Protein AF-0000000080713996 (afdb_homodimer)

Foldseek 3Di:
DWAKEKEEALECPLCVLLQLLCQLLVHDYHYHHDDPVVLVVCQVVAVVSDDTWMDTRPDIDHDSVVSLQVSQVNSVQADPPPVLNVQLVVLQVLVVVLVVLLVVLLQDPDPVVSLVSLQCCLPPVVVVSLVVQLVQLVVCVELENGDPDHHSSLSSLLVVLVVLLPCLRPNHHSCSCVPRVSSVSSNVVQCPPPSNVCCCVPNPVDGPDHNRPPDNPDPPPDDDDPPPPDDPDD/DWAKEKEEALECPLCVLLQLLCQLLVHDYHYHHDDPVVLVVCQVVAVVSDDTWMDTRPDIDHDSVVSLVVSQVNSVQADPPPVLNVQLVVLQVLVVVLVVLLVVLLQDPDPVVSLVSLQCCLPPVVVVSLVVQLVQLVVCVELENGDPDHHSSLSSLLVVLVVQLPCLRPNHHSCSCVPRVSSVSSNVVQCPPPSNVCCCVPNPVDGPDHNRPPDNPDPPPDDPDPPPDDDPDD

Organism: Ectocarpus siliculosus (NCBI:txid2880)

Sequence (468 aa):
MSSITLTYFDIPGPAEAIRLAFYVGGIPFKDRRVSRQEFAKIKRDLPFAQLPILTVDDEVFPQSAAILRYAGKIGGLYPSDPIAAAKVDAVIDCMFDIQAAIRPSIYETNAQRKLSMRKELSEVTLPLWLQYLERWLERAGTTFFVGEEITICDLVIYTRMKWLRRGVLVGIPDTILRNFRRVRAHSEAVASHPKVDDYYKNGPGKVTGDGSPPIPPSPPHSPLTPITLPSNGDMSSITLTYFDIPGPAEAIRLAFYVGGIPFKDRRVSRQEFAKIKRDLPFAQLPILTVDDEVFPQSAAILRYAGKIGGLYPSDPIAAAKVDAVIDCMFDIQAAIRPSIYETNAQRKLSMRKELSEVTLPLWLQYLERWLERAGTTFFVGEEITICDLVIYTRMKWLRRGVLVGIPDTILRNFRRVRAHSEAVASHPKVDDYYKNGPGKVTG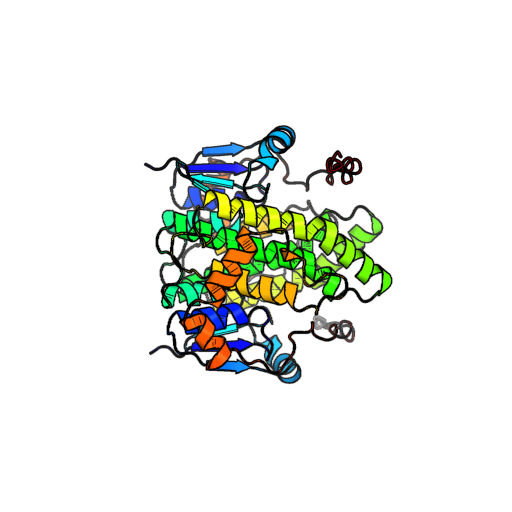DGSPPIPPSPPHSPLTPITLPSNGD

pLDDT: mean 88.32, std 20.29, range [22.58, 98.88]

Solvent-accessible surface area (backbone atoms only — not comparable to full-atom values): 25885 Å² total; per-residue (Å²): 130,82,50,38,35,41,37,36,55,50,32,46,69,75,53,39,36,37,53,48,34,24,56,62,33,67,45,81,66,44,81,45,63,44,53,72,71,57,42,68,72,48,30,86,78,34,68,80,50,52,75,38,35,40,32,48,68,90,44,74,46,30,44,52,68,21,48,32,50,35,32,10,53,80,25,70,25,46,61,84,51,56,68,59,32,25,51,36,37,23,52,42,52,49,52,52,52,53,47,60,70,50,49,62,46,73,69,45,81,50,65,70,60,24,43,52,47,24,41,45,35,52,72,46,54,50,52,51,54,52,48,40,52,36,51,48,28,59,74,54,70,37,76,31,74,58,61,91,50,81,35,49,38,50,41,44,51,36,54,49,54,50,54,55,42,66,49,77,53,73,61,33,58,50,61,73,55,70,89,36,62,61,54,48,50,28,41,51,52,54,53,64,32,67,56,52,41,42,29,59,75,76,42,84,58,70,52,86,41,88,52,65,77,72,78,68,76,70,68,83,75,75,80,74,73,75,78,73,69,78,71,80,72,136,131,84,49,36,36,42,37,36,56,51,31,46,70,76,54,38,37,38,53,49,33,22,57,62,32,67,45,82,64,42,79,45,63,44,53,70,71,57,41,69,72,46,30,87,78,34,68,80,50,53,76,38,34,38,33,50,67,91,44,73,46,32,44,53,67,21,50,32,51,36,33,11,53,79,25,69,25,46,60,83,51,56,66,59,32,23,49,36,38,23,52,42,51,49,51,51,53,53,48,59,69,50,48,61,45,74,68,44,80,50,64,68,59,24,43,53,46,25,41,45,35,53,71,45,52,49,52,52,54,51,47,40,52,36,53,48,28,60,73,54,69,36,74,31,75,56,62,91,51,79,33,50,37,50,43,44,50,37,53,50,53,53,55,57,42,66,49,75,53,73,60,33,56,53,61,74,56,70,89,36,62,62,54,48,51,27,40,52,52,52,53,63,33,67,54,50,40,42,30,58,74,75,42,83,58,69,50,86,41,89,52,64,78,73,78,68,76,71,70,83,74,77,78,76,74,77,78,74,69,78,70,82,73,136

InterPro domains:
  IPR004045 Glutathione S-transferase, N-terminal [PF02798] (5-71)
  IPR004045 Glutathione S-transferase, N-terminal [PS50404] (2-79)
  IPR004046 Glutathione S-transferase, C-terminal [PF14497] (97-202)
  IPR010987 Glutathione S-transferase, C-terminal-like [PS50405] (81-218)
  IPR036249 Thioredoxin-like superfamily [SSF52833] (1-70)
  IPR036282 Glutathione S-transferase, C-terminal domain superfamily [SSF47616] (77-204)
  IPR040079 Glutathione transferase family [SFLDS00019] (1-204)
  IPR050213 Glutathione S-transferase superfamily [PTHR11571] (1-203)

Secondary structure (DSSP, 8-state):
---EEEEEESS-TTHHHHHHHHHHTT---EEEEE-HHHHHHHGGGSGGG-S-EEEETTEEEE-HHHHHHHHHHHHT-S-SSHHHHHHHHHHHHHHHHHHHHHHHHHH---HHHHHHHHHHIIIIIHHHHHHHHHHHHHHHTSSSSSSSS--HHHHHHHHHHHHHTTS-STTS-TTTTTT-HHHHHHHHHHHHSHHHHHHHHHSTT--SS---------S--S------------/---EEEEEESS-TTHHHHHHHHHHTT---EEEEE-HHHHHHHGGGSGGG-S-EEEETTEEEE-HHHHHHHHHHHHT-S-SSHHHHHHHHHHHHHHHHHHHHHHHHHH---HHHHHHHHHHIIIIIHHHHHHHHHHHHHHHTSSSSSSSS--HHHHHHHHHHHHHTTS-STTS-TTTTTT-HHHHHHHHHHHHSHHHHHHHHHSTT--SS---------S--S------------

Radius of gyration: 22.68 Å; Cα contacts (8 Å, |Δi|>4): 648; chains: 2; bounding box: 51×97×51 Å

Nearest PDB structures (foldseek):
  2hnl-assembly1_B  TM=8.922E-01  e=7.133E-13  Onchocerca volvulus
  5h5l-assembly1_B  TM=9.239E-01  e=1.128E-12  Nilaparvata lugens
  1m0u-assembly1_B  TM=9.105E-01  e=9.203E-13  Drosophila melanogaster
  3vpq-assembly1_A  TM=8.780E-01  e=2.188E-12  Bombyx mori
  4q5r-assembly3_F  TM=9.138E-01  e=1.062E-11  Blattella germanica

Structure (mmCIF, N/CA/C/O backbone):
data_AF-0000000080713996-model_v1
#
loop_
_entity.id
_entity.type
_entity.pdbx_description
1 polymer 'Glutathione S-transferase'
#
loop_
_atom_site.group_PDB
_atom_site.id
_atom_site.type_symbol
_atom_site.label_atom_id
_atom_site.label_alt_id
_atom_site.label_comp_id
_atom_site.label_asym_id
_atom_site.label_entity_id
_atom_site.label_seq_id
_atom_site.pdbx_PDB_ins_code
_atom_site.Cartn_x
_atom_site.Cartn_y
_atom_site.Cartn_z
_atom_site.occupancy
_atom_site.B_iso_or_equiv
_atom_site.auth_seq_id
_atom_site.auth_comp_id
_atom_site.auth_asym_id
_atom_site.auth_atom_id
_atom_site.pdbx_PDB_model_num
ATOM 1 N N . MET A 1 1 ? -23.094 -4.973 19.469 1 67.06 1 MET A N 1
ATOM 2 C CA . MET A 1 1 ? -22.156 -4.207 18.656 1 67.06 1 MET A CA 1
ATOM 3 C C . MET A 1 1 ? -20.781 -4.879 18.641 1 67.06 1 MET A C 1
ATOM 5 O O . MET A 1 1 ? -20.406 -5.555 19.594 1 67.06 1 MET A O 1
ATOM 9 N N . SER A 1 2 ? -20.125 -5.066 17.391 1 85.06 2 SER A N 1
ATOM 10 C CA . SER A 1 2 ? -18.859 -5.781 17.297 1 85.06 2 SER A CA 1
ATOM 11 C C . SER A 1 2 ? -17.781 -5.129 18.172 1 85.06 2 SER A C 1
ATOM 13 O O . SER A 1 2 ? -17.797 -3.91 18.359 1 85.06 2 SER A O 1
ATOM 15 N N . SER A 1 3 ? -17.078 -5.906 18.922 1 95.44 3 SER A N 1
ATOM 16 C CA . SER A 1 3 ? -15.938 -5.418 19.688 1 95.44 3 SER A CA 1
ATOM 17 C C . SER A 1 3 ? -14.742 -5.129 18.797 1 95.44 3 SER A C 1
ATOM 19 O O . SER A 1 3 ? -14.289 -6 18.047 1 95.44 3 SER A O 1
ATOM 21 N N . ILE A 1 4 ? -14.289 -3.883 18.844 1 98 4 ILE A N 1
ATOM 22 C CA . ILE A 1 4 ? -13.172 -3.451 18.016 1 98 4 ILE A CA 1
ATOM 23 C C . ILE A 1 4 ? -12 -3.049 18.906 1 98 4 ILE A C 1
ATOM 25 O O . ILE A 1 4 ? -12.148 -2.219 19.797 1 98 4 ILE A O 1
ATOM 29 N N . THR A 1 5 ? -10.797 -3.684 18.672 1 98.31 5 THR A N 1
ATOM 30 C CA . THR A 1 5 ? -9.586 -3.342 19.422 1 98.31 5 THR A CA 1
ATOM 31 C C . THR A 1 5 ? -8.43 -3.061 18.469 1 98.31 5 THR A C 1
ATOM 33 O O . THR A 1 5 ? -8.078 -3.91 17.641 1 98.31 5 THR A O 1
ATOM 36 N N . LEU A 1 6 ? -7.922 -1.873 18.562 1 98.06 6 LEU A N 1
ATOM 37 C CA . LEU A 1 6 ? -6.699 -1.52 17.844 1 98.06 6 LEU A CA 1
ATOM 38 C C . LEU A 1 6 ? -5.48 -1.673 18.75 1 98.06 6 LEU A C 1
ATOM 40 O O . LEU A 1 6 ? -5.43 -1.098 19.828 1 98.06 6 LEU A O 1
ATOM 44 N N . THR A 1 7 ? -4.539 -2.496 18.328 1 98.06 7 THR A N 1
ATOM 45 C CA . THR A 1 7 ? -3.334 -2.725 19.109 1 98.06 7 THR A CA 1
ATOM 46 C C . THR A 1 7 ? -2.111 -2.127 18.422 1 98.06 7 THR A C 1
ATOM 48 O O . THR A 1 7 ? -1.829 -2.447 17.266 1 98.06 7 THR A O 1
ATOM 51 N N . TYR A 1 8 ? -1.444 -1.256 19.109 1 97.25 8 TYR A N 1
ATOM 52 C CA . TYR A 1 8 ? -0.212 -0.641 18.625 1 97.25 8 TYR A CA 1
ATOM 53 C C . TYR A 1 8 ? 0.611 -0.093 19.797 1 97.25 8 TYR A C 1
ATOM 55 O O . TYR A 1 8 ? 0.258 -0.288 20.953 1 97.25 8 TYR A O 1
ATOM 63 N N . PHE A 1 9 ? 1.782 0.487 19.484 1 95.69 9 PHE A N 1
ATOM 64 C CA . PHE A 1 9 ? 2.631 1.109 20.5 1 95.69 9 PHE A CA 1
ATOM 65 C C . PHE A 1 9 ? 2.039 2.436 20.953 1 95.69 9 PHE A C 1
ATOM 67 O O . PHE A 1 9 ? 1.165 2.996 20.297 1 95.69 9 PHE A O 1
ATOM 74 N N . ASP A 1 10 ? 2.572 2.912 22.016 1 93.19 10 ASP A N 1
ATOM 75 C CA . ASP A 1 10 ? 2.127 4.195 22.562 1 93.19 10 ASP A CA 1
ATOM 76 C C . ASP A 1 10 ? 2.842 5.355 21.875 1 93.19 10 ASP A C 1
ATOM 78 O O . ASP A 1 10 ? 3.471 6.184 22.531 1 93.19 10 ASP A O 1
ATOM 82 N N . ILE A 1 11 ? 2.725 5.41 20.594 1 90.81 11 ILE A N 1
ATOM 83 C CA . ILE A 1 11 ? 3.234 6.461 19.719 1 90.81 11 ILE A CA 1
ATOM 84 C C . ILE A 1 11 ? 2.236 6.727 18.594 1 90.81 11 ILE A C 1
ATOM 86 O O . ILE A 1 11 ? 1.372 5.895 18.312 1 90.81 11 ILE A O 1
ATOM 90 N N . PRO A 1 12 ? 2.23 7.875 17.953 1 91.44 12 PRO A N 1
ATOM 91 C CA . PRO A 1 12 ? 1.333 8.094 16.812 1 91.44 12 PRO A CA 1
ATOM 92 C C . PRO A 1 12 ? 1.495 7.039 15.727 1 91.44 12 PRO A C 1
ATOM 94 O O . PRO A 1 12 ? 0.606 6.207 15.523 1 91.44 12 PRO A O 1
ATOM 97 N N . GLY A 1 13 ? 2.717 6.984 15.094 1 91.06 13 GLY A N 1
ATOM 98 C CA . GLY A 1 13 ? 3.025 5.969 14.102 1 91.06 13 GLY A CA 1
ATOM 99 C C . GLY A 1 13 ? 1.898 5.738 13.117 1 91.06 13 GLY A C 1
ATOM 100 O O . GLY A 1 13 ? 1.036 6.598 12.938 1 91.06 13 GLY A O 1
ATOM 101 N N . PRO A 1 14 ? 1.898 4.586 12.547 1 93.94 14 PRO A N 1
ATOM 102 C CA . PRO A 1 14 ? 0.876 4.266 11.547 1 93.94 14 PRO A CA 1
ATOM 103 C C . PRO A 1 14 ? -0.523 4.152 12.148 1 93.94 14 PRO A C 1
ATOM 105 O O . PRO A 1 14 ? -1.519 4.234 11.43 1 93.94 14 PRO A O 1
ATOM 108 N N . ALA A 1 15 ? -0.626 4.043 13.438 1 96.56 15 ALA A N 1
ATOM 109 C CA . ALA A 1 15 ? -1.926 3.859 14.078 1 96.56 15 ALA A CA 1
ATOM 110 C C . ALA A 1 15 ? -2.639 5.195 14.266 1 96.56 15 ALA A C 1
ATOM 112 O O . ALA A 1 15 ? -3.836 5.23 14.555 1 96.56 15 ALA A O 1
ATOM 113 N N . GLU A 1 16 ? -1.912 6.262 14.156 1 96.5 16 GLU A N 1
ATOM 114 C CA . GLU A 1 16 ? -2.506 7.566 14.43 1 96.5 16 GLU A CA 1
ATOM 115 C C . GLU A 1 16 ? -3.674 7.852 13.492 1 96.5 16 GLU A C 1
ATOM 117 O O . GLU A 1 16 ? -4.758 8.242 13.938 1 96.5 16 GLU A O 1
ATOM 122 N N . ALA A 1 17 ? -3.48 7.668 12.219 1 97.88 17 ALA A N 1
ATOM 123 C CA . ALA A 1 17 ? -4.543 7.918 11.25 1 97.88 17 ALA A CA 1
ATOM 124 C C . ALA A 1 17 ? -5.723 6.977 11.469 1 97.88 17 ALA A C 1
ATOM 126 O O . ALA A 1 17 ? -6.875 7.352 11.242 1 97.88 17 ALA A O 1
ATOM 127 N N . ILE A 1 18 ? -5.465 5.746 11.906 1 98.44 18 ILE A N 1
ATOM 128 C CA . ILE A 1 18 ? -6.504 4.762 12.172 1 98.44 18 ILE A CA 1
ATOM 129 C C . ILE A 1 18 ? -7.34 5.207 13.375 1 98.44 18 ILE A C 1
ATOM 131 O O . ILE A 1 18 ? -8.57 5.195 13.32 1 98.44 18 ILE A O 1
ATOM 135 N N . ARG A 1 19 ? -6.664 5.641 14.422 1 97.88 19 ARG A N 1
ATOM 136 C CA . ARG A 1 19 ? -7.344 6.172 15.602 1 97.88 19 ARG A CA 1
ATOM 137 C C . ARG A 1 19 ? -8.234 7.355 15.234 1 97.88 19 ARG A C 1
ATOM 139 O O . ARG A 1 19 ? -9.391 7.422 15.648 1 97.88 19 ARG A O 1
ATOM 146 N N . LEU A 1 20 ? -7.66 8.227 14.469 1 98 20 LEU A N 1
ATOM 147 C CA . LEU A 1 20 ? -8.398 9.406 14.016 1 98 20 LEU A CA 1
ATOM 148 C C . LEU A 1 20 ? -9.633 9 13.219 1 98 20 LEU A C 1
ATOM 150 O O . LEU A 1 20 ? -10.703 9.578 13.383 1 98 20 LEU A O 1
ATOM 154 N N . ALA A 1 21 ? -9.477 8.023 12.328 1 98.56 21 ALA A N 1
ATOM 155 C CA . ALA A 1 21 ? -10.594 7.578 11.492 1 98.56 21 ALA A CA 1
ATOM 156 C C . ALA A 1 21 ? -11.727 7.02 12.336 1 98.56 21 ALA A C 1
ATOM 158 O O . ALA A 1 21 ? -12.898 7.336 12.109 1 98.56 21 ALA A O 1
ATOM 159 N N . PHE A 1 22 ? -11.398 6.184 13.32 1 98.06 22 PHE A N 1
ATOM 160 C CA . PHE A 1 22 ? -12.422 5.652 14.219 1 98.06 22 PHE A CA 1
ATOM 161 C C . PHE A 1 22 ? -13.109 6.777 14.984 1 98.06 22 PHE A C 1
ATOM 163 O O . PHE A 1 22 ? -14.336 6.785 15.109 1 98.06 22 PHE A O 1
ATOM 170 N N . TYR A 1 23 ? -12.352 7.715 15.43 1 97.5 23 TYR A N 1
ATOM 171 C CA . TYR A 1 23 ? -12.875 8.812 16.234 1 97.5 23 TYR A CA 1
ATOM 172 C C . TYR A 1 23 ? -13.773 9.719 15.406 1 97.5 23 TYR A C 1
ATOM 174 O O . TYR A 1 23 ? -14.914 10 15.789 1 97.5 23 TYR A O 1
ATOM 182 N N . VAL A 1 24 ? -13.289 10.164 14.305 1 97.88 24 VAL A N 1
ATOM 183 C CA . VAL A 1 24 ? -14.031 11.062 13.43 1 97.88 24 VAL A CA 1
ATOM 184 C C . VAL A 1 24 ? -15.289 10.367 12.914 1 97.88 24 VAL A C 1
ATOM 186 O O . VAL A 1 24 ? -16.328 11 12.758 1 97.88 24 VAL A O 1
ATOM 189 N N . GLY A 1 25 ? -15.156 9.047 12.625 1 97.62 25 GLY A N 1
ATOM 190 C CA . GLY A 1 25 ? -16.281 8.266 12.141 1 97.62 25 GLY A CA 1
ATOM 191 C C . GLY A 1 25 ? -17.281 7.914 13.227 1 97.62 25 GLY A C 1
ATOM 192 O O . GLY A 1 25 ? -18.344 7.371 12.945 1 97.62 25 GLY A O 1
ATOM 193 N N . GLY A 1 26 ? -16.953 8.18 14.477 1 97.19 26 GLY A N 1
ATOM 194 C CA . GLY A 1 26 ? -17.844 7.891 15.586 1 97.19 26 GLY A CA 1
ATOM 195 C C . GLY A 1 26 ? -17.922 6.41 15.922 1 97.19 26 GLY A C 1
ATOM 196 O O . GLY A 1 26 ? -18.969 5.914 16.328 1 97.19 26 GLY A O 1
ATOM 197 N N . ILE A 1 27 ? -16.891 5.672 15.719 1 97.25 27 ILE A N 1
ATOM 198 C CA . ILE A 1 27 ? -16.844 4.234 15.961 1 97.25 27 ILE A CA 1
ATOM 199 C C . ILE A 1 27 ? -16.141 3.951 17.281 1 97.25 27 ILE A C 1
ATOM 201 O O . ILE A 1 27 ? -14.945 4.199 17.422 1 97.25 27 ILE A O 1
ATOM 205 N N . PRO A 1 28 ? -16.875 3.416 18.234 1 96.62 28 PRO A N 1
ATOM 206 C CA . PRO A 1 28 ? -16.203 3.031 19.484 1 96.62 28 PRO A CA 1
ATOM 207 C C . PRO A 1 28 ? -15.18 1.918 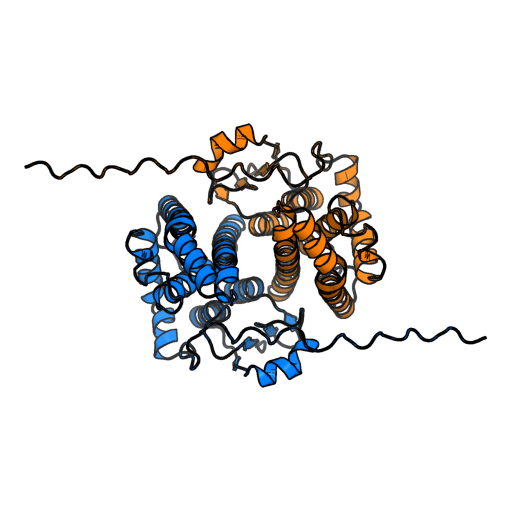19.281 1 96.62 28 PRO A C 1
ATOM 209 O O . PRO A 1 28 ? -15.414 0.993 18.5 1 96.62 28 PRO A O 1
ATOM 212 N N . PHE A 1 29 ? -14.031 2.131 19.938 1 96.81 29 PHE A N 1
ATOM 213 C CA . PHE A 1 29 ? -13 1.103 19.859 1 96.81 29 PHE A CA 1
ATOM 214 C C . PHE A 1 29 ? -12.102 1.148 21.094 1 96.81 29 PHE A C 1
ATOM 216 O O . PHE A 1 29 ? -12.008 2.182 21.766 1 96.81 29 PHE A O 1
ATOM 223 N N . LYS A 1 30 ? -11.484 0.039 21.359 1 96.94 30 LYS A N 1
ATOM 224 C CA . LYS A 1 30 ? -10.461 -0.035 22.406 1 96.94 30 LYS A CA 1
ATOM 225 C C . LYS A 1 30 ? -9.07 0.214 21.828 1 96.94 30 LYS A C 1
ATOM 227 O O . LYS A 1 30 ? -8.664 -0.451 20.875 1 96.94 30 LYS A O 1
ATOM 232 N N . ASP A 1 31 ? -8.367 1.176 22.375 1 96.19 31 ASP A N 1
ATOM 233 C CA . ASP A 1 31 ? -7 1.487 21.984 1 96.19 31 ASP A CA 1
ATOM 234 C C . ASP A 1 31 ? -5.996 0.781 22.891 1 96.19 31 ASP A C 1
ATOM 236 O O . ASP A 1 31 ? -5.598 1.323 23.922 1 96.19 31 ASP A O 1
ATOM 240 N N . ARG A 1 32 ? -5.598 -0.372 22.5 1 96.69 32 ARG A N 1
ATOM 241 C CA . ARG A 1 32 ? -4.641 -1.145 23.281 1 96.69 32 ARG A CA 1
ATOM 242 C C . ARG A 1 32 ? -3.207 -0.772 22.922 1 96.69 32 ARG A C 1
ATOM 244 O O . ARG A 1 32 ? -2.723 -1.126 21.844 1 96.69 32 ARG A O 1
ATOM 251 N N . ARG A 1 33 ? -2.553 -0.11 23.812 1 95.81 33 ARG A N 1
ATOM 252 C CA . ARG A 1 33 ? -1.168 0.307 23.609 1 95.81 33 ARG A CA 1
ATOM 253 C C . ARG A 1 33 ? -0.204 -0.617 24.344 1 95.81 33 ARG A C 1
ATOM 255 O O . ARG A 1 33 ? -0.342 -0.833 25.547 1 95.81 33 ARG A O 1
ATOM 262 N N . VAL A 1 34 ? 0.728 -1.188 23.641 1 96.5 34 VAL A N 1
ATOM 263 C CA . VAL A 1 34 ? 1.615 -2.189 24.219 1 96.5 34 VAL A CA 1
ATOM 264 C C . VAL A 1 34 ? 3.055 -1.677 24.203 1 96.5 34 VAL A C 1
ATOM 266 O O . VAL A 1 34 ? 3.42 -0.86 23.359 1 96.5 34 VAL A O 1
ATOM 269 N N . SER A 1 35 ? 3.84 -2.158 25.125 1 95.25 35 SER A N 1
ATOM 270 C CA . SER A 1 35 ? 5.27 -1.857 25.172 1 95.25 35 SER A CA 1
ATOM 271 C C . SER A 1 35 ? 6.047 -2.752 24.203 1 95.25 35 SER A C 1
ATOM 273 O O . SER A 1 35 ? 5.504 -3.727 23.688 1 95.25 35 SER A O 1
ATOM 275 N N . ARG A 1 36 ? 7.246 -2.434 23.984 1 94.31 36 ARG A N 1
ATOM 276 C CA . ARG A 1 36 ? 8.117 -3.256 23.141 1 94.31 36 ARG A CA 1
ATOM 277 C C . ARG A 1 36 ? 8.297 -4.645 23.75 1 94.31 36 ARG A C 1
ATOM 279 O O . ARG A 1 36 ? 8.391 -5.637 23.016 1 94.31 36 ARG A O 1
ATOM 286 N N . GLN A 1 37 ? 8.383 -4.68 25.047 1 95.38 37 GLN A N 1
ATOM 287 C CA . GLN A 1 37 ? 8.531 -5.945 25.75 1 95.38 37 GLN A CA 1
ATOM 288 C C . GLN A 1 37 ? 7.293 -6.824 25.562 1 95.38 37 GLN A C 1
ATOM 290 O O . GLN A 1 37 ? 7.414 -8.031 25.328 1 95.38 37 GLN A O 1
ATOM 295 N N . GLU A 1 38 ? 6.172 -6.246 25.703 1 96.06 38 GLU A N 1
ATOM 296 C CA . GLU A 1 38 ? 4.93 -6.98 25.469 1 96.06 38 GLU A CA 1
ATOM 297 C C . GLU A 1 38 ? 4.832 -7.473 24.031 1 96.06 38 GLU A C 1
ATOM 299 O O . GLU A 1 38 ? 4.398 -8.602 23.781 1 96.06 38 GLU A O 1
ATOM 304 N N . PHE A 1 39 ? 5.223 -6.602 23.141 1 95.81 39 PHE A N 1
ATOM 305 C CA . PHE A 1 39 ? 5.195 -6.973 21.734 1 95.81 39 PHE A CA 1
ATOM 306 C C . PHE A 1 39 ? 6.09 -8.18 21.469 1 95.81 39 PHE A C 1
ATOM 308 O O . PHE A 1 39 ? 5.711 -9.094 20.734 1 95.81 39 PHE A O 1
ATOM 315 N N . ALA A 1 40 ? 7.258 -8.195 22 1 95.62 40 ALA A N 1
ATOM 316 C CA . ALA A 1 40 ? 8.195 -9.297 21.812 1 95.62 40 ALA A CA 1
ATOM 317 C C . ALA A 1 40 ? 7.566 -10.625 22.234 1 95.62 40 ALA A C 1
ATOM 319 O O . ALA A 1 40 ? 7.855 -11.672 21.641 1 95.62 40 ALA A O 1
ATOM 320 N N . LYS A 1 41 ? 6.629 -10.586 23.156 1 96.12 41 LYS A N 1
ATOM 321 C CA . LYS A 1 41 ? 5.996 -11.789 23.688 1 96.12 41 LYS A CA 1
ATOM 322 C C . LYS A 1 41 ? 4.871 -12.273 22.781 1 96.12 41 LYS A C 1
ATOM 324 O O . LYS A 1 41 ? 4.582 -13.469 22.719 1 96.12 41 LYS A O 1
ATOM 329 N N . ILE A 1 42 ? 4.285 -11.328 22.078 1 95.06 42 ILE A N 1
ATOM 330 C CA . ILE A 1 42 ? 3.072 -11.711 21.359 1 95.06 42 ILE A CA 1
ATOM 331 C C . ILE A 1 42 ? 3.354 -11.742 19.859 1 95.06 42 ILE A C 1
ATOM 333 O O . ILE A 1 42 ? 2.539 -12.25 19.078 1 95.06 42 ILE A O 1
ATOM 337 N N . LYS A 1 43 ? 4.48 -11.297 19.406 1 95 43 LYS A N 1
ATOM 338 C CA . LYS A 1 43 ? 4.812 -11.07 18 1 95 43 LYS A CA 1
ATOM 339 C C . LYS A 1 43 ? 4.637 -12.344 17.188 1 95 43 LYS A C 1
ATOM 341 O O . LYS A 1 43 ? 4.105 -12.305 16.078 1 95 43 LYS A O 1
ATOM 346 N N . ARG A 1 44 ? 5.031 -13.445 17.672 1 91.12 44 ARG A N 1
ATOM 347 C CA . ARG A 1 44 ? 5.047 -14.703 16.953 1 91.12 44 ARG A CA 1
ATOM 348 C C . ARG A 1 44 ? 3.631 -15.164 16.609 1 91.12 44 ARG A C 1
ATOM 350 O O . ARG A 1 44 ? 3.42 -15.883 15.633 1 91.12 44 ARG A O 1
ATOM 357 N N . ASP A 1 45 ? 2.656 -14.664 17.344 1 91.5 45 ASP A N 1
ATOM 358 C CA . ASP A 1 45 ? 1.285 -15.125 17.156 1 91.5 45 ASP A CA 1
ATOM 359 C C . ASP A 1 45 ? 0.489 -14.148 16.297 1 91.5 45 ASP A C 1
ATOM 361 O O . ASP A 1 45 ? -0.653 -14.43 15.922 1 91.5 45 ASP A O 1
ATOM 365 N N . LEU A 1 46 ? 1.113 -13.086 15.992 1 93.69 46 LEU A N 1
ATOM 366 C CA . LEU A 1 46 ? 0.414 -12.07 15.211 1 93.69 46 LEU A CA 1
ATOM 367 C C . LEU A 1 46 ? 0.542 -12.344 13.719 1 93.69 46 LEU A C 1
ATOM 369 O O . LEU A 1 46 ? 1.587 -12.812 13.258 1 93.69 46 LEU A O 1
ATOM 373 N N . PRO A 1 47 ? -0.54 -12.008 13.023 1 94.19 47 PRO A N 1
ATOM 374 C CA . PRO A 1 47 ? -0.384 -12.102 11.57 1 94.19 47 PRO A CA 1
ATOM 375 C C . PRO A 1 47 ? 0.773 -11.258 11.047 1 94.19 47 PRO A C 1
ATOM 377 O O . PRO A 1 47 ? 0.871 -10.07 11.367 1 94.19 47 PRO A O 1
ATOM 380 N N . PHE A 1 48 ? 1.64 -11.867 10.328 1 94.88 48 PHE A N 1
ATOM 381 C CA . PHE A 1 48 ? 2.83 -11.297 9.711 1 94.88 48 PHE A CA 1
ATOM 382 C C . PHE A 1 48 ? 3.77 -10.734 10.773 1 94.88 48 PHE A C 1
ATOM 384 O O . PHE A 1 48 ? 4.664 -9.945 10.461 1 94.88 48 PHE A O 1
ATOM 391 N N . ALA A 1 49 ? 3.492 -10.953 12.086 1 95.31 49 ALA A N 1
ATOM 392 C CA . ALA A 1 49 ? 4.352 -10.602 13.219 1 95.31 49 ALA A CA 1
ATOM 393 C C . ALA A 1 49 ? 4.594 -9.102 13.273 1 95.31 49 ALA A C 1
ATOM 395 O O . ALA A 1 49 ? 5.73 -8.656 13.461 1 95.31 49 ALA A O 1
ATOM 396 N N . GLN A 1 50 ? 3.537 -8.336 13.078 1 95.75 50 GLN A N 1
ATOM 397 C CA . GLN A 1 50 ? 3.703 -6.887 13.031 1 95.75 50 GLN A CA 1
ATOM 398 C C . GLN A 1 50 ? 2.533 -6.18 13.711 1 95.75 50 GLN A C 1
ATOM 400 O O . GLN A 1 50 ? 1.491 -6.789 13.961 1 95.75 50 GLN A O 1
ATOM 405 N N . LEU A 1 51 ? 2.777 -4.973 14.055 1 96.62 51 LEU A N 1
ATOM 406 C CA . LEU A 1 51 ? 1.769 -4.02 14.508 1 96.62 51 LEU A CA 1
ATOM 407 C C . LEU A 1 51 ? 1.666 -2.84 13.547 1 96.62 51 LEU A C 1
ATOM 409 O O . LEU A 1 51 ? 2.635 -2.504 12.867 1 96.62 51 LEU A O 1
ATOM 413 N N . PRO A 1 52 ? 0.493 -2.25 13.438 1 97.81 52 PRO A N 1
ATOM 414 C CA . PRO A 1 52 ? -0.741 -2.441 14.203 1 97.81 52 PRO A CA 1
ATOM 415 C C . PRO A 1 52 ? -1.533 -3.666 13.75 1 97.81 52 PRO A C 1
ATOM 417 O O . PRO A 1 52 ? -1.373 -4.121 12.609 1 97.81 52 PRO A O 1
ATOM 420 N N . ILE A 1 53 ? -2.303 -4.242 14.648 1 98.12 53 ILE A N 1
ATOM 421 C CA . ILE A 1 53 ? -3.33 -5.227 14.32 1 98.12 53 ILE A CA 1
ATOM 422 C C . ILE A 1 53 ? -4.691 -4.723 14.789 1 98.12 53 ILE A C 1
ATOM 424 O O . ILE A 1 53 ? -4.777 -3.938 15.742 1 98.12 53 ILE A O 1
ATOM 428 N N . LEU A 1 54 ? -5.707 -5.098 14.086 1 98.56 54 LEU A N 1
ATOM 429 C CA . LEU A 1 54 ? -7.094 -4.84 14.453 1 98.56 54 LEU A CA 1
ATOM 430 C C . LEU A 1 54 ? -7.824 -6.145 14.766 1 98.56 54 LEU A C 1
ATOM 432 O O . LEU A 1 54 ? -7.746 -7.102 13.992 1 98.56 54 LEU A O 1
ATOM 436 N N . THR A 1 55 ? -8.445 -6.184 15.891 1 97.88 55 THR A N 1
ATOM 437 C CA . THR A 1 55 ? -9.297 -7.301 16.281 1 97.88 55 THR A CA 1
ATOM 438 C C . THR A 1 55 ? -10.766 -6.887 16.266 1 97.88 55 THR A C 1
ATOM 440 O O . THR A 1 55 ? -11.156 -5.938 16.953 1 97.88 55 THR A O 1
ATOM 443 N N . VAL A 1 56 ? -11.523 -7.512 15.453 1 97.69 56 VAL A N 1
ATOM 444 C CA . VAL A 1 56 ? -12.977 -7.332 15.414 1 97.69 56 VAL A CA 1
ATOM 445 C C . VAL A 1 56 ? -13.664 -8.641 15.781 1 97.69 56 VAL A C 1
ATOM 447 O O . VAL A 1 56 ? -13.695 -9.578 14.977 1 97.69 56 VAL A O 1
ATOM 450 N N . ASP A 1 57 ? -14.172 -8.664 16.969 1 95.88 57 ASP A N 1
ATOM 451 C CA . ASP A 1 57 ? -14.695 -9.906 17.531 1 95.88 57 ASP A CA 1
ATOM 452 C C . ASP A 1 57 ? -13.633 -11 17.516 1 95.88 57 ASP A C 1
ATOM 454 O O . ASP A 1 57 ? -12.609 -10.883 18.188 1 95.88 57 ASP A O 1
ATOM 458 N N . ASP A 1 58 ? -13.727 -11.945 16.625 1 91.38 58 ASP A N 1
ATOM 459 C CA . ASP A 1 58 ? -12.773 -13.047 16.625 1 91.38 58 ASP A CA 1
ATOM 460 C C . ASP A 1 58 ? -11.836 -12.969 15.422 1 91.38 58 ASP A C 1
ATOM 462 O O . ASP A 1 58 ? -10.969 -13.828 15.25 1 91.38 58 ASP A O 1
ATOM 466 N N . GLU A 1 59 ? -11.984 -11.883 14.75 1 93.44 59 GLU A N 1
ATOM 467 C CA . GLU A 1 59 ? -11.148 -11.711 13.562 1 93.44 59 GLU A CA 1
ATOM 468 C C . GLU A 1 59 ? -9.984 -10.766 13.844 1 93.44 59 GLU A C 1
ATOM 470 O O . GLU A 1 59 ? -10.164 -9.727 14.484 1 93.44 59 GLU A O 1
ATOM 475 N N . VAL A 1 60 ? -8.734 -11.148 13.422 1 94.81 60 VAL A N 1
ATOM 476 C CA . VAL A 1 60 ? -7.531 -10.328 13.578 1 94.81 60 VAL A CA 1
ATOM 477 C C . VAL A 1 60 ? -6.871 -10.109 12.219 1 94.81 60 VAL A C 1
ATOM 479 O O . VAL A 1 60 ? -6.684 -11.055 11.453 1 94.81 60 VAL A O 1
ATOM 482 N N . PHE A 1 61 ? -6.613 -8.883 11.93 1 93.75 61 PHE A N 1
ATOM 483 C CA . PHE A 1 61 ? -5.887 -8.656 10.688 1 93.75 61 PHE A CA 1
ATOM 484 C C . PHE A 1 61 ? -4.934 -7.477 10.82 1 93.75 61 PHE A C 1
ATOM 486 O O . PHE A 1 61 ? -5.168 -6.57 11.625 1 93.75 61 PHE A O 1
ATOM 493 N N . PRO A 1 62 ? -3.83 -7.523 10.031 1 97.44 62 PRO A N 1
ATOM 494 C CA . PRO A 1 62 ? -2.756 -6.531 10.086 1 97.44 62 PRO A CA 1
ATOM 495 C C . PRO A 1 62 ? -2.828 -5.523 8.938 1 97.44 62 PRO A C 1
ATOM 497 O O . PRO A 1 62 ? -3.861 -5.406 8.273 1 97.44 62 PRO A O 1
ATOM 500 N N . GLN A 1 63 ? -1.758 -4.82 8.82 1 97.5 63 GLN A N 1
ATOM 501 C CA . GLN A 1 63 ? -1.493 -3.867 7.746 1 97.5 63 GLN A CA 1
ATOM 502 C C . GLN A 1 63 ? -2.264 -2.568 7.957 1 97.5 63 GLN A C 1
ATOM 504 O O . GLN A 1 63 ? -3.49 -2.541 7.836 1 97.5 63 GLN A O 1
ATOM 509 N N . SER A 1 64 ? -1.53 -1.53 8.172 1 97.81 64 SER A N 1
ATOM 510 C CA . SER A 1 64 ? -2.078 -0.249 8.609 1 97.81 64 SER A CA 1
ATOM 511 C C . SER A 1 64 ? -3.041 0.319 7.566 1 97.81 64 SER A C 1
ATOM 513 O O . SER A 1 64 ? -4.102 0.839 7.918 1 97.81 64 SER A O 1
ATOM 515 N N . ALA A 1 65 ? -2.717 0.176 6.281 1 98.19 65 ALA A N 1
ATOM 516 C CA . ALA A 1 65 ? -3.594 0.728 5.254 1 98.19 65 ALA A CA 1
ATOM 517 C C . ALA A 1 65 ? -4.898 -0.056 5.168 1 98.19 65 ALA A C 1
ATOM 519 O O . ALA A 1 65 ? -5.965 0.521 4.93 1 98.19 65 ALA A O 1
ATOM 520 N N . ALA A 1 66 ? -4.84 -1.387 5.312 1 98.56 66 ALA A N 1
ATOM 521 C CA . ALA A 1 66 ? -6.035 -2.223 5.328 1 98.56 66 ALA A CA 1
ATOM 522 C C . ALA A 1 66 ? -6.941 -1.861 6.504 1 98.56 66 ALA A C 1
ATOM 524 O O . ALA A 1 66 ? -8.156 -1.726 6.34 1 98.56 66 ALA A O 1
ATOM 525 N N . ILE A 1 67 ? -6.324 -1.67 7.668 1 98.75 67 ILE A N 1
ATOM 526 C CA . ILE A 1 67 ? -7.062 -1.315 8.875 1 98.75 67 ILE A CA 1
ATOM 527 C C . ILE A 1 67 ? -7.699 0.063 8.703 1 98.75 67 ILE A C 1
ATOM 529 O O . ILE A 1 67 ? -8.852 0.271 9.086 1 98.75 67 ILE A O 1
ATOM 533 N N . LEU A 1 68 ? -6.934 0.951 8.109 1 98.81 68 LEU A N 1
ATOM 534 C CA . LEU A 1 68 ? -7.43 2.299 7.863 1 98.81 68 LEU A CA 1
ATOM 535 C C . LEU A 1 68 ? -8.648 2.27 6.941 1 98.81 68 LEU A C 1
ATOM 537 O O . LEU A 1 68 ? -9.633 2.973 7.184 1 98.81 68 LEU A O 1
ATOM 541 N N . ARG A 1 69 ? -8.617 1.463 5.895 1 98.56 69 ARG A N 1
ATOM 542 C CA . ARG A 1 69 ? -9.742 1.338 4.973 1 98.56 69 ARG A CA 1
ATOM 543 C C . ARG A 1 69 ? -10.961 0.748 5.676 1 98.56 69 ARG A C 1
ATOM 545 O O . ARG A 1 69 ? -12.094 1.178 5.438 1 98.56 69 ARG A O 1
ATOM 552 N N . TYR A 1 70 ? -10.742 -0.2 6.57 1 98.69 70 TYR A N 1
ATOM 553 C CA . TYR A 1 70 ? -11.836 -0.746 7.363 1 98.69 70 TYR A CA 1
ATOM 554 C C . TYR A 1 70 ? -12.5 0.342 8.203 1 98.69 70 TYR A C 1
ATOM 556 O O . TYR A 1 70 ? -13.719 0.5 8.172 1 98.69 70 TYR A O 1
ATOM 564 N N . ALA A 1 71 ? -11.711 1.107 8.906 1 98.69 71 ALA A N 1
ATOM 565 C CA . ALA A 1 71 ? -12.211 2.193 9.734 1 98.69 71 ALA A CA 1
ATOM 566 C C . ALA A 1 71 ? -12.992 3.209 8.906 1 98.69 71 ALA A C 1
ATOM 568 O O . ALA A 1 71 ? -14.047 3.688 9.32 1 98.69 71 ALA A O 1
ATOM 569 N N . GLY A 1 72 ? -12.43 3.508 7.762 1 98.56 72 GLY A N 1
ATOM 570 C CA . GLY A 1 72 ? -13.102 4.449 6.879 1 98.56 72 GLY A CA 1
ATOM 571 C C . GLY A 1 72 ? -14.453 3.957 6.398 1 98.56 72 GLY A C 1
ATOM 572 O O . GLY A 1 72 ? -15.414 4.727 6.344 1 98.56 72 GLY A O 1
ATOM 573 N N . LYS A 1 73 ? -14.508 2.672 6.027 1 98 73 LYS A N 1
ATOM 574 C CA . LYS A 1 73 ? -15.742 2.092 5.504 1 98 73 LYS A CA 1
ATOM 575 C C . LYS A 1 73 ? -16.844 2.113 6.555 1 98 73 LYS A C 1
ATOM 577 O O . LYS A 1 73 ? -17.969 2.561 6.277 1 98 73 LYS A O 1
ATOM 582 N N . ILE A 1 74 ? -16.562 1.719 7.77 1 97.62 74 ILE A N 1
ATOM 583 C CA . ILE A 1 74 ? -17.609 1.603 8.773 1 97.62 74 ILE A CA 1
ATOM 584 C C . ILE A 1 74 ? -17.891 2.971 9.383 1 97.62 74 ILE A C 1
ATOM 586 O O . ILE A 1 74 ? -18.969 3.193 9.961 1 97.62 74 ILE A O 1
ATOM 590 N N . GLY A 1 75 ? -16.938 3.898 9.227 1 97.81 75 GLY A N 1
ATOM 591 C CA . GLY A 1 75 ? -17.094 5.223 9.805 1 97.81 75 GLY A CA 1
ATOM 592 C C . GLY A 1 75 ? -17.625 6.25 8.82 1 97.81 75 GLY A C 1
ATOM 593 O O . GLY A 1 75 ? -17.781 7.422 9.164 1 97.81 75 GLY A O 1
ATOM 594 N N . GLY A 1 76 ? -17.781 5.836 7.555 1 97.75 76 GLY A N 1
ATOM 595 C CA . GLY A 1 76 ? -18.312 6.75 6.555 1 97.75 76 GLY A CA 1
ATOM 596 C C . GLY A 1 76 ? -17.266 7.715 6.016 1 97.75 76 GLY A C 1
ATOM 597 O O . GLY A 1 76 ? -17.609 8.82 5.582 1 97.75 76 GLY A O 1
ATOM 598 N N . LEU A 1 77 ? -16.031 7.367 6.043 1 98.62 77 LEU A N 1
ATOM 599 C CA . LEU A 1 77 ? -14.922 8.211 5.605 1 98.62 77 LEU A CA 1
ATOM 600 C C . LEU A 1 77 ? -14.242 7.625 4.367 1 98.62 77 LEU A C 1
ATOM 602 O O . LEU A 1 77 ? -13.109 7.984 4.047 1 98.62 77 LEU A O 1
ATOM 606 N N . TYR A 1 78 ? -14.852 6.656 3.738 1 98.38 78 TYR A N 1
ATOM 607 C CA . TYR A 1 78 ? -14.406 5.984 2.525 1 98.38 78 TYR A CA 1
ATOM 608 C C . TYR A 1 78 ? -15.539 5.883 1.509 1 98.38 78 TYR A C 1
ATOM 610 O O . TYR A 1 78 ? -16.609 5.355 1.813 1 98.38 78 TYR A O 1
ATOM 618 N N . PRO A 1 79 ? -15.32 6.418 0.314 1 97.44 79 PRO A N 1
ATOM 619 C CA . PRO A 1 79 ? -16.422 6.492 -0.648 1 97.44 79 PRO A CA 1
ATOM 620 C C . PRO A 1 79 ? -16.875 5.117 -1.144 1 97.44 79 PRO A C 1
ATOM 622 O O . PRO A 1 79 ? -16.047 4.219 -1.306 1 97.44 79 PRO A O 1
ATOM 625 N N . SER A 1 80 ? -18.125 5.02 -1.475 1 94.69 80 SER A N 1
ATOM 626 C CA . SER A 1 80 ? -18.672 3.799 -2.053 1 94.69 80 SER A CA 1
ATOM 627 C C . SER A 1 80 ? -18.484 3.768 -3.566 1 94.69 80 SER A C 1
ATOM 629 O O . SER A 1 80 ? -18.406 2.693 -4.164 1 94.69 80 SER A O 1
ATOM 631 N N . ASP A 1 81 ? -18.438 4.98 -4.156 1 96.12 81 ASP A N 1
ATOM 632 C CA . ASP A 1 81 ? -18.172 5.055 -5.59 1 96.12 81 ASP A CA 1
ATOM 633 C C . ASP A 1 81 ? -16.797 4.5 -5.926 1 96.12 81 ASP A C 1
ATOM 635 O O . ASP A 1 81 ? -15.789 4.934 -5.363 1 96.12 81 ASP A O 1
ATOM 639 N N . PRO A 1 82 ? -16.719 3.562 -6.859 1 96.31 82 PRO A N 1
ATOM 640 C CA . PRO A 1 82 ? -15.461 2.871 -7.117 1 96.31 82 PRO A CA 1
ATOM 641 C C . PRO A 1 82 ? -14.359 3.816 -7.586 1 96.31 82 PRO A C 1
ATOM 643 O O . PRO A 1 82 ? -13.188 3.641 -7.223 1 96.31 82 PRO A O 1
ATOM 646 N N . ILE A 1 83 ? -14.695 4.812 -8.336 1 96.88 83 ILE A N 1
ATOM 647 C CA . ILE A 1 83 ? -13.695 5.738 -8.836 1 96.88 83 ILE A CA 1
ATOM 648 C C . ILE A 1 83 ? -13.18 6.613 -7.699 1 96.88 83 ILE A C 1
ATOM 650 O O . ILE A 1 83 ? -11.969 6.781 -7.531 1 96.88 83 ILE A O 1
ATOM 654 N N . ALA A 1 84 ? -14.102 7.152 -6.922 1 97.62 84 ALA A N 1
ATOM 655 C CA . ALA A 1 84 ? -13.711 7.969 -5.777 1 97.62 84 ALA A CA 1
ATOM 656 C C . ALA A 1 84 ? -12.883 7.156 -4.785 1 97.62 84 ALA A C 1
ATOM 658 O O . ALA A 1 84 ? -11.891 7.652 -4.242 1 97.62 84 ALA A O 1
ATOM 659 N N . ALA A 1 85 ? -13.273 5.914 -4.609 1 98.12 85 ALA A N 1
ATOM 660 C CA . ALA A 1 85 ? -12.531 5.031 -3.719 1 98.12 85 ALA A CA 1
ATOM 661 C C . ALA A 1 85 ? -11.117 4.789 -4.238 1 98.12 85 ALA A C 1
ATOM 663 O O . ALA A 1 85 ? -10.156 4.805 -3.469 1 98.12 85 ALA A O 1
ATOM 664 N N . ALA A 1 86 ? -11.016 4.613 -5.5 1 98.06 86 ALA A N 1
ATOM 665 C CA . ALA A 1 86 ? -9.703 4.383 -6.105 1 98.06 86 ALA A CA 1
ATOM 666 C C . ALA A 1 86 ? -8.805 5.602 -5.941 1 98.06 86 ALA A C 1
ATOM 668 O O . ALA A 1 86 ? -7.598 5.461 -5.707 1 98.06 86 ALA A O 1
ATOM 669 N N . LYS A 1 87 ? -9.375 6.738 -6.066 1 98.12 87 LYS A N 1
ATOM 670 C CA . LYS A 1 87 ? -8.602 7.965 -5.895 1 98.12 87 LYS A CA 1
ATOM 671 C C . LYS A 1 87 ? -8.133 8.125 -4.449 1 98.12 87 LYS A C 1
ATOM 673 O O . LYS A 1 87 ? -6.992 8.516 -4.199 1 98.12 87 LYS A O 1
ATOM 678 N N . VAL A 1 88 ? -9 7.801 -3.527 1 98.69 88 VAL A N 1
ATOM 679 C CA . VAL A 1 88 ? -8.633 7.816 -2.117 1 98.69 88 VAL A CA 1
ATOM 680 C C . VAL A 1 88 ? -7.461 6.859 -1.881 1 98.69 88 VAL A C 1
ATOM 682 O O . VAL A 1 88 ? -6.465 7.23 -1.254 1 98.69 88 VAL A O 1
ATOM 685 N N . ASP A 1 89 ? -7.562 5.723 -2.451 1 98.56 89 ASP A N 1
ATOM 686 C CA . ASP A 1 89 ? -6.527 4.707 -2.277 1 98.56 89 ASP A CA 1
ATOM 687 C C . ASP A 1 89 ? -5.219 5.137 -2.938 1 98.56 89 ASP A C 1
ATOM 689 O O . ASP A 1 89 ? -4.137 4.852 -2.422 1 98.56 89 ASP A O 1
ATOM 693 N N . ALA A 1 90 ? -5.312 5.762 -4.039 1 98.44 90 ALA A N 1
ATOM 694 C CA . ALA A 1 90 ? -4.113 6.23 -4.73 1 98.44 90 ALA A CA 1
ATOM 695 C C . ALA A 1 90 ? -3.34 7.227 -3.869 1 98.44 90 ALA A C 1
ATOM 697 O O . ALA A 1 90 ? -2.109 7.168 -3.795 1 98.44 90 ALA A O 1
ATOM 698 N N . VAL A 1 91 ? -4.047 8.094 -3.215 1 98.5 91 VAL A N 1
ATOM 699 C CA . VAL A 1 91 ? -3.418 9.086 -2.355 1 98.5 91 VAL A CA 1
ATOM 700 C C . VAL A 1 91 ? -2.795 8.398 -1.141 1 98.5 91 VAL A C 1
ATOM 702 O O . VAL A 1 91 ? -1.673 8.727 -0.744 1 98.5 91 VAL A O 1
ATOM 705 N N . ILE A 1 92 ? -3.5 7.43 -0.585 1 98.38 92 ILE A N 1
ATOM 706 C CA . ILE A 1 92 ? -2.98 6.672 0.548 1 98.38 92 ILE A CA 1
ATOM 707 C C . ILE A 1 92 ? -1.694 5.953 0.144 1 98.38 92 ILE A C 1
ATOM 709 O O . ILE A 1 92 ? -0.692 6.012 0.861 1 98.38 92 ILE A O 1
ATOM 713 N N . ASP A 1 93 ? -1.759 5.32 -0.995 1 97.31 93 ASP A N 1
ATOM 714 C CA . ASP A 1 93 ? -0.6 4.566 -1.461 1 97.31 93 ASP A CA 1
ATOM 715 C C . ASP A 1 93 ? 0.578 5.492 -1.754 1 97.31 93 ASP A C 1
ATOM 717 O O . ASP A 1 93 ? 1.735 5.113 -1.561 1 97.31 93 ASP A O 1
ATOM 721 N N . CYS A 1 94 ? 0.297 6.676 -2.223 1 96.38 94 CYS A N 1
ATOM 722 C CA . CYS A 1 94 ? 1.343 7.676 -2.408 1 96.38 94 CYS A CA 1
ATOM 723 C C . CYS A 1 94 ? 2.029 8 -1.086 1 96.38 94 CYS A C 1
ATOM 725 O O . CYS A 1 94 ? 3.254 8.125 -1.033 1 96.38 94 CYS A O 1
ATOM 727 N N . MET A 1 95 ? 1.252 8.117 -0.102 1 95.62 95 MET A N 1
ATOM 728 C CA . MET A 1 95 ? 1.811 8.375 1.222 1 95.62 95 MET A CA 1
ATOM 729 C C . MET A 1 95 ? 2.762 7.258 1.639 1 95.62 95 MET A C 1
ATOM 731 O O . MET A 1 95 ? 3.814 7.52 2.223 1 95.62 95 MET A O 1
ATOM 735 N N . PHE A 1 96 ? 2.436 6.062 1.331 1 93.75 96 PHE A N 1
ATOM 736 C CA . PHE A 1 96 ? 3.277 4.938 1.718 1 93.75 96 PHE A CA 1
ATOM 737 C C . PHE A 1 96 ? 4.551 4.898 0.88 1 93.75 96 PHE A C 1
ATOM 739 O O . PHE A 1 96 ? 5.605 4.477 1.36 1 93.75 96 PHE A O 1
ATOM 746 N N . ASP A 1 97 ? 4.477 5.418 -0.343 1 94.25 97 ASP A N 1
ATOM 747 C CA . ASP A 1 97 ? 5.688 5.59 -1.139 1 94.25 97 ASP A CA 1
ATOM 748 C C . ASP A 1 97 ? 6.625 6.609 -0.496 1 94.25 97 ASP A C 1
ATOM 750 O O . ASP A 1 97 ? 7.84 6.402 -0.457 1 94.25 97 ASP A O 1
ATOM 754 N N . ILE A 1 98 ? 6.051 7.688 0.024 1 95.06 98 ILE A N 1
ATOM 755 C CA . ILE A 1 98 ? 6.828 8.711 0.715 1 95.06 98 ILE A CA 1
ATOM 756 C C . ILE A 1 98 ? 7.492 8.109 1.949 1 95.06 98 ILE A C 1
ATOM 758 O O . ILE A 1 98 ? 8.688 8.305 2.174 1 95.06 98 ILE A O 1
ATOM 762 N N . GLN A 1 99 ? 6.773 7.316 2.639 1 93.69 99 GLN A N 1
ATOM 763 C CA . GLN A 1 99 ? 7.289 6.684 3.85 1 93.69 99 GLN A CA 1
ATOM 764 C C . GLN A 1 99 ? 8.422 5.711 3.525 1 93.69 99 GLN A C 1
ATOM 766 O O . GLN A 1 99 ? 9.406 5.629 4.262 1 93.69 99 GLN A O 1
ATOM 771 N N . ALA A 1 100 ? 8.242 5.023 2.49 1 91.38 100 ALA A N 1
ATOM 772 C CA . ALA A 1 100 ? 9.258 4.062 2.074 1 91.38 100 ALA A CA 1
ATOM 773 C C . ALA A 1 100 ? 10.57 4.766 1.729 1 91.38 100 ALA A C 1
ATOM 775 O O . ALA A 1 100 ? 11.656 4.227 1.976 1 91.38 100 ALA A O 1
ATOM 776 N N . ALA A 1 101 ? 10.469 5.957 1.19 1 92.31 101 ALA A N 1
ATOM 777 C CA . ALA A 1 101 ? 11.656 6.734 0.838 1 92.31 101 ALA A CA 1
ATOM 778 C C . ALA A 1 101 ? 12.367 7.246 2.088 1 92.31 101 ALA A C 1
ATOM 780 O O . ALA A 1 101 ? 13.594 7.387 2.096 1 92.31 101 ALA A O 1
ATOM 781 N N . ILE A 1 102 ? 11.633 7.457 3.156 1 94.69 102 ILE A N 1
ATOM 782 C CA . ILE A 1 102 ? 12.164 8.039 4.379 1 94.69 102 ILE A CA 1
ATOM 783 C C . ILE A 1 102 ? 12.766 6.941 5.254 1 94.69 102 ILE A C 1
ATOM 785 O O . ILE A 1 102 ? 13.773 7.16 5.938 1 94.69 102 ILE A O 1
ATOM 789 N N . ARG A 1 103 ? 12.234 5.746 5.234 1 91.81 103 ARG A N 1
ATOM 790 C CA . ARG A 1 103 ? 12.438 4.664 6.191 1 91.81 103 ARG A CA 1
ATOM 791 C C . ARG A 1 103 ? 13.914 4.281 6.277 1 91.81 103 ARG A C 1
ATOM 793 O O . ARG A 1 103 ? 14.453 4.105 7.371 1 91.81 103 ARG A O 1
ATOM 800 N N . PRO A 1 104 ? 14.641 4.184 5.133 1 88.69 104 PRO A N 1
ATOM 801 C CA . PRO A 1 104 ? 16.047 3.797 5.23 1 88.69 104 PRO A CA 1
ATOM 802 C C . PRO A 1 104 ? 16.875 4.762 6.086 1 88.69 104 PRO A C 1
ATOM 804 O O . PRO A 1 104 ? 17.781 4.34 6.797 1 88.69 104 PRO A O 1
ATOM 807 N N . SER A 1 105 ? 16.547 6.035 6.055 1 93.44 105 SER A N 1
ATOM 808 C CA . SER A 1 105 ? 17.312 7.02 6.82 1 93.44 105 SER A CA 1
ATOM 809 C C . SER A 1 105 ? 17.062 6.867 8.312 1 93.44 105 SER A C 1
ATOM 811 O O . SER A 1 105 ? 17.906 7.25 9.133 1 93.44 105 SER A O 1
ATOM 813 N N . ILE A 1 106 ? 15.93 6.336 8.664 1 90.62 106 ILE A N 1
ATOM 814 C CA . ILE A 1 106 ? 15.555 6.172 10.062 1 90.62 106 ILE A CA 1
ATOM 815 C C . ILE A 1 106 ? 16.406 5.078 10.703 1 90.62 106 ILE A C 1
ATOM 817 O O . ILE A 1 106 ? 16.828 5.203 11.852 1 90.62 106 ILE A O 1
ATOM 821 N N . TYR A 1 107 ? 16.812 4.062 9.953 1 87.5 107 TYR A N 1
ATOM 822 C CA . TYR A 1 107 ? 17.484 2.896 10.516 1 87.5 107 TYR A CA 1
ATOM 823 C C . TYR A 1 107 ? 18.984 2.936 10.219 1 87.5 107 TYR A C 1
ATOM 825 O O . TYR A 1 107 ? 19.719 2.057 10.648 1 87.5 107 TYR A O 1
ATOM 833 N N . GLU A 1 108 ? 19.359 3.977 9.445 1 91 108 GLU A N 1
ATOM 834 C CA . GLU A 1 108 ? 20.781 4.129 9.156 1 91 108 GLU A CA 1
ATOM 835 C C . GLU A 1 108 ? 21.578 4.461 10.422 1 91 108 GLU A C 1
ATOM 837 O O . GLU A 1 108 ? 21.234 5.398 11.148 1 91 108 GLU A O 1
ATOM 842 N N . THR A 1 109 ? 22.625 3.631 10.656 1 91.56 109 THR A N 1
ATOM 843 C CA . THR A 1 109 ? 23.359 3.754 11.914 1 91.56 109 THR A CA 1
ATOM 844 C C . THR A 1 109 ? 24.594 4.617 11.734 1 91.56 109 THR A C 1
ATOM 846 O O . THR A 1 109 ? 25.125 5.168 12.711 1 91.56 109 THR A O 1
ATOM 849 N N . ASN A 1 110 ? 25.094 4.75 10.531 1 94.25 110 ASN A N 1
ATOM 850 C CA . ASN A 1 110 ? 26.188 5.66 10.258 1 94.25 110 ASN A CA 1
ATOM 851 C C . ASN A 1 110 ? 25.719 7.109 10.211 1 94.25 110 ASN A C 1
ATOM 853 O O . ASN A 1 110 ? 24.953 7.488 9.328 1 94.25 110 ASN A O 1
ATOM 857 N N . ALA A 1 111 ? 26.281 7.867 11.07 1 93.06 111 ALA A N 1
ATOM 858 C CA . ALA A 1 111 ? 25.812 9.234 11.258 1 93.06 111 ALA A CA 1
ATOM 859 C C . ALA A 1 111 ? 26 10.062 9.992 1 93.06 111 ALA A C 1
ATOM 861 O O . ALA A 1 111 ? 25.109 10.82 9.602 1 93.06 111 ALA A O 1
ATOM 862 N N . GLN A 1 112 ? 27.172 9.922 9.445 1 95.25 112 GLN A N 1
ATOM 863 C CA . GLN A 1 112 ? 27.469 10.695 8.242 1 95.25 112 GLN A CA 1
ATOM 864 C C . GLN A 1 112 ? 26.562 10.281 7.09 1 95.25 112 GLN A C 1
ATOM 866 O O . GLN A 1 112 ? 26.031 11.133 6.363 1 95.25 112 GLN A O 1
ATOM 871 N N . ARG A 1 113 ? 26.406 9.047 6.914 1 95 113 ARG A N 1
ATOM 872 C CA . ARG A 1 113 ? 25.531 8.555 5.859 1 95 113 ARG A CA 1
ATOM 873 C C . ARG A 1 113 ? 24.094 8.953 6.121 1 95 113 ARG A C 1
ATOM 875 O O . ARG A 1 113 ? 23.359 9.32 5.195 1 95 113 ARG A O 1
ATOM 882 N N . LYS A 1 114 ? 23.656 8.891 7.367 1 95.38 114 LYS A N 1
ATOM 883 C CA . LYS A 1 114 ? 22.312 9.281 7.773 1 95.38 114 LYS A CA 1
ATOM 884 C C . LYS A 1 114 ? 22.031 10.742 7.414 1 95.38 114 LYS A C 1
ATOM 886 O O . LYS A 1 114 ? 20.984 11.047 6.836 1 95.38 114 LYS A O 1
ATOM 891 N N . LEU A 1 115 ? 22.922 11.578 7.695 1 95.44 115 LEU A N 1
ATOM 892 C CA . LEU A 1 115 ? 22.75 13 7.406 1 95.44 115 LEU A CA 1
ATOM 893 C C . LEU A 1 115 ? 22.719 13.242 5.902 1 95.44 115 LEU A C 1
ATOM 895 O O . LEU A 1 115 ? 21.969 14.102 5.426 1 95.44 115 LEU A O 1
ATOM 899 N N . SER A 1 116 ? 23.578 12.531 5.215 1 96.88 116 SER A N 1
ATOM 900 C CA . SER A 1 116 ? 23.578 12.656 3.762 1 96.88 116 SER A CA 1
ATOM 901 C C . SER A 1 116 ? 22.25 12.211 3.164 1 96.88 116 SER A C 1
ATOM 903 O O . SER A 1 116 ? 21.719 12.867 2.268 1 96.88 116 SER A O 1
ATOM 905 N N . MET A 1 117 ? 21.719 11.172 3.682 1 95.94 117 MET A N 1
ATOM 906 C CA . MET A 1 117 ? 20.406 10.68 3.234 1 95.94 117 MET A CA 1
ATOM 907 C C . MET A 1 117 ? 19.312 11.695 3.523 1 95.94 117 MET A C 1
ATOM 909 O O . MET A 1 117 ? 18.453 11.945 2.676 1 95.94 117 MET A O 1
ATOM 913 N N . ARG A 1 118 ? 19.375 12.281 4.688 1 97 118 ARG A N 1
ATOM 914 C CA . ARG A 1 118 ? 18.359 13.242 5.102 1 97 118 ARG A CA 1
ATOM 915 C C . ARG A 1 118 ? 18.438 14.523 4.273 1 97 118 ARG A C 1
ATOM 917 O O . ARG A 1 118 ? 17.422 15.156 3.998 1 97 118 ARG A O 1
ATOM 924 N N . LYS A 1 119 ? 19.641 14.859 3.928 1 96.75 119 LYS A N 1
ATOM 925 C CA . LYS A 1 119 ? 19.812 16.016 3.047 1 96.75 119 LYS A CA 1
ATOM 926 C C . LYS A 1 119 ? 19.188 15.758 1.683 1 96.75 119 LYS A C 1
ATOM 928 O O . LYS A 1 119 ? 18.484 16.625 1.149 1 96.75 119 LYS A O 1
ATOM 933 N N . GLU A 1 120 ? 19.406 14.617 1.161 1 97.06 120 GLU A N 1
ATOM 934 C CA . GLU A 1 120 ? 18.797 14.25 -0.115 1 97.06 120 GLU A CA 1
ATOM 935 C C . GLU A 1 120 ? 17.266 14.219 -0.013 1 97.06 120 GLU A C 1
ATOM 937 O O . GLU A 1 120 ? 16.578 14.68 -0.914 1 97.06 120 GLU A O 1
ATOM 942 N N . LEU A 1 121 ? 16.812 13.688 1.072 1 97.19 121 LEU A N 1
ATOM 943 C CA . LEU A 1 121 ? 15.367 13.664 1.32 1 97.19 121 LEU A CA 1
ATOM 944 C C . LEU A 1 121 ? 14.797 15.078 1.358 1 97.19 121 LEU A C 1
ATOM 946 O O . LEU A 1 121 ? 13.797 15.367 0.699 1 97.19 121 LEU A O 1
ATOM 950 N N . SER A 1 122 ? 15.461 15.938 2.053 1 96.69 122 SER A N 1
ATOM 951 C CA . SER A 1 122 ? 14.977 17.297 2.303 1 96.69 122 SER A CA 1
ATOM 952 C C . SER A 1 122 ? 15.031 18.141 1.036 1 96.69 122 SER A C 1
ATOM 954 O O . SER A 1 122 ? 14.148 18.969 0.797 1 96.69 122 SER A O 1
ATOM 956 N N . GLU A 1 123 ? 16 17.875 0.204 1 96.88 123 GLU A N 1
ATOM 957 C CA . GLU A 1 123 ? 16.266 18.797 -0.896 1 96.88 123 GLU A CA 1
ATOM 958 C C . GLU A 1 123 ? 15.711 18.266 -2.211 1 96.88 123 GLU A C 1
ATOM 960 O O . GLU A 1 123 ? 15.461 19.031 -3.145 1 96.88 123 GLU A O 1
ATOM 965 N N . VAL A 1 124 ? 15.5 16.984 -2.262 1 97.06 124 VAL A N 1
ATOM 966 C CA . VAL A 1 124 ? 15.164 16.422 -3.564 1 97.06 124 VAL A CA 1
ATOM 967 C C . VAL A 1 124 ? 13.891 15.586 -3.449 1 97.06 124 VAL A C 1
ATOM 969 O O . VAL A 1 124 ? 12.844 15.945 -3.996 1 97.06 124 VAL A O 1
ATOM 972 N N . THR A 1 125 ? 13.953 14.594 -2.611 1 96.94 125 THR A N 1
ATOM 973 C CA . THR A 1 125 ? 12.922 13.555 -2.613 1 96.94 125 THR A CA 1
ATOM 974 C C . THR A 1 125 ? 11.602 14.102 -2.094 1 96.94 125 THR A C 1
ATOM 976 O O . THR A 1 125 ? 10.57 14.008 -2.771 1 96.94 125 THR A O 1
ATOM 979 N N . LEU A 1 126 ? 11.617 14.688 -0.922 1 97.44 126 LEU A N 1
ATOM 980 C CA . LEU A 1 126 ? 10.383 15.133 -0.289 1 97.44 126 LEU A CA 1
ATOM 981 C C . LEU A 1 126 ? 9.766 16.297 -1.064 1 97.44 126 LEU A C 1
ATOM 983 O O . LEU A 1 126 ? 8.555 16.312 -1.302 1 97.44 126 LEU A O 1
ATOM 987 N N . PRO A 1 127 ? 10.57 17.266 -1.566 1 97.5 127 PRO A N 1
ATOM 988 C CA . PRO A 1 127 ? 9.984 18.344 -2.383 1 97.5 127 PRO A CA 1
ATOM 989 C C . PRO A 1 127 ? 9.297 17.812 -3.639 1 97.5 127 PRO A C 1
ATOM 991 O O . PRO A 1 127 ? 8.242 18.312 -4.035 1 97.5 127 PRO A O 1
ATOM 994 N N . LEU A 1 128 ? 9.844 16.781 -4.242 1 96.62 128 LEU A N 1
ATOM 995 C CA . LEU A 1 128 ? 9.227 16.188 -5.418 1 96.62 128 LEU A CA 1
ATOM 996 C C . LEU A 1 128 ? 7.863 15.594 -5.078 1 96.62 128 LEU A C 1
ATOM 998 O O . LEU A 1 128 ? 6.883 15.844 -5.781 1 96.62 128 LEU A O 1
ATOM 1002 N N . TRP A 1 129 ? 7.801 14.844 -4.039 1 97.06 129 TRP A N 1
ATOM 1003 C CA . TRP A 1 129 ? 6.555 14.203 -3.637 1 97.06 129 TRP A CA 1
ATOM 1004 C C . TRP A 1 129 ? 5.531 15.234 -3.186 1 97.06 129 TRP A C 1
ATOM 1006 O O . TRP A 1 129 ? 4.336 15.094 -3.455 1 97.06 129 TRP A O 1
ATOM 1016 N N . LEU A 1 130 ? 5.988 16.25 -2.467 1 97.94 130 LEU A N 1
ATOM 1017 C CA . LEU A 1 130 ? 5.098 17.328 -2.045 1 97.94 130 LEU A CA 1
ATOM 1018 C C . LEU A 1 130 ? 4.543 18.078 -3.25 1 97.94 130 LEU A C 1
ATOM 1020 O O . LEU A 1 130 ? 3.393 18.516 -3.236 1 97.94 130 LEU A O 1
ATOM 1024 N N . GLN A 1 131 ? 5.34 18.188 -4.293 1 97.62 131 GLN A N 1
ATOM 1025 C CA . GLN A 1 131 ? 4.867 18.797 -5.531 1 97.62 131 GLN A CA 1
ATOM 1026 C C . GLN A 1 131 ? 3.781 17.938 -6.184 1 97.62 131 GLN A C 1
ATOM 1028 O O . GLN A 1 131 ? 2.822 18.469 -6.746 1 97.62 131 GLN A O 1
ATOM 1033 N N . TYR A 1 132 ? 3.963 16.656 -6.129 1 97.19 132 TYR A N 1
ATOM 1034 C CA . TYR A 1 132 ? 2.934 15.75 -6.637 1 97.19 132 TYR A CA 1
ATOM 1035 C C . TYR A 1 132 ? 1.615 15.961 -5.898 1 97.19 132 TYR A C 1
ATOM 1037 O O . TYR A 1 132 ? 0.551 16.016 -6.52 1 97.19 132 TYR A O 1
ATOM 1045 N N . LEU A 1 133 ? 1.686 16.125 -4.605 1 98.12 133 LEU A N 1
ATOM 1046 C CA . LEU A 1 133 ? 0.486 16.344 -3.803 1 98.12 133 LEU A CA 1
ATOM 1047 C C . LEU A 1 133 ? -0.139 17.688 -4.117 1 98.12 133 LEU A C 1
ATOM 1049 O O . LEU A 1 133 ? -1.364 17.812 -4.191 1 98.12 133 LEU A O 1
ATOM 1053 N N . GLU A 1 134 ? 0.715 18.688 -4.332 1 98 134 GLU A N 1
ATOM 1054 C CA . GLU A 1 134 ? 0.243 20.016 -4.73 1 98 134 GLU A CA 1
ATOM 1055 C C . GLU A 1 134 ? -0.552 19.953 -6.031 1 98 134 GLU A C 1
ATOM 1057 O O . GLU A 1 134 ? -1.635 20.531 -6.129 1 98 134 GLU A O 1
ATOM 1062 N N . ARG A 1 135 ? 0.001 19.25 -6.949 1 97.06 135 ARG A N 1
ATOM 1063 C CA . ARG A 1 135 ? -0.641 19.125 -8.258 1 97.06 135 ARG A CA 1
ATOM 1064 C C . ARG A 1 135 ? -1.956 18.359 -8.148 1 97.06 135 ARG A C 1
ATOM 1066 O O . ARG A 1 135 ? -2.934 18.703 -8.82 1 97.06 135 ARG A O 1
ATOM 1073 N N . TRP A 1 136 ? -1.971 17.344 -7.344 1 97.69 136 TRP A N 1
ATOM 1074 C CA . TRP A 1 136 ? -3.201 16.594 -7.125 1 97.69 136 TRP A CA 1
ATOM 1075 C C . TRP A 1 136 ? -4.297 17.5 -6.562 1 97.69 136 TRP A C 1
ATOM 1077 O O . TRP A 1 136 ? -5.422 17.5 -7.07 1 97.69 136 TRP A O 1
ATOM 1087 N N . LEU A 1 137 ? -3.963 18.25 -5.566 1 98.12 137 LEU A N 1
ATOM 1088 C CA . LEU A 1 137 ? -4.926 19.141 -4.922 1 98.12 137 LEU A CA 1
ATOM 1089 C C . LEU A 1 137 ? -5.398 20.219 -5.895 1 98.12 137 LEU A C 1
ATOM 1091 O O . LEU A 1 137 ? -6.57 20.594 -5.875 1 98.12 137 LEU A O 1
ATOM 1095 N N . GLU A 1 138 ? -4.492 20.672 -6.691 1 97.12 138 GLU A N 1
ATOM 1096 C CA . GLU A 1 138 ? -4.855 21.656 -7.715 1 97.12 138 GLU A CA 1
ATOM 1097 C C . GLU A 1 138 ? -5.895 21.078 -8.68 1 97.12 138 GLU A C 1
ATOM 1099 O O . GLU A 1 138 ? -6.895 21.734 -8.984 1 97.12 138 GLU A O 1
ATOM 1104 N N . ARG A 1 139 ? -5.73 19.875 -9.102 1 94.75 139 ARG A N 1
ATOM 1105 C CA . ARG A 1 139 ? -6.633 19.219 -10.047 1 94.75 139 ARG A CA 1
ATOM 1106 C C . ARG A 1 139 ? -7.969 18.891 -9.391 1 94.75 139 ARG A C 1
ATOM 1108 O O . ARG A 1 139 ? -9.016 18.953 -10.031 1 94.75 139 ARG A O 1
ATOM 1115 N N . ALA A 1 140 ? -7.891 18.5 -8.125 1 94.81 140 ALA A N 1
ATOM 1116 C CA . ALA A 1 140 ? -9.109 18.203 -7.387 1 94.81 140 ALA A CA 1
ATOM 1117 C C . ALA A 1 140 ? -9.992 19.438 -7.246 1 94.81 140 ALA A C 1
ATOM 1119 O O . ALA A 1 140 ? -11.219 19.344 -7.238 1 94.81 140 ALA A O 1
ATOM 1120 N N . GLY A 1 141 ? -9.359 20.594 -7.055 1 95.25 141 GLY A N 1
ATOM 1121 C CA . GLY A 1 141 ? -10.086 21.844 -6.98 1 95.25 141 GLY A CA 1
ATOM 1122 C C . GLY A 1 141 ? -10.766 22.062 -5.645 1 95.25 141 GLY A C 1
ATOM 1123 O O . GLY A 1 141 ? -11.672 22.891 -5.531 1 95.25 141 GLY A O 1
ATOM 1124 N N . THR A 1 142 ? -10.516 21.234 -4.711 1 94.88 142 THR A N 1
ATOM 1125 C CA . THR A 1 142 ? -11.047 21.344 -3.357 1 94.88 142 THR A CA 1
ATOM 1126 C C . THR A 1 142 ? -9.922 21.297 -2.328 1 94.88 142 THR A C 1
ATOM 1128 O O . THR A 1 142 ? -8.758 21.094 -2.684 1 94.88 142 THR A O 1
ATOM 1131 N N . THR A 1 143 ? -10.297 21.547 -1.124 1 96.56 143 THR A N 1
ATOM 1132 C CA . THR A 1 143 ? -9.344 21.531 -0.02 1 96.56 143 THR A CA 1
ATOM 1133 C C . THR A 1 143 ? -8.891 20.109 0.292 1 96.56 143 THR A C 1
ATOM 1135 O O . THR A 1 143 ? -7.812 19.906 0.848 1 96.56 143 THR A O 1
ATOM 1138 N N . PHE A 1 144 ? -9.742 19.203 -0.059 1 98.19 144 PHE A N 1
ATOM 1139 C CA . PHE A 1 144 ? -9.469 17.812 0.238 1 98.19 144 PHE A CA 1
ATOM 1140 C C . PHE A 1 144 ? -9.055 17.062 -1.023 1 98.19 144 PHE A C 1
ATOM 1142 O O . PHE A 1 144 ? -9.266 17.547 -2.137 1 98.19 144 PHE A O 1
ATOM 1149 N N . PHE A 1 145 ? -8.414 15.922 -0.858 1 98.31 145 PHE A N 1
ATOM 1150 C CA . PHE A 1 145 ? -7.809 15.219 -1.982 1 98.31 145 PHE A CA 1
ATOM 1151 C C . PHE A 1 145 ? -8.883 14.609 -2.877 1 98.31 145 PHE A C 1
ATOM 1153 O O . PHE A 1 145 ? -8.688 14.469 -4.086 1 98.31 145 PHE A O 1
ATOM 1160 N N . VAL A 1 146 ? -9.977 14.141 -2.254 1 98.06 146 VAL A N 1
ATOM 1161 C CA . VAL A 1 146 ? -11.062 13.539 -3.02 1 98.06 146 VAL A CA 1
ATOM 1162 C C . VAL A 1 146 ? -12.406 14.078 -2.525 1 98.06 146 VAL A C 1
ATOM 1164 O O . VAL A 1 146 ? -12.781 13.859 -1.369 1 98.06 146 VAL A O 1
ATOM 1167 N N . GLY A 1 147 ? -13.109 14.781 -3.355 1 96.25 147 GLY A N 1
ATOM 1168 C CA . GLY A 1 147 ? -14.414 15.297 -2.99 1 96.25 147 GLY A CA 1
ATOM 1169 C C . GLY A 1 147 ? -14.344 16.531 -2.102 1 96.25 147 GLY A C 1
ATOM 1170 O O . GLY A 1 147 ? -13.289 17.156 -1.995 1 96.25 147 GLY A O 1
ATOM 1171 N N . GLU A 1 148 ? -15.461 16.844 -1.465 1 95.94 148 GLU A N 1
ATOM 1172 C CA . GLU A 1 148 ? -15.586 18.094 -0.71 1 95.94 148 GLU A CA 1
ATOM 1173 C C . GLU A 1 148 ? -15.523 17.828 0.792 1 95.94 148 GLU A C 1
ATOM 1175 O O . GLU A 1 148 ? -15.523 18.766 1.59 1 95.94 148 GLU A O 1
ATOM 1180 N N . GLU A 1 149 ? -15.453 16.594 1.136 1 95.81 149 GLU A N 1
ATOM 1181 C CA . GLU A 1 149 ? -15.43 16.234 2.551 1 95.81 149 GLU A CA 1
ATOM 1182 C C . GLU A 1 149 ? -14.203 15.383 2.879 1 95.81 149 GLU A C 1
ATOM 1184 O O . GLU A 1 149 ? -13.625 14.742 1.993 1 95.81 149 GLU A O 1
ATOM 1189 N N . ILE A 1 150 ? -13.891 15.32 4.152 1 97.62 150 ILE A N 1
ATOM 1190 C CA . ILE A 1 150 ? -12.727 14.586 4.637 1 97.62 150 ILE A CA 1
ATOM 1191 C C . ILE A 1 150 ? -12.922 13.094 4.391 1 97.62 150 ILE A C 1
ATOM 1193 O O . ILE A 1 150 ? -14.016 12.562 4.574 1 97.62 150 ILE A O 1
ATOM 1197 N N . THR A 1 151 ? -11.93 12.43 3.9 1 98.62 151 THR A N 1
ATOM 1198 C CA . THR A 1 151 ? -11.836 10.977 3.826 1 98.62 151 THR A CA 1
ATOM 1199 C C . THR A 1 151 ? -10.602 10.477 4.574 1 98.62 151 THR A C 1
ATOM 1201 O O . THR A 1 151 ? -9.828 11.273 5.109 1 98.62 151 THR A O 1
ATOM 1204 N N . ILE A 1 152 ? -10.367 9.18 4.52 1 98.75 152 ILE A N 1
ATOM 1205 C CA . ILE A 1 152 ? -9.242 8.594 5.238 1 98.75 152 ILE A CA 1
ATOM 1206 C C . ILE A 1 152 ? -7.93 9.016 4.582 1 98.75 152 ILE A C 1
ATOM 1208 O O . ILE A 1 152 ? -6.887 9.055 5.238 1 98.75 152 ILE A O 1
ATOM 1212 N N . CYS A 1 153 ? -7.941 9.328 3.301 1 98.75 153 CYS A N 1
ATOM 1213 C CA . CYS A 1 153 ? -6.68 9.742 2.699 1 98.75 153 CYS A CA 1
ATOM 1214 C C . CYS A 1 153 ? -6.25 11.109 3.219 1 98.75 153 CYS A C 1
ATOM 1216 O O . CYS A 1 153 ? -5.055 11.375 3.365 1 98.75 153 CYS A O 1
ATOM 1218 N N . ASP A 1 154 ? -7.223 11.961 3.59 1 98.88 154 ASP A N 1
ATOM 1219 C CA . ASP A 1 154 ? -6.895 13.25 4.191 1 98.88 154 ASP A CA 1
ATOM 1220 C C . ASP A 1 154 ? -6.285 13.07 5.578 1 98.88 154 ASP A C 1
ATOM 1222 O O . ASP A 1 154 ? -5.332 13.766 5.941 1 98.88 154 ASP A O 1
ATOM 1226 N N . LEU A 1 155 ? -6.812 12.133 6.324 1 98.69 155 LEU A N 1
ATOM 1227 C CA . LEU A 1 155 ? -6.332 11.883 7.676 1 98.69 155 LEU A CA 1
ATOM 1228 C C . LEU A 1 155 ? -4.906 11.352 7.66 1 98.69 155 LEU A C 1
ATOM 1230 O O . LEU A 1 155 ? -4.062 11.789 8.445 1 98.69 155 LEU A O 1
ATOM 1234 N N . VAL A 1 156 ? -4.637 10.422 6.766 1 98.38 156 VAL A N 1
ATOM 1235 C CA . VAL A 1 156 ? -3.316 9.797 6.754 1 98.38 156 VAL A CA 1
ATOM 1236 C C . VAL A 1 156 ? -2.275 10.797 6.258 1 98.38 156 VAL A C 1
ATOM 1238 O O . VAL A 1 156 ? -1.158 10.852 6.777 1 98.38 156 VAL A O 1
ATOM 1241 N N . ILE A 1 157 ? -2.613 11.625 5.238 1 98.56 157 ILE A N 1
ATOM 1242 C CA . ILE A 1 157 ? -1.688 12.648 4.758 1 98.56 157 ILE A CA 1
ATOM 1243 C C . ILE A 1 157 ? -1.445 13.68 5.852 1 98.56 157 ILE A C 1
ATOM 1245 O O . ILE A 1 157 ? -0.303 14.078 6.102 1 98.56 157 ILE A O 1
ATOM 1249 N N . TYR A 1 158 ? -2.473 14.102 6.547 1 98.38 158 TYR A N 1
ATOM 1250 C CA . TYR A 1 158 ? -2.365 15.078 7.621 1 98.38 158 TYR A CA 1
ATOM 1251 C C . TYR A 1 158 ? -1.404 14.594 8.703 1 98.38 158 TYR A C 1
ATOM 1253 O O . TYR A 1 158 ? -0.5 15.328 9.109 1 98.38 158 TYR A O 1
ATOM 1261 N N . THR A 1 159 ? -1.581 13.383 9.172 1 97.25 159 THR A N 1
ATOM 1262 C CA . THR A 1 159 ? -0.752 12.867 10.258 1 97.25 159 THR A CA 1
ATOM 1263 C C . THR A 1 159 ? 0.705 12.75 9.82 1 97.25 159 THR A C 1
ATOM 1265 O O . THR A 1 159 ? 1.618 12.984 10.617 1 97.25 159 THR A O 1
ATOM 1268 N N . ARG A 1 160 ? 0.904 12.438 8.539 1 96.5 160 ARG A N 1
ATOM 1269 C CA . ARG A 1 160 ? 2.268 12.312 8.039 1 96.5 160 ARG A CA 1
ATOM 1270 C C . ARG A 1 160 ? 2.928 13.688 7.91 1 96.5 160 ARG A C 1
ATOM 1272 O O . ARG A 1 160 ? 4.113 13.844 8.219 1 96.5 160 ARG A O 1
ATOM 1279 N N . MET A 1 161 ? 2.162 14.656 7.426 1 97 161 MET A N 1
ATOM 1280 C CA . MET A 1 161 ? 2.695 16.016 7.336 1 97 161 MET A CA 1
ATOM 1281 C C . MET A 1 161 ? 3.016 16.562 8.719 1 97 161 MET A C 1
ATOM 1283 O O . MET A 1 161 ? 4.023 17.25 8.898 1 97 161 MET A O 1
ATOM 1287 N N . LYS A 1 162 ? 2.139 16.266 9.633 1 94.69 162 LYS A N 1
ATOM 1288 C CA . LYS A 1 162 ? 2.365 16.656 11.016 1 94.69 162 LYS A CA 1
ATOM 1289 C C . LYS A 1 162 ? 3.664 16.062 11.555 1 94.69 162 LYS A C 1
ATOM 1291 O O . LYS A 1 162 ? 4.457 16.75 12.188 1 94.69 162 LYS A O 1
ATOM 1296 N N . TRP A 1 163 ? 3.904 14.82 11.258 1 94.31 163 TRP A N 1
ATOM 1297 C CA . TRP A 1 163 ? 5.109 14.125 11.688 1 94.31 163 TRP A CA 1
ATOM 1298 C C . TRP A 1 163 ? 6.355 14.734 11.055 1 94.31 163 TRP A C 1
ATOM 1300 O O . TRP A 1 163 ? 7.355 14.969 11.734 1 94.31 163 TRP A O 1
ATOM 1310 N N . LEU A 1 164 ? 6.277 15.062 9.781 1 94.06 164 LEU A N 1
ATOM 1311 C CA . LEU A 1 164 ? 7.406 15.625 9.047 1 94.06 164 LEU A CA 1
ATOM 1312 C C . LEU A 1 164 ? 7.809 16.984 9.625 1 94.06 164 LEU A C 1
ATOM 1314 O O . LEU A 1 164 ? 8.992 17.344 9.609 1 94.06 164 LEU A O 1
ATOM 1318 N N . ARG A 1 165 ? 6.879 17.688 10.188 1 94.06 165 ARG A N 1
ATOM 1319 C CA . ARG A 1 165 ? 7.113 19.047 10.664 1 94.06 165 ARG A CA 1
ATOM 1320 C C . ARG A 1 165 ? 7.469 19.062 12.148 1 94.06 165 ARG A C 1
ATOM 1322 O O . ARG A 1 165 ? 7.707 20.125 12.727 1 94.06 165 ARG A O 1
ATOM 1329 N N . ARG A 1 166 ? 7.512 17.953 12.766 1 90.25 166 ARG A N 1
ATOM 1330 C CA . ARG A 1 166 ? 7.727 17.891 14.211 1 90.25 166 ARG A CA 1
ATOM 1331 C C . ARG A 1 166 ? 9.188 18.172 14.562 1 90.25 166 ARG A C 1
ATOM 1333 O O . ARG A 1 166 ? 9.5 18.469 15.711 1 90.25 166 ARG A O 1
ATOM 1340 N N . GLY A 1 167 ? 10.125 18 13.617 1 85.44 167 GLY A N 1
ATOM 1341 C CA . GLY A 1 167 ? 11.531 18.25 13.867 1 85.44 167 GLY A CA 1
ATOM 1342 C C . GLY A 1 167 ? 12.258 17.047 14.438 1 85.44 167 GLY A C 1
ATOM 1343 O O . GLY A 1 167 ? 13.391 17.156 14.922 1 85.44 167 GLY A O 1
ATOM 1344 N N . VAL A 1 168 ? 11.617 15.891 14.352 1 84.06 168 VAL A N 1
ATOM 1345 C CA . VAL A 1 168 ? 12.203 14.695 14.953 1 84.06 168 VAL A CA 1
ATOM 1346 C C . VAL A 1 168 ? 13.203 14.062 13.984 1 84.06 168 VAL A C 1
ATOM 1348 O O . VAL A 1 168 ? 14.086 13.312 14.391 1 84.06 168 VAL A O 1
ATOM 1351 N N . LEU A 1 169 ? 13.055 14.32 12.727 1 90.88 169 LEU A N 1
ATOM 1352 C CA . LEU A 1 169 ? 14 13.844 11.727 1 90.88 169 LEU A CA 1
ATOM 1353 C C . LEU A 1 169 ? 15.109 14.867 11.492 1 90.88 169 LEU A C 1
ATOM 1355 O O . LEU A 1 169 ? 14.992 15.711 10.602 1 90.88 169 LEU A O 1
ATOM 1359 N N . VAL A 1 170 ? 16.156 14.672 12.266 1 90.75 170 VAL A N 1
ATOM 1360 C CA . VAL A 1 170 ? 17.281 15.602 12.148 1 90.75 170 VAL A CA 1
ATOM 1361 C C . VAL A 1 170 ? 17.766 15.641 10.703 1 90.75 170 VAL A C 1
ATOM 1363 O O . VAL A 1 170 ? 18 14.594 10.094 1 90.75 170 VAL A O 1
ATOM 1366 N N . GLY A 1 171 ? 17.906 16.828 10.156 1 92.69 171 GLY A N 1
ATOM 1367 C CA . GLY A 1 171 ? 18.312 16.969 8.766 1 92.69 171 GLY A CA 1
ATOM 1368 C C . GLY A 1 171 ? 17.188 17.391 7.848 1 92.69 171 GLY A C 1
ATOM 1369 O O . GLY A 1 171 ? 17.422 17.859 6.738 1 92.69 171 GLY A O 1
ATOM 1370 N N . ILE A 1 172 ? 15.984 17.188 8.305 1 94.75 172 ILE A N 1
ATOM 1371 C CA . ILE A 1 172 ? 14.805 17.656 7.59 1 94.75 172 ILE A CA 1
ATOM 1372 C C . ILE A 1 172 ? 14.195 18.844 8.328 1 94.75 172 ILE A C 1
ATOM 1374 O O . ILE A 1 172 ? 13.734 18.719 9.469 1 94.75 172 ILE A O 1
ATOM 1378 N N . PRO A 1 173 ? 14.188 19.969 7.688 1 95.19 173 PRO A N 1
ATOM 1379 C CA . PRO A 1 173 ? 13.688 21.156 8.383 1 95.19 173 PRO A CA 1
ATOM 1380 C C . PRO A 1 173 ? 12.195 21.062 8.688 1 95.19 173 PRO A C 1
ATOM 1382 O O . PRO A 1 173 ? 11.422 20.516 7.895 1 95.19 173 PRO A O 1
ATOM 1385 N N . ASP A 1 174 ? 11.742 21.656 9.781 1 94.19 174 ASP A N 1
ATOM 1386 C CA . ASP A 1 174 ? 10.328 21.672 10.148 1 94.19 174 ASP A CA 1
ATOM 1387 C C . ASP A 1 174 ? 9.547 22.625 9.25 1 94.19 174 ASP A C 1
ATOM 1389 O O . ASP A 1 174 ? 8.312 22.703 9.328 1 94.19 174 ASP A O 1
ATOM 1393 N N . THR A 1 175 ? 10.242 23.312 8.344 1 95.56 175 THR A N 1
ATOM 1394 C CA . THR A 1 175 ? 9.633 24.219 7.379 1 95.56 175 THR A CA 1
ATOM 1395 C C . THR A 1 175 ? 9.5 23.562 6.016 1 95.56 175 THR A C 1
ATOM 1397 O O . THR A 1 175 ? 9.359 24.234 4.996 1 95.56 175 THR A O 1
ATOM 1400 N N . ILE A 1 176 ? 9.578 22.266 5.973 1 96.44 176 ILE A N 1
ATOM 1401 C CA . ILE A 1 176 ? 9.641 21.484 4.742 1 96.44 176 ILE A CA 1
ATOM 1402 C C . ILE A 1 176 ? 8.398 21.75 3.895 1 96.44 176 ILE A C 1
ATOM 1404 O O . ILE A 1 176 ? 8.438 21.625 2.67 1 96.44 176 ILE A O 1
ATOM 1408 N N . LEU A 1 177 ? 7.316 22.219 4.512 1 97.31 177 LEU A N 1
ATOM 1409 C CA . LEU A 1 177 ? 6.066 22.422 3.791 1 97.31 177 LEU A CA 1
ATOM 1410 C C . LEU A 1 177 ? 5.914 23.875 3.375 1 97.31 177 LEU A C 1
ATOM 1412 O O . LEU A 1 177 ? 4.914 24.25 2.752 1 97.31 177 LEU A O 1
ATOM 1416 N N . ARG A 1 178 ? 6.836 24.719 3.633 1 96.31 178 ARG A N 1
ATOM 1417 C CA . ARG A 1 178 ? 6.715 26.172 3.527 1 96.31 178 ARG A CA 1
ATOM 1418 C C . ARG A 1 178 ? 6.281 26.594 2.123 1 96.31 178 ARG A C 1
ATOM 1420 O O . ARG A 1 178 ? 5.434 27.469 1.963 1 96.31 178 ARG A O 1
ATOM 1427 N N . ASN A 1 179 ? 6.793 25.922 1.086 1 96.69 179 ASN A N 1
ATOM 1428 C CA . ASN A 1 179 ? 6.555 26.344 -0.289 1 96.69 179 ASN A CA 1
ATOM 1429 C C . ASN A 1 179 ? 5.398 25.578 -0.921 1 96.69 179 ASN A C 1
ATOM 1431 O O . ASN A 1 179 ? 5.18 25.656 -2.131 1 96.69 179 ASN A O 1
ATOM 1435 N N . PHE A 1 180 ? 4.691 24.875 -0.15 1 98.25 180 PHE A N 1
ATOM 1436 C CA . PHE A 1 180 ? 3.592 24.047 -0.646 1 98.25 180 PHE A CA 1
ATOM 1437 C C . PHE A 1 180 ? 2.268 24.484 -0.035 1 98.25 180 PHE A C 1
ATOM 1439 O O . PHE A 1 180 ? 1.759 23.844 0.887 1 98.25 180 PHE A O 1
ATOM 1446 N N . ARG A 1 181 ? 1.724 25.5 -0.675 1 98 181 ARG A N 1
ATOM 1447 C CA . ARG A 1 181 ? 0.6 26.25 -0.12 1 98 181 ARG A CA 1
ATOM 1448 C C . ARG A 1 181 ? -0.638 25.359 -0.001 1 98 181 ARG A C 1
ATOM 1450 O O . ARG A 1 181 ? -1.349 25.422 1.006 1 98 181 ARG A O 1
ATOM 1457 N N . ARG A 1 182 ? -0.948 24.578 -1.015 1 98.5 182 ARG A N 1
ATOM 1458 C CA . ARG A 1 182 ? -2.164 23.766 -0.998 1 98.5 182 ARG A CA 1
ATOM 1459 C C . ARG A 1 182 ? -2.064 22.656 0.038 1 98.5 182 ARG A C 1
ATOM 1461 O O . ARG A 1 182 ? -3.041 22.344 0.724 1 98.5 182 ARG A O 1
ATOM 1468 N N . VAL A 1 183 ? -0.876 22.062 0.159 1 98.56 183 VAL A N 1
ATOM 1469 C CA . VAL A 1 183 ? -0.663 21.016 1.157 1 98.56 183 VAL A CA 1
ATOM 1470 C C . VAL A 1 183 ? -0.795 21.609 2.559 1 98.56 183 VAL A C 1
ATOM 1472 O O . VAL A 1 183 ? -1.394 20.984 3.445 1 98.56 183 VAL A O 1
ATOM 1475 N N . ARG A 1 184 ? -0.28 22.797 2.775 1 98.06 184 ARG A N 1
ATOM 1476 C CA . ARG A 1 184 ? -0.414 23.469 4.062 1 98.06 184 ARG A CA 1
ATOM 1477 C C . ARG A 1 184 ? -1.876 23.766 4.371 1 98.06 184 ARG A C 1
ATOM 1479 O O . ARG A 1 184 ? -2.344 23.531 5.488 1 98.06 184 ARG A O 1
ATOM 1486 N N . ALA A 1 185 ? -2.539 24.297 3.377 1 98.31 185 ALA A N 1
ATOM 1487 C CA . ALA A 1 185 ? -3.953 24.625 3.551 1 98.31 185 ALA A CA 1
ATOM 1488 C C . ALA A 1 185 ? -4.762 23.375 3.881 1 98.31 185 ALA A C 1
ATOM 1490 O O . ALA A 1 185 ? -5.672 23.422 4.715 1 98.31 185 ALA A O 1
ATOM 1491 N N . HIS A 1 186 ? -4.449 22.297 3.195 1 98.62 186 HIS A N 1
ATOM 1492 C CA . HIS A 1 186 ? -5.086 21.016 3.479 1 98.62 186 HIS A CA 1
ATOM 1493 C C . HIS A 1 186 ? -4.863 20.594 4.926 1 98.62 186 HIS A C 1
ATOM 1495 O O . HIS A 1 186 ? -5.809 20.203 5.613 1 98.62 186 HIS A O 1
ATOM 1501 N N . SER A 1 187 ? -3.631 20.703 5.375 1 98.06 187 SER A N 1
ATOM 1502 C CA . SER A 1 187 ? -3.293 20.328 6.746 1 98.06 187 SER A CA 1
ATOM 1503 C C . SER A 1 187 ? -4.059 21.172 7.754 1 98.06 187 SER A C 1
ATOM 1505 O O . SER A 1 187 ? -4.562 20.656 8.75 1 98.06 187 SER A O 1
ATOM 1507 N N . GLU A 1 188 ? -4.125 22.391 7.5 1 97.75 188 GLU A N 1
ATOM 1508 C CA . GLU A 1 188 ? -4.848 23.297 8.383 1 97.75 188 GLU A CA 1
ATOM 1509 C C . GLU A 1 188 ? -6.336 22.969 8.414 1 97.75 188 GLU A C 1
ATOM 1511 O O . GLU A 1 188 ? -6.965 23.016 9.477 1 97.75 188 GLU A O 1
ATOM 1516 N N . ALA A 1 189 ? -6.906 22.703 7.27 1 98.19 189 ALA A N 1
ATOM 1517 C CA . ALA A 1 189 ? -8.32 22.359 7.18 1 98.19 189 ALA A CA 1
ATOM 1518 C C . ALA A 1 189 ? -8.633 21.094 7.969 1 98.19 189 ALA A C 1
ATOM 1520 O O . ALA A 1 189 ? -9.633 21.031 8.688 1 98.19 189 ALA A O 1
ATOM 1521 N N . VAL A 1 190 ? -7.816 20.078 7.828 1 98.44 190 VAL A N 1
ATOM 1522 C CA . VAL A 1 190 ? -8.039 18.828 8.547 1 98.44 190 VAL A CA 1
ATOM 1523 C C . VAL A 1 190 ? -7.883 19.062 10.047 1 98.44 190 VAL A C 1
ATOM 1525 O O . VAL A 1 190 ? -8.688 18.578 10.844 1 98.44 190 VAL A O 1
ATOM 1528 N N . ALA A 1 191 ? -6.875 19.844 10.445 1 97.19 191 ALA A N 1
ATOM 1529 C CA . ALA A 1 191 ? -6.625 20.156 11.852 1 97.19 191 ALA A CA 1
ATOM 1530 C C . ALA A 1 191 ? -7.805 20.891 12.477 1 97.19 191 ALA A C 1
ATOM 1532 O O . ALA A 1 191 ? -8.102 20.703 13.664 1 97.19 191 ALA A O 1
ATOM 1533 N N . SER A 1 192 ? -8.422 21.656 11.664 1 96.75 192 SER A N 1
ATOM 1534 C CA . SER A 1 192 ? -9.484 22.531 12.164 1 96.75 192 SER A CA 1
ATOM 1535 C C . SER A 1 192 ? -10.836 21.812 12.156 1 96.75 192 SER A C 1
ATOM 1537 O O . SER A 1 192 ? -11.836 22.344 12.641 1 96.75 192 SER A O 1
ATOM 1539 N N . HIS A 1 193 ? -10.891 20.672 11.477 1 96.75 193 HIS A N 1
ATOM 1540 C CA . HIS A 1 193 ? -12.117 19.891 11.555 1 96.75 193 HIS A CA 1
ATOM 1541 C C . HIS A 1 193 ? -12.523 19.625 13 1 96.75 193 HIS A C 1
ATOM 1543 O O . HIS A 1 193 ? -11.703 19.188 13.812 1 96.75 193 HIS A O 1
ATOM 1549 N N . PRO A 1 194 ? -13.766 19.844 13.367 1 96.62 194 PRO A N 1
ATOM 1550 C CA . PRO A 1 194 ? -14.188 19.812 14.773 1 96.62 194 PRO A CA 1
ATOM 1551 C C . PRO A 1 194 ? -13.867 18.469 15.445 1 96.62 194 PRO A C 1
ATOM 1553 O O . PRO A 1 194 ? -13.391 18.438 16.578 1 96.62 194 PRO A O 1
ATOM 1556 N N . LYS A 1 195 ? -14.125 17.406 14.805 1 96.56 195 LYS A N 1
ATOM 1557 C CA . LYS A 1 195 ? -13.891 16.094 15.406 1 96.56 195 LYS A CA 1
ATOM 1558 C C . LYS A 1 195 ? -12.398 15.789 15.508 1 96.56 195 LYS A C 1
ATOM 1560 O O . LYS A 1 195 ? -11.969 15.078 16.422 1 96.56 195 LYS A O 1
ATOM 1565 N N . VAL A 1 196 ? -11.602 16.266 14.539 1 97.38 196 VAL A N 1
ATOM 1566 C CA . VAL A 1 196 ? -10.156 16.078 14.609 1 97.38 196 VAL A CA 1
ATOM 1567 C C . VAL A 1 196 ? -9.594 16.891 15.766 1 97.38 196 VAL A C 1
ATOM 1569 O O . VAL A 1 196 ? -8.773 16.391 16.547 1 97.38 196 VAL A O 1
ATOM 1572 N N . ASP A 1 197 ? -10.023 18.094 15.82 1 95.62 197 ASP A N 1
ATOM 1573 C CA . ASP A 1 197 ? -9.602 18.953 16.922 1 95.62 197 ASP A CA 1
ATOM 1574 C C . ASP A 1 197 ? -9.945 18.328 18.266 1 95.62 197 ASP A C 1
ATOM 1576 O O . ASP A 1 197 ? -9.109 18.297 19.172 1 95.62 197 ASP A O 1
ATOM 1580 N N . ASP A 1 198 ? -11.148 17.828 18.391 1 95.12 198 ASP A N 1
ATOM 1581 C CA . ASP A 1 198 ? -11.609 17.203 19.609 1 95.12 198 ASP A CA 1
ATOM 1582 C C . ASP A 1 198 ? -10.766 15.977 19.953 1 95.12 198 ASP A C 1
ATOM 1584 O O . ASP A 1 198 ? -10.477 15.719 21.125 1 95.12 198 ASP A O 1
ATOM 1588 N N . TYR A 1 199 ? -10.391 15.195 18.953 1 95.19 199 TYR A N 1
ATOM 1589 C CA . TYR A 1 199 ? -9.562 14.008 19.125 1 95.19 199 TYR A CA 1
ATOM 1590 C C . TYR A 1 199 ? -8.266 14.344 19.844 1 95.19 199 TYR A C 1
ATOM 1592 O O . TYR A 1 199 ? -7.855 13.633 20.766 1 95.19 199 TYR A O 1
ATOM 1600 N N . TYR A 1 200 ? -7.598 15.43 19.453 1 93.44 200 TYR A N 1
ATOM 1601 C CA . TYR A 1 200 ? -6.297 15.773 20.016 1 93.44 200 TYR A CA 1
ATOM 1602 C C . TYR A 1 200 ? -6.457 16.469 21.359 1 93.44 200 TYR A C 1
ATOM 1604 O O . TYR A 1 200 ? -5.574 16.375 22.219 1 93.44 200 TYR A O 1
ATOM 1612 N N . LYS A 1 201 ? -7.566 17.078 21.625 1 91.19 201 LYS A N 1
ATOM 1613 C CA . LYS A 1 201 ? -7.781 17.797 22.875 1 91.19 201 LYS A CA 1
ATOM 1614 C C . LYS A 1 201 ? -8.375 16.875 23.938 1 91.19 201 LYS A C 1
ATOM 1616 O O . LYS A 1 201 ? -7.957 16.922 25.094 1 91.19 201 LYS A O 1
ATOM 1621 N N . ASN A 1 202 ? -9.344 15.984 23.516 1 86.12 202 ASN A N 1
ATOM 1622 C CA . ASN A 1 202 ? -10.141 15.234 24.484 1 86.12 202 ASN A CA 1
ATOM 1623 C C . ASN A 1 202 ? -10.125 13.742 24.188 1 86.12 202 ASN A C 1
ATOM 1625 O O . ASN A 1 202 ? -10.625 12.938 24.969 1 86.12 202 ASN A O 1
ATOM 1629 N N . GLY A 1 203 ? -9.539 13.422 23.031 1 80.12 203 GLY A N 1
ATOM 1630 C CA . GLY A 1 203 ? -9.578 12.023 22.609 1 80.12 203 GLY A CA 1
ATOM 1631 C C . GLY A 1 203 ? -8.281 11.281 22.891 1 80.12 203 GLY A C 1
ATOM 1632 O O . GLY A 1 203 ? -7.48 11.719 23.719 1 80.12 203 GLY A O 1
ATOM 1633 N N . PRO A 1 204 ? -8.164 10.148 22.219 1 76.06 204 PRO A N 1
ATOM 1634 C CA . PRO A 1 204 ? -6.992 9.289 22.438 1 76.06 204 PRO A CA 1
ATOM 1635 C C . PRO A 1 204 ? -5.73 9.859 21.797 1 76.06 204 PRO A C 1
ATOM 1637 O O . PRO A 1 204 ? -4.695 9.188 21.75 1 76.06 204 PRO A O 1
ATOM 1640 N N . GLY A 1 205 ? -5.766 11 21.281 1 77.19 205 GLY A N 1
ATOM 1641 C CA . GLY A 1 205 ? -4.656 11.57 20.547 1 77.19 205 GLY A CA 1
ATOM 1642 C C . GLY A 1 205 ? -3.445 11.867 21.406 1 77.19 205 GLY A C 1
ATOM 1643 O O . GLY A 1 205 ? -2.348 12.094 20.891 1 77.19 205 GLY A O 1
ATOM 1644 N N . LYS A 1 206 ? -3.586 11.836 22.672 1 75.81 206 LYS A N 1
ATOM 1645 C CA . LYS A 1 206 ? -2.451 12.07 23.562 1 75.81 206 LYS A CA 1
ATOM 1646 C C . LYS A 1 206 ? -1.628 10.797 23.734 1 75.81 206 LYS A C 1
ATOM 1648 O O . LYS A 1 206 ? -2.143 9.781 24.219 1 75.81 206 LYS A O 1
ATOM 1653 N N . VAL A 1 207 ? -0.512 10.742 22.984 1 71.56 207 VAL A N 1
ATOM 1654 C CA . VAL A 1 207 ? 0.437 9.648 23.141 1 71.56 207 VAL A CA 1
ATOM 1655 C C . VAL A 1 207 ? 1.617 10.102 23.984 1 71.56 207 VAL A C 1
ATOM 1657 O O . VAL A 1 207 ? 1.946 11.289 24.031 1 71.56 207 VAL A O 1
ATOM 1660 N N . THR A 1 208 ? 2.07 9.141 24.828 1 63.88 208 THR A N 1
ATOM 1661 C CA . THR A 1 208 ? 3.17 9.484 25.734 1 63.88 208 THR A CA 1
ATOM 1662 C C . THR A 1 208 ? 4.508 9.398 25 1 63.88 208 THR A C 1
ATOM 1664 O O . THR A 1 208 ? 5.469 10.078 25.375 1 63.88 208 THR A O 1
ATOM 1667 N N . GLY A 1 209 ? 4.715 8.469 24.047 1 55.97 209 GLY A N 1
ATOM 1668 C CA . GLY A 1 209 ? 5.961 8.336 23.297 1 55.97 209 GLY A CA 1
ATOM 1669 C C . GLY A 1 209 ? 6.055 9.289 22.125 1 55.97 209 GLY A C 1
ATOM 1670 O O . GLY A 1 209 ? 5.035 9.758 21.609 1 55.97 209 GLY A O 1
ATOM 1671 N N . ASP A 1 210 ? 7.273 9.969 22.016 1 49 210 ASP A N 1
ATOM 1672 C CA . ASP A 1 210 ? 7.449 11.039 21.047 1 49 210 ASP A CA 1
ATOM 1673 C C . ASP A 1 210 ? 7.484 10.492 19.625 1 49 210 ASP A C 1
ATOM 1675 O O . ASP A 1 210 ? 7.672 11.242 18.672 1 49 210 ASP A O 1
ATOM 1679 N N . GLY A 1 211 ? 7.102 9.141 19.438 1 51.72 211 GLY A N 1
ATOM 1680 C CA . GLY A 1 211 ? 7.094 8.594 18.094 1 51.72 211 GLY A CA 1
ATOM 1681 C C . GLY A 1 211 ? 8.484 8.453 17.5 1 51.72 211 GLY A C 1
ATOM 1682 O O . GLY A 1 211 ? 8.633 8.328 16.281 1 51.72 211 GLY A O 1
ATOM 1683 N N . SER A 1 212 ? 9.562 8.828 18.312 1 48.22 212 SER A N 1
ATOM 1684 C CA . SER A 1 212 ? 10.922 8.633 17.828 1 48.22 212 SER A CA 1
ATOM 1685 C C . SER A 1 212 ? 11.141 7.188 17.375 1 48.22 212 SER A C 1
ATOM 1687 O O . SER A 1 212 ? 10.547 6.262 17.938 1 48.22 212 SER A O 1
ATOM 1689 N N . PRO A 1 213 ? 11.734 6.988 16.156 1 46.53 213 PRO A N 1
ATOM 1690 C CA . PRO A 1 213 ? 11.922 5.613 15.68 1 46.53 213 PRO A CA 1
ATOM 1691 C C . PRO A 1 213 ? 12.492 4.695 16.766 1 46.53 213 PRO A C 1
ATOM 1693 O O . PRO A 1 213 ? 13.32 5.121 17.562 1 46.53 213 PRO A O 1
ATOM 1696 N N . PRO A 1 214 ? 11.836 3.611 17.031 1 39.88 214 PRO A N 1
ATOM 1697 C CA . PRO A 1 214 ? 12.406 2.699 18.031 1 39.88 214 PRO A CA 1
ATOM 1698 C C . PRO A 1 214 ? 13.898 2.451 17.812 1 39.88 214 PRO A C 1
ATOM 1700 O O . PRO A 1 214 ? 14.406 2.646 16.703 1 39.88 214 PRO A O 1
ATOM 1703 N N . ILE A 1 215 ? 14.773 2.223 18.953 1 37.69 215 ILE A N 1
ATOM 1704 C CA . ILE A 1 215 ? 16.141 1.72 18.906 1 37.69 215 ILE A CA 1
ATOM 1705 C C . ILE A 1 215 ? 16.234 0.556 17.922 1 37.69 215 ILE A C 1
ATOM 1707 O O . ILE A 1 215 ? 15.367 -0.33 17.922 1 37.69 215 ILE A O 1
ATOM 1711 N N . PRO A 1 216 ? 17.078 0.644 16.875 1 35.12 216 PRO A N 1
ATOM 1712 C CA . PRO A 1 216 ? 17.188 -0.412 15.875 1 35.12 216 PRO A CA 1
ATOM 1713 C C . PRO A 1 216 ? 17.125 -1.813 16.469 1 35.12 216 PRO A C 1
ATOM 1715 O O . PRO A 1 216 ? 17.594 -2.035 17.594 1 35.12 216 PRO A O 1
ATOM 1718 N N . PRO A 1 217 ? 16.203 -2.615 16.016 1 32.94 217 PRO A N 1
ATOM 1719 C CA . PRO A 1 217 ? 16.297 -3.941 16.625 1 32.94 217 PRO A CA 1
ATOM 1720 C C . PRO A 1 217 ? 17.75 -4.426 16.766 1 32.94 217 PRO A C 1
ATOM 1722 O O . PRO A 1 217 ? 18.609 -4.039 15.984 1 32.94 217 PRO A O 1
ATOM 1725 N N . SER A 1 218 ? 18.188 -4.812 17.969 1 29.31 218 SER A N 1
ATOM 1726 C CA . SER A 1 218 ? 19.469 -5.48 18.109 1 29.31 218 SER A CA 1
ATOM 1727 C C . SER A 1 218 ? 19.734 -6.438 16.953 1 29.31 218 SER A C 1
ATOM 1729 O O . SER A 1 218 ? 18.797 -7.012 16.406 1 29.31 218 SER A O 1
ATOM 1731 N N . PRO A 1 219 ? 20.859 -6.379 16.312 1 29.72 219 PRO A N 1
ATOM 1732 C CA . PRO A 1 219 ? 21.172 -7.332 15.242 1 29.72 219 PRO A CA 1
ATOM 1733 C C . PRO A 1 219 ? 20.516 -8.695 15.461 1 29.72 219 PRO A C 1
ATOM 1735 O O . PRO A 1 219 ? 20.234 -9.07 16.594 1 29.72 219 PRO A O 1
ATOM 1738 N N . PRO A 1 220 ? 19.828 -9.211 14.43 1 30.19 220 PRO A N 1
ATOM 1739 C CA . PRO A 1 220 ? 19.266 -10.547 14.641 1 30.19 220 PRO A CA 1
ATOM 1740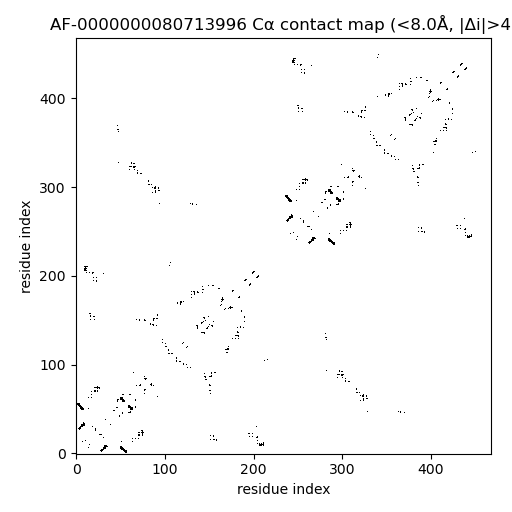 C C . PRO A 1 220 ? 20.094 -11.398 15.594 1 30.19 220 PRO A C 1
ATOM 1742 O O . PRO A 1 220 ? 21.328 -11.375 15.531 1 30.19 220 PRO A O 1
ATOM 1745 N N . HIS A 1 221 ? 19.656 -11.602 16.828 1 28.44 221 HIS A N 1
ATOM 1746 C CA . HIS A 1 221 ? 20.312 -12.516 17.75 1 28.44 221 HIS A CA 1
ATOM 1747 C C . HIS A 1 221 ? 20.969 -13.68 17.016 1 28.44 221 HIS A C 1
ATOM 1749 O O . HIS A 1 221 ? 20.656 -13.922 15.836 1 28.44 221 HIS A O 1
ATOM 1755 N N . SER A 1 222 ? 21.406 -14.828 17.797 1 26.59 222 SER A N 1
ATOM 1756 C CA . SER A 1 222 ? 22.219 -16 17.531 1 26.59 222 SER A CA 1
ATOM 1757 C C . SER A 1 222 ? 21.641 -16.844 16.406 1 26.59 222 SER A C 1
ATOM 1759 O O . SER A 1 222 ? 20.422 -16.875 16.203 1 26.59 222 SER A O 1
ATOM 1761 N N . PRO A 1 223 ? 22.469 -17.422 15.508 1 27.5 223 PRO A N 1
ATOM 1762 C CA . PRO A 1 223 ? 22.141 -18.422 14.484 1 27.5 223 PRO A CA 1
ATOM 1763 C C . PRO A 1 223 ? 21.078 -19.422 14.945 1 27.5 223 PRO A C 1
ATOM 1765 O O . PRO A 1 223 ? 21.156 -19.938 16.062 1 27.5 223 PRO A O 1
ATOM 1768 N N . LEU A 1 224 ? 19.875 -19.219 14.539 1 28.3 224 LEU A N 1
ATOM 1769 C CA . LEU A 1 224 ? 18.922 -20.281 14.875 1 28.3 224 LEU A CA 1
ATOM 1770 C C . LEU A 1 224 ? 19.609 -21.641 14.875 1 28.3 224 LEU A C 1
ATOM 1772 O O . LEU A 1 224 ? 20.469 -21.922 14.023 1 28.3 224 LEU A O 1
ATOM 1776 N N . THR A 1 225 ? 19.672 -22.297 16 1 27.56 225 THR A N 1
ATOM 1777 C CA . THR A 1 225 ? 20.188 -23.656 16.094 1 27.56 225 THR A CA 1
ATOM 1778 C C . THR A 1 225 ? 19.797 -24.484 14.875 1 27.56 225 THR A C 1
ATOM 1780 O O . THR A 1 225 ? 18.625 -24.469 14.453 1 27.56 225 THR A O 1
ATOM 1783 N N . PRO A 1 226 ? 20.672 -25.047 14.102 1 26.12 226 PRO A N 1
ATOM 1784 C CA . PRO A 1 226 ? 20.438 -25.953 12.984 1 26.12 226 PRO A CA 1
ATOM 1785 C C . PRO A 1 226 ? 19.344 -26.984 13.281 1 26.12 226 PRO A C 1
ATOM 1787 O O . PRO A 1 226 ? 19.375 -27.625 14.328 1 26.12 226 PRO A O 1
ATOM 1790 N N . ILE A 1 227 ? 18.156 -26.766 12.828 1 29.77 227 ILE A N 1
ATOM 1791 C CA . ILE A 1 227 ? 17.172 -27.844 12.953 1 29.77 227 ILE A CA 1
ATOM 1792 C C . ILE A 1 227 ? 17.781 -29.172 12.508 1 29.77 227 ILE A C 1
ATOM 1794 O O . ILE A 1 227 ? 18.188 -29.312 11.352 1 29.77 227 ILE A O 1
ATOM 1798 N N . THR A 1 228 ? 18.406 -29.812 13.383 1 28.81 228 THR A N 1
ATOM 1799 C CA . THR A 1 228 ? 18.812 -31.203 13.156 1 28.81 228 THR A CA 1
ATOM 1800 C C . THR A 1 228 ? 17.625 -32.031 12.664 1 28.81 228 THR A C 1
ATOM 1802 O O . THR A 1 228 ? 16.641 -32.219 13.383 1 28.81 228 THR A O 1
ATOM 1805 N N . LEU A 1 229 ? 17.359 -32 11.352 1 27.03 229 LEU A N 1
ATOM 1806 C CA . LEU A 1 229 ? 16.422 -33 10.805 1 27.03 229 LEU A CA 1
ATOM 1807 C C . LEU A 1 229 ? 16.766 -34.406 11.305 1 27.03 229 LEU A C 1
ATOM 1809 O O . LEU A 1 229 ? 17.938 -34.75 11.422 1 27.03 229 LEU A O 1
ATOM 1813 N N . PRO A 1 230 ? 15.883 -35 12.016 1 30.5 230 PRO A N 1
ATOM 1814 C CA . PRO A 1 230 ? 16.109 -36.344 12.5 1 30.5 230 PRO A CA 1
ATOM 1815 C C . PRO A 1 230 ? 16.672 -37.281 11.406 1 30.5 230 PRO A C 1
ATOM 1817 O O . PRO A 1 230 ? 16.344 -37.094 10.227 1 30.5 230 PRO A O 1
ATOM 1820 N N . SER A 1 231 ? 17.891 -37.688 11.531 1 27.17 231 SER A N 1
ATOM 1821 C CA . SER A 1 231 ? 18.5 -38.781 10.797 1 27.17 231 SER A CA 1
ATOM 1822 C C . SER A 1 231 ? 17.531 -39.969 10.688 1 27.17 231 SER A C 1
ATOM 1824 O O . SER A 1 231 ? 16.844 -40.312 11.656 1 27.17 231 SER A O 1
ATOM 1826 N N . ASN A 1 232 ? 16.938 -40.219 9.531 1 25.19 232 ASN A N 1
ATOM 1827 C CA . ASN A 1 232 ? 16.344 -41.531 9.297 1 25.19 232 ASN A CA 1
ATOM 1828 C C . ASN A 1 232 ? 17.156 -42.625 9.961 1 25.19 232 ASN A C 1
ATOM 1830 O O . ASN A 1 232 ? 18.359 -42.719 9.75 1 25.19 232 ASN A O 1
ATOM 1834 N N . GLY A 1 233 ? 16.938 -43 11.172 1 24.47 233 GLY A N 1
ATOM 1835 C CA . GLY A 1 233 ? 17.406 -44.281 11.633 1 24.47 233 GLY A CA 1
ATOM 1836 C C . GLY A 1 233 ? 17.406 -45.344 10.539 1 24.47 233 GLY A C 1
ATOM 1837 O O . GLY A 1 233 ? 16.688 -45.219 9.547 1 24.47 233 GLY A O 1
ATOM 1838 N N . ASP A 1 234 ? 18.312 -46.469 10.641 1 22.58 234 ASP A N 1
ATOM 1839 C CA . ASP A 1 234 ? 18.219 -47.844 10.094 1 22.58 234 ASP A CA 1
ATOM 1840 C C . ASP A 1 234 ? 16.859 -48.438 10.398 1 22.58 234 ASP A C 1
ATOM 1842 O O . ASP A 1 234 ? 16.312 -48.281 11.5 1 22.58 234 ASP A O 1
ATOM 1846 N N . MET B 1 1 ? -21.234 2.617 -21.812 1 67 1 MET B N 1
ATOM 1847 C CA . MET B 1 1 ? -20.344 1.929 -20.906 1 67 1 MET B CA 1
ATOM 1848 C C . MET B 1 1 ? -19.031 2.705 -20.734 1 67 1 MET B C 1
ATOM 1850 O O . MET B 1 1 ? -18.609 3.402 -21.656 1 67 1 MET B O 1
ATOM 1854 N N . SER B 1 2 ? -18.516 2.932 -19.438 1 85.12 2 SER B N 1
ATOM 1855 C CA . SER B 1 2 ? -17.328 3.748 -19.234 1 85.12 2 SER B CA 1
ATOM 1856 C C . SER B 1 2 ? -16.125 3.191 -19.984 1 85.12 2 SER B C 1
ATOM 1858 O O . SER B 1 2 ? -16.016 1.977 -20.172 1 85.12 2 SER B O 1
ATOM 1860 N N . SER B 1 3 ? -15.422 4.027 -20.641 1 95.38 3 SER B N 1
ATOM 1861 C CA . SER B 1 3 ? -14.172 3.637 -21.297 1 95.38 3 SER B CA 1
ATOM 1862 C C . SER B 1 3 ? -13.055 3.447 -20.281 1 95.38 3 SER B C 1
ATOM 1864 O O . SER B 1 3 ? -12.766 4.348 -19.5 1 95.38 3 SER B O 1
ATOM 1866 N N . ILE B 1 4 ? -12.5 2.244 -20.281 1 98 4 ILE B N 1
ATOM 1867 C CA . ILE B 1 4 ? -11.438 1.905 -19.328 1 98 4 ILE B CA 1
ATOM 1868 C C . ILE B 1 4 ? -10.148 1.612 -20.094 1 98 4 ILE B C 1
ATOM 1870 O O . ILE B 1 4 ? -10.133 0.775 -21 1 98 4 ILE B O 1
ATOM 1874 N N . THR B 1 5 ? -9.039 2.355 -19.75 1 98.31 5 THR B N 1
ATOM 1875 C CA . THR B 1 5 ? -7.734 2.125 -20.359 1 98.31 5 THR B CA 1
ATOM 1876 C C . THR B 1 5 ? -6.66 1.941 -19.297 1 98.31 5 THR B C 1
ATOM 1878 O O . THR B 1 5 ? -6.465 2.814 -18.453 1 98.31 5 THR B O 1
ATOM 1881 N N . LEU B 1 6 ? -6.047 0.798 -19.328 1 98 6 LEU B N 1
ATOM 1882 C CA . LEU B 1 6 ? -4.883 0.546 -18.484 1 98 6 LEU B CA 1
ATOM 1883 C C . LEU B 1 6 ? -3.59 0.806 -19.266 1 98 6 LEU B C 1
ATOM 1885 O O . LEU B 1 6 ? -3.379 0.239 -20.328 1 98 6 LEU B O 1
ATOM 1889 N N . THR B 1 7 ? -2.768 1.711 -18.75 1 98.06 7 THR B N 1
ATOM 1890 C CA . THR B 1 7 ? -1.511 2.045 -19.406 1 98.06 7 THR B CA 1
ATOM 1891 C C . THR B 1 7 ? -0.322 1.553 -18.594 1 98.06 7 THR B C 1
ATOM 1893 O O . THR B 1 7 ? -0.189 1.893 -17.406 1 98.06 7 THR B O 1
ATOM 1896 N N . TYR B 1 8 ? 0.487 0.733 -19.188 1 97.19 8 TYR B N 1
ATOM 1897 C CA . TYR B 1 8 ? 1.713 0.226 -18.578 1 97.19 8 TYR B CA 1
ATOM 1898 C C . TYR B 1 8 ? 2.695 -0.246 -19.641 1 97.19 8 TYR B C 1
ATOM 1900 O O . TYR B 1 8 ? 2.449 -0.082 -20.844 1 97.19 8 TYR B O 1
ATOM 1908 N N . PHE B 1 9 ? 3.863 -0.72 -19.234 1 95.62 9 PHE B N 1
ATOM 1909 C CA . PHE B 1 9 ? 4.863 -1.263 -20.141 1 95.62 9 PHE B CA 1
ATOM 1910 C C . PHE B 1 9 ? 4.438 -2.635 -20.656 1 95.62 9 PHE B C 1
ATOM 1912 O O . PHE B 1 9 ? 3.551 -3.27 -20.078 1 95.62 9 PHE B O 1
ATOM 1919 N N . ASP B 1 10 ? 5.125 -3.064 -21.656 1 93.06 10 ASP B N 1
ATOM 1920 C CA . ASP B 1 10 ? 4.852 -4.379 -22.219 1 93.06 10 ASP B CA 1
ATOM 1921 C C . ASP B 1 10 ? 5.59 -5.473 -21.453 1 93.06 10 ASP B C 1
ATOM 1923 O O . ASP B 1 10 ? 6.359 -6.238 -22.047 1 93.06 10 ASP B O 1
ATOM 1927 N N . ILE B 1 11 ? 5.344 -5.539 -20.203 1 90.69 11 ILE B N 1
ATOM 1928 C CA . ILE B 1 11 ? 5.852 -6.543 -19.281 1 90.69 11 ILE B CA 1
ATOM 1929 C C . ILE B 1 11 ? 4.77 -6.895 -18.25 1 90.69 11 ILE B C 1
ATOM 1931 O O . ILE B 1 11 ? 3.814 -6.137 -18.062 1 90.69 11 ILE B O 1
ATOM 1935 N N . PRO B 1 12 ? 4.793 -8.039 -17.609 1 91.25 12 PRO B N 1
ATOM 1936 C CA . PRO B 1 12 ? 3.805 -8.344 -16.562 1 91.25 12 PRO B CA 1
ATOM 1937 C C . PRO B 1 12 ? 3.762 -7.285 -15.469 1 91.25 12 PRO B C 1
ATOM 1939 O O . PRO B 1 12 ? 2.787 -6.535 -15.367 1 91.25 12 PRO B O 1
ATOM 1942 N N . GLY B 1 13 ? 4.898 -7.125 -14.719 1 91 13 GLY B N 1
ATOM 1943 C CA . GLY B 1 13 ? 5.016 -6.094 -13.703 1 91 13 GLY B CA 1
ATOM 1944 C C . GLY B 1 13 ? 3.773 -5.965 -12.836 1 91 13 GLY B C 1
ATOM 1945 O O . GLY B 1 13 ? 2.979 -6.902 -12.742 1 91 13 GLY B O 1
ATOM 1946 N N . PRO B 1 14 ? 3.611 -4.824 -12.289 1 93.88 14 PRO B N 1
ATOM 1947 C CA . PRO B 1 14 ? 2.465 -4.598 -11.406 1 93.88 14 PRO B CA 1
ATOM 1948 C C . PRO B 1 14 ? 1.134 -4.605 -12.156 1 93.88 14 PRO B C 1
ATOM 1950 O O . PRO B 1 14 ? 0.078 -4.773 -11.539 1 93.88 14 PRO B O 1
ATOM 1953 N N . ALA B 1 15 ? 1.156 -4.5 -13.43 1 96.56 15 ALA B N 1
ATOM 1954 C CA . ALA B 1 15 ? -0.078 -4.426 -14.211 1 96.56 15 ALA B CA 1
ATOM 1955 C C . ALA B 1 15 ? -0.65 -5.816 -14.469 1 96.56 15 ALA B C 1
ATOM 1957 O O . ALA B 1 15 ? -1.806 -5.953 -14.883 1 96.56 15 ALA B O 1
ATOM 1958 N N . GLU B 1 16 ? 0.15 -6.82 -14.289 1 96.44 16 GLU B N 1
ATOM 1959 C CA . GLU B 1 16 ? -0.298 -8.172 -14.617 1 96.44 16 GLU B CA 1
ATOM 1960 C C . GLU B 1 16 ? -1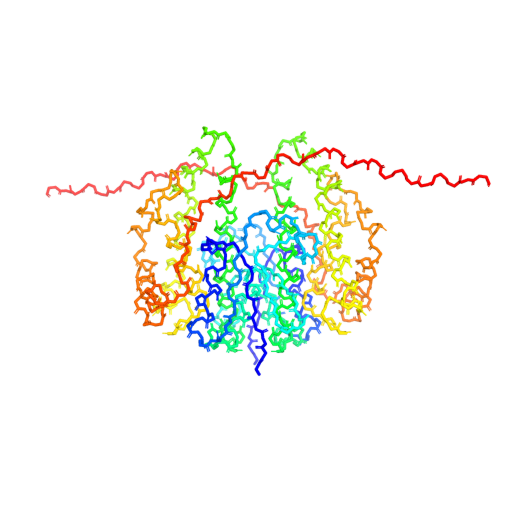.529 -8.555 -13.805 1 96.44 16 GLU B C 1
ATOM 1962 O O . GLU B 1 16 ? -2.521 -9.031 -14.359 1 96.44 16 GLU B O 1
ATOM 1967 N N . ALA B 1 17 ? -1.49 -8.359 -12.516 1 97.81 17 ALA B N 1
ATOM 1968 C CA . ALA B 1 17 ? -2.623 -8.703 -11.664 1 97.81 17 ALA B CA 1
ATOM 1969 C C . ALA B 1 17 ? -3.85 -7.867 -12.016 1 97.81 17 ALA B C 1
ATOM 1971 O O . ALA B 1 17 ? -4.984 -8.344 -11.906 1 97.81 17 ALA B O 1
ATOM 1972 N N . ILE B 1 18 ? -3.656 -6.617 -12.414 1 98.38 18 ILE B N 1
ATOM 1973 C CA . ILE B 1 18 ? -4.746 -5.727 -12.805 1 98.38 18 ILE B CA 1
ATOM 1974 C C . ILE B 1 18 ? -5.406 -6.238 -14.078 1 98.38 18 ILE B C 1
ATOM 1976 O O . ILE B 1 18 ? -6.633 -6.336 -14.156 1 98.38 18 ILE B O 1
ATOM 1980 N N . ARG B 1 19 ? -4.586 -6.605 -15.055 1 97.81 19 ARG B N 1
ATOM 1981 C CA . ARG B 1 19 ? -5.09 -7.188 -16.297 1 97.81 19 ARG B CA 1
ATOM 1982 C C . ARG B 1 19 ? -5.906 -8.445 -16.016 1 97.81 19 ARG B C 1
ATOM 1984 O O . ARG B 1 19 ? -7.004 -8.609 -16.547 1 97.81 19 ARG B O 1
ATOM 1991 N N . LEU B 1 20 ? -5.34 -9.273 -15.195 1 97.94 20 LEU B N 1
ATOM 1992 C CA . LEU B 1 20 ? -6.016 -10.508 -14.812 1 97.94 20 LEU B CA 1
ATOM 1993 C C . LEU B 1 20 ? -7.359 -10.211 -14.148 1 97.94 20 LEU B C 1
ATOM 1995 O O . LEU B 1 20 ? -8.352 -10.891 -14.43 1 97.94 20 LEU B O 1
ATOM 1999 N N . ALA B 1 21 ? -7.387 -9.234 -13.25 1 98.5 21 ALA B N 1
ATOM 2000 C CA . ALA B 1 21 ? -8.609 -8.891 -12.531 1 98.5 21 ALA B CA 1
ATOM 2001 C C . ALA B 1 21 ? -9.695 -8.422 -13.5 1 98.5 21 ALA B C 1
ATOM 2003 O O . ALA B 1 21 ? -10.852 -8.836 -13.391 1 98.5 21 ALA B O 1
ATOM 2004 N N . PHE B 1 22 ? -9.344 -7.559 -14.453 1 98.06 22 PHE B N 1
ATOM 2005 C CA . PHE B 1 22 ? -10.312 -7.109 -15.453 1 98.06 22 PHE B CA 1
ATOM 2006 C C . PHE B 1 22 ? -10.82 -8.289 -16.281 1 98.06 22 PHE B C 1
ATOM 2008 O O . PHE B 1 22 ? -12.023 -8.398 -16.531 1 98.06 22 PHE B O 1
ATOM 2015 N N . TYR B 1 23 ? -9.93 -9.164 -16.641 1 97.44 23 TYR B N 1
ATOM 2016 C CA . TYR B 1 23 ? -10.273 -10.297 -17.5 1 97.44 23 TYR B CA 1
ATOM 2017 C C . TYR B 1 23 ? -11.172 -11.281 -16.75 1 97.44 23 TYR B C 1
ATOM 2019 O O . TYR B 1 23 ? -12.234 -11.656 -17.25 1 97.44 23 TYR B O 1
ATOM 2027 N N . VAL B 1 24 ? -10.773 -11.68 -15.609 1 97.81 24 VAL B N 1
ATOM 2028 C CA . VAL B 1 24 ? -11.516 -12.648 -14.805 1 97.81 24 VAL B CA 1
ATOM 2029 C C . VAL B 1 24 ? -12.875 -12.062 -14.422 1 97.81 24 VAL B C 1
ATOM 2031 O O . VAL B 1 24 ? -13.875 -12.781 -14.375 1 97.81 24 VAL B O 1
ATOM 2034 N N . GLY B 1 25 ? -12.883 -10.742 -14.133 1 97.62 25 GLY B N 1
ATOM 2035 C CA . GLY B 1 25 ? -14.117 -10.062 -13.773 1 97.62 25 GLY B CA 1
ATOM 2036 C C . GLY B 1 25 ? -15.023 -9.789 -14.961 1 97.62 25 GLY B C 1
ATOM 2037 O O . GLY B 1 25 ? -16.156 -9.328 -14.789 1 97.62 25 GLY B O 1
ATOM 2038 N N . GLY B 1 26 ? -14.555 -10.016 -16.156 1 97.12 26 GLY B N 1
ATOM 2039 C CA . GLY B 1 26 ? -15.344 -9.797 -17.359 1 97.12 26 GLY B CA 1
ATOM 2040 C C . GLY B 1 26 ? -15.5 -8.328 -17.703 1 97.12 26 GLY B C 1
ATOM 2041 O O . GLY B 1 26 ? -16.547 -7.914 -18.219 1 97.12 26 GLY B O 1
ATOM 2042 N N . ILE B 1 27 ? -14.562 -7.508 -17.406 1 97.19 27 ILE B N 1
ATOM 2043 C CA . ILE B 1 27 ? -14.617 -6.07 -17.656 1 97.19 27 ILE B CA 1
ATOM 2044 C C . ILE B 1 27 ? -13.805 -5.723 -18.891 1 97.19 27 ILE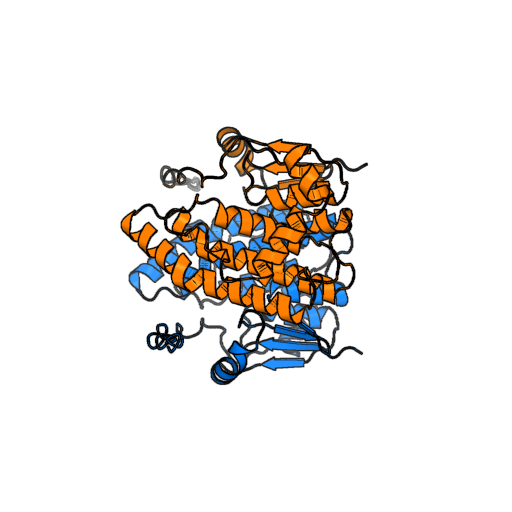 B C 1
ATOM 2046 O O . ILE B 1 27 ? -12.586 -5.863 -18.906 1 97.19 27 ILE B O 1
ATOM 2050 N N . PRO B 1 28 ? -14.477 -5.25 -19.938 1 96.56 28 PRO B N 1
ATOM 2051 C CA . PRO B 1 28 ? -13.719 -4.805 -21.109 1 96.56 28 PRO B CA 1
ATOM 2052 C C . PRO B 1 28 ? -12.82 -3.609 -20.797 1 96.56 28 PRO B C 1
ATOM 2054 O O . PRO B 1 28 ? -13.211 -2.711 -20.047 1 96.56 28 PRO B O 1
ATOM 2057 N N . PHE B 1 29 ? -11.602 -3.725 -21.328 1 96.75 29 PHE B N 1
ATOM 2058 C CA . PHE B 1 29 ? -10.672 -2.611 -21.156 1 96.75 29 PHE B CA 1
ATOM 2059 C C . PHE B 1 29 ? -9.656 -2.572 -22.281 1 96.75 29 PHE B C 1
ATOM 2061 O O . PHE B 1 29 ? -9.398 -3.588 -22.938 1 96.75 29 PHE B O 1
ATOM 2068 N N . LYS B 1 30 ? -9.109 -1.407 -22.5 1 96.94 30 LYS B N 1
ATOM 2069 C CA . LYS B 1 30 ? -7.992 -1.239 -23.422 1 96.94 30 LYS B CA 1
ATOM 2070 C C . LYS B 1 30 ? -6.652 -1.367 -22.703 1 96.94 30 LYS B C 1
ATOM 2072 O O . LYS B 1 30 ? -6.406 -0.674 -21.719 1 96.94 30 LYS B O 1
ATOM 2077 N N . ASP B 1 31 ? -5.812 -2.266 -23.156 1 96.19 31 ASP B N 1
ATOM 2078 C CA . ASP B 1 31 ? -4.469 -2.459 -22.625 1 96.19 31 ASP B CA 1
ATOM 2079 C C . ASP B 1 31 ? -3.441 -1.662 -23.422 1 96.19 31 ASP B C 1
ATOM 2081 O O . ASP B 1 31 ? -2.891 -2.16 -24.406 1 96.19 31 ASP B O 1
ATOM 2085 N N . ARG B 1 32 ? -3.197 -0.474 -23 1 96.69 32 ARG B N 1
ATOM 2086 C CA . ARG B 1 32 ? -2.234 0.382 -23.688 1 96.69 32 ARG B CA 1
ATOM 2087 C C . ARG B 1 32 ? -0.819 0.134 -23.172 1 96.69 32 ARG B C 1
ATOM 2089 O O . ARG B 1 32 ? -0.483 0.523 -22.047 1 96.69 32 ARG B O 1
ATOM 2096 N N . ARG B 1 33 ? -0.021 -0.475 -23.969 1 95.75 33 ARG B N 1
ATOM 2097 C CA . ARG B 1 33 ? 1.363 -0.773 -23.625 1 95.75 33 ARG B CA 1
ATOM 2098 C C . ARG B 1 33 ? 2.318 0.231 -24.266 1 95.75 33 ARG B C 1
ATOM 2100 O O . ARG B 1 33 ? 2.299 0.43 -25.469 1 95.75 33 ARG B O 1
ATOM 2107 N N . VAL B 1 34 ? 3.117 0.888 -23.453 1 96.5 34 VAL B N 1
ATOM 2108 C CA . VAL B 1 34 ? 3.973 1.963 -23.953 1 96.5 34 VAL B CA 1
ATOM 2109 C C . VAL B 1 34 ? 5.441 1.573 -23.781 1 96.5 34 VAL B C 1
ATOM 2111 O O . VAL B 1 34 ? 5.785 0.786 -22.906 1 96.5 34 VAL B O 1
ATOM 2114 N N . SER B 1 35 ? 6.277 2.125 -24.641 1 95.31 35 SER B N 1
ATOM 2115 C CA . SER B 1 35 ? 7.723 1.949 -24.516 1 95.31 35 SER B CA 1
ATOM 2116 C C . SER B 1 35 ? 8.312 2.902 -23.484 1 95.31 35 SER B C 1
ATOM 2118 O O . SER B 1 35 ? 7.641 3.824 -23.031 1 95.31 35 SER B O 1
ATOM 2120 N N . ARG B 1 36 ? 9.5 2.68 -23.125 1 94.38 36 ARG B N 1
ATOM 2121 C CA . ARG B 1 36 ? 10.211 3.57 -22.219 1 94.38 36 ARG B CA 1
ATOM 2122 C C . ARG B 1 36 ? 10.336 4.973 -22.812 1 94.38 36 ARG B C 1
ATOM 2124 O O . ARG B 1 36 ? 10.273 5.965 -22.078 1 94.38 36 ARG B O 1
ATOM 2131 N N . GLN B 1 37 ? 10.547 5.023 -24.078 1 95.44 37 GLN B N 1
ATOM 2132 C CA . GLN B 1 37 ? 10.656 6.301 -24.781 1 95.44 37 GLN B CA 1
ATOM 2133 C C . GLN B 1 37 ? 9.336 7.07 -24.719 1 95.44 37 GLN B C 1
ATOM 2135 O O . GLN B 1 37 ? 9.328 8.281 -24.484 1 95.44 37 GLN B O 1
ATOM 2140 N N . GLU B 1 38 ? 8.289 6.398 -24.969 1 96.12 38 GLU B N 1
ATOM 2141 C CA . GLU B 1 38 ? 6.973 7.02 -24.875 1 96.12 38 GLU B CA 1
ATOM 2142 C C . GLU B 1 38 ? 6.684 7.496 -23.453 1 96.12 38 GLU B C 1
ATOM 2144 O O . GLU B 1 38 ? 6.133 8.578 -23.266 1 96.12 38 GLU B O 1
ATOM 2149 N N . PHE B 1 39 ? 7.066 6.66 -22.531 1 95.81 39 PHE B N 1
ATOM 2150 C CA . PHE B 1 39 ? 6.863 7.02 -21.141 1 95.81 39 PHE B CA 1
ATOM 2151 C C . PHE B 1 39 ? 7.617 8.297 -20.797 1 95.81 39 PHE B C 1
ATOM 2153 O O . PHE B 1 39 ? 7.082 9.172 -20.109 1 95.81 39 PHE B O 1
ATOM 2160 N N . ALA B 1 40 ? 8.812 8.414 -21.203 1 95.69 40 ALA B N 1
ATOM 2161 C CA . ALA B 1 40 ? 9.625 9.594 -20.922 1 95.69 40 ALA B CA 1
ATOM 2162 C C . ALA B 1 40 ? 8.938 10.859 -21.406 1 95.69 40 ALA B C 1
ATOM 2164 O O . ALA B 1 40 ? 9.07 11.922 -20.797 1 95.69 40 ALA B O 1
ATOM 2165 N N . LYS B 1 41 ? 8.109 10.75 -22.422 1 96.19 41 LYS B N 1
ATOM 2166 C CA . LYS B 1 41 ? 7.434 11.898 -23.031 1 96.19 41 LYS B CA 1
ATOM 2167 C C . LYS B 1 41 ? 6.18 12.273 -22.234 1 96.19 41 LYS B C 1
ATOM 2169 O O . LYS B 1 41 ? 5.781 13.445 -22.219 1 96.19 41 LYS B O 1
ATOM 2174 N N . ILE B 1 42 ? 5.613 11.297 -21.594 1 95.25 42 ILE B N 1
ATOM 2175 C CA . ILE B 1 42 ? 4.305 11.562 -21.016 1 95.25 42 ILE B CA 1
ATOM 2176 C C . ILE B 1 42 ? 4.422 11.617 -19.5 1 95.25 42 ILE B C 1
ATOM 2178 O O . ILE B 1 42 ? 3.488 12.039 -18.812 1 95.25 42 ILE B O 1
ATOM 2182 N N . LYS B 1 43 ? 5.535 11.258 -18.922 1 95.12 43 LYS B N 1
ATOM 2183 C CA . LYS B 1 43 ? 5.734 11.047 -17.484 1 95.12 43 LYS B CA 1
ATOM 2184 C C . LYS B 1 43 ? 5.371 12.297 -16.703 1 95.12 43 LYS B C 1
ATOM 2186 O O . LYS B 1 43 ? 4.73 12.211 -15.648 1 95.12 43 LYS B O 1
ATOM 2191 N N . ARG B 1 44 ? 5.715 13.43 -17.141 1 91.31 44 ARG B N 1
ATOM 2192 C CA . ARG B 1 44 ? 5.543 14.688 -16.422 1 91.31 44 ARG B CA 1
ATOM 2193 C C . ARG B 1 44 ? 4.066 15.016 -16.234 1 91.31 44 ARG B C 1
ATOM 2195 O O . ARG B 1 44 ? 3.695 15.711 -15.289 1 91.31 44 ARG B O 1
ATOM 2202 N N . ASP B 1 45 ? 3.223 14.445 -17.062 1 91.69 45 ASP B N 1
ATOM 2203 C CA . ASP B 1 45 ? 1.805 14.789 -17.031 1 91.69 45 ASP B CA 1
ATOM 2204 C C . ASP B 1 45 ? 1.009 13.742 -16.25 1 91.69 45 ASP B C 1
ATOM 2206 O O . ASP B 1 45 ? -0.184 13.922 -16 1 91.69 45 ASP B O 1
ATOM 2210 N N . LEU B 1 46 ? 1.688 12.727 -15.883 1 94 46 LEU B N 1
ATOM 2211 C CA . LEU B 1 46 ? 1 11.648 -15.172 1 94 46 LEU B CA 1
ATOM 2212 C C . LEU B 1 46 ? 0.948 11.93 -13.68 1 94 46 LEU B C 1
ATOM 2214 O O . LEU B 1 46 ? 1.896 12.477 -13.109 1 94 46 LEU B O 1
ATOM 2218 N N . PRO B 1 47 ? -0.17 11.5 -13.094 1 94.44 47 PRO B N 1
ATOM 2219 C CA . PRO B 1 47 ? -0.178 11.594 -11.633 1 94.44 47 PRO B CA 1
ATOM 2220 C C . PRO B 1 47 ? 0.985 10.852 -10.984 1 94.44 47 PRO B C 1
ATOM 2222 O O . PRO B 1 47 ? 1.215 9.672 -11.281 1 94.44 47 PRO B O 1
ATOM 2225 N N . PHE B 1 48 ? 1.713 11.531 -10.18 1 95.06 48 PHE B N 1
ATOM 2226 C CA . PHE B 1 48 ? 2.877 11.055 -9.438 1 95.06 48 PHE B CA 1
ATOM 2227 C C . PHE B 1 48 ?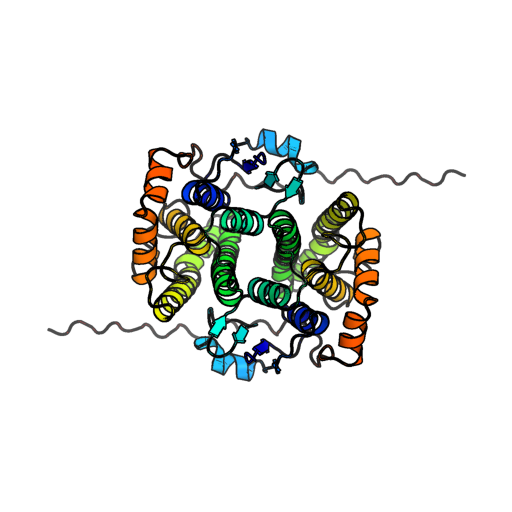 3.969 10.586 -10.391 1 95.06 48 PHE B C 1
ATOM 2229 O O . PHE B 1 48 ? 4.891 9.875 -9.984 1 95.06 48 PHE B O 1
ATOM 2236 N N . ALA B 1 49 ? 3.818 10.789 -11.734 1 95.5 49 ALA B N 1
ATOM 2237 C CA . ALA B 1 49 ? 4.82 10.516 -12.758 1 95.5 49 ALA B CA 1
ATOM 2238 C C . ALA B 1 49 ? 5.195 9.031 -12.781 1 95.5 49 ALA B C 1
ATOM 2240 O O . ALA B 1 49 ? 6.375 8.688 -12.844 1 95.5 49 ALA B O 1
ATOM 2241 N N . GLN B 1 50 ? 4.191 8.188 -12.719 1 95.81 50 GLN B N 1
ATOM 2242 C CA . GLN B 1 50 ? 4.477 6.758 -12.648 1 95.81 50 GLN B CA 1
ATOM 2243 C C . GLN B 1 50 ? 3.445 5.953 -13.438 1 95.81 50 GLN B C 1
ATOM 2245 O O . GLN B 1 50 ? 2.387 6.473 -13.797 1 95.81 50 GLN B O 1
ATOM 2250 N N . LEU B 1 51 ? 3.828 4.781 -13.75 1 96.69 51 LEU B N 1
ATOM 2251 C CA . LEU B 1 51 ? 2.957 3.748 -14.297 1 96.69 51 LEU B CA 1
ATOM 2252 C C . LEU B 1 51 ? 2.857 2.559 -13.352 1 96.69 51 LEU B C 1
ATOM 2254 O O . LEU B 1 51 ? 3.775 2.305 -12.57 1 96.69 51 LEU B O 1
ATOM 2258 N N . PRO B 1 52 ? 1.722 1.872 -13.352 1 97.81 52 PRO B N 1
ATOM 2259 C CA . PRO B 1 52 ? 0.563 1.961 -14.242 1 97.81 52 PRO B CA 1
ATOM 2260 C C . PRO B 1 52 ? -0.374 3.111 -13.883 1 97.81 52 PRO B C 1
ATOM 2262 O O . PRO B 1 52 ? -0.374 3.574 -12.742 1 97.81 52 PRO B O 1
ATOM 2265 N N . ILE B 1 53 ? -1.084 3.615 -14.859 1 98.19 53 ILE B N 1
ATOM 2266 C CA . ILE B 1 53 ? -2.221 4.508 -14.648 1 98.19 53 ILE B CA 1
ATOM 2267 C C . ILE B 1 53 ? -3.479 3.891 -15.258 1 98.19 53 ILE B C 1
ATOM 2269 O O . ILE B 1 53 ? -3.398 3.109 -16.203 1 98.19 53 ILE B O 1
ATOM 2273 N N . LEU B 1 54 ? -4.59 4.188 -14.656 1 98.56 54 LEU B N 1
ATOM 2274 C CA . LEU B 1 54 ? -5.902 3.811 -15.172 1 98.56 54 LEU B CA 1
ATOM 2275 C C . LEU B 1 54 ? -6.707 5.047 -15.555 1 98.56 54 LEU B C 1
ATOM 2277 O O . LEU B 1 54 ? -6.793 6.004 -14.781 1 98.56 54 LEU B O 1
ATOM 2281 N N . THR B 1 55 ? -7.199 5.039 -16.75 1 97.94 55 THR B N 1
ATOM 2282 C CA . THR B 1 55 ? -8.102 6.078 -17.234 1 97.94 55 THR B CA 1
ATOM 2283 C C . THR B 1 55 ? -9.523 5.543 -17.375 1 97.94 55 THR B C 1
ATOM 2285 O O . THR B 1 55 ? -9.758 4.566 -18.078 1 97.94 55 THR B O 1
ATOM 2288 N N . VAL B 1 56 ? -10.422 6.086 -16.641 1 97.75 56 VAL B N 1
ATOM 2289 C CA . VAL B 1 56 ? -11.844 5.781 -16.75 1 97.75 56 VAL B CA 1
ATOM 2290 C C . VAL B 1 56 ? -12.609 7.031 -17.188 1 97.75 56 VAL B C 1
ATOM 2292 O O . VAL B 1 56 ? -12.797 7.957 -16.391 1 97.75 56 VAL B O 1
ATOM 2295 N N . ASP B 1 57 ? -12.984 7.016 -18.422 1 95.94 57 ASP B N 1
ATOM 2296 C CA . ASP B 1 57 ? -13.555 8.211 -19.047 1 95.94 57 ASP B CA 1
ATOM 2297 C C . ASP B 1 57 ? -12.602 9.398 -18.938 1 95.94 57 ASP B C 1
ATOM 2299 O O . ASP B 1 57 ? -11.5 9.367 -19.5 1 95.94 57 ASP B O 1
ATOM 2303 N N . ASP B 1 58 ? -12.867 10.32 -18.047 1 91.38 58 ASP B N 1
ATOM 2304 C CA . ASP B 1 58 ? -12.008 11.5 -17.953 1 91.38 58 ASP B CA 1
ATOM 2305 C C . ASP B 1 58 ? -11.203 11.492 -16.672 1 91.38 58 ASP B C 1
ATOM 2307 O O . ASP B 1 58 ? -10.43 12.422 -16.406 1 91.38 58 ASP B O 1
ATOM 2311 N N . GLU B 1 59 ? -11.328 10.391 -16 1 93.44 59 GLU B N 1
ATOM 2312 C CA . GLU B 1 59 ? -10.609 10.289 -14.734 1 93.44 59 GLU B CA 1
ATOM 2313 C C . GLU B 1 59 ? -9.344 9.445 -14.891 1 93.44 59 GLU B C 1
ATOM 2315 O O . GLU B 1 59 ? -9.359 8.398 -15.539 1 93.44 59 GLU B O 1
ATOM 2320 N N . VAL B 1 60 ? -8.195 9.938 -14.344 1 94.88 60 VAL B N 1
ATOM 2321 C CA . VAL B 1 60 ? -6.914 9.234 -14.375 1 94.88 60 VAL B CA 1
ATOM 2322 C C . VAL B 1 60 ? -6.383 9.062 -12.961 1 94.88 60 VAL B C 1
ATOM 2324 O O . VAL B 1 60 ? -6.355 10.016 -12.18 1 94.88 60 VAL B O 1
ATOM 2327 N N . PHE B 1 61 ? -6.047 7.855 -12.625 1 93.81 61 PHE B N 1
ATOM 2328 C CA . PHE B 1 61 ? -5.434 7.691 -11.312 1 93.81 61 PHE B CA 1
ATOM 2329 C C . PHE B 1 61 ? -4.371 6.598 -11.344 1 93.81 61 PHE B C 1
ATOM 2331 O O . PHE B 1 61 ? -4.441 5.68 -12.164 1 93.81 61 PHE B O 1
ATOM 2338 N N . PRO B 1 62 ? -3.363 6.734 -10.438 1 97.5 62 PRO B N 1
ATOM 2339 C CA . PRO B 1 62 ? -2.205 5.84 -10.375 1 97.5 62 PRO B CA 1
ATOM 2340 C C . PRO B 1 62 ? -2.309 4.824 -9.242 1 97.5 62 PRO B C 1
ATOM 2342 O O . PRO B 1 62 ? -3.393 4.617 -8.688 1 97.5 62 PRO B O 1
ATOM 2345 N N . GLN B 1 63 ? -1.211 4.211 -9.016 1 97.56 63 GLN B N 1
ATOM 2346 C CA . GLN B 1 63 ? -0.976 3.279 -7.914 1 97.56 63 GLN B CA 1
ATOM 2347 C C . GLN B 1 63 ? -1.605 1.919 -8.203 1 97.56 63 GLN B C 1
ATOM 2349 O O . GLN B 1 63 ? -2.83 1.785 -8.203 1 97.56 63 GLN B O 1
ATOM 2354 N N . SER B 1 64 ? -0.766 0.948 -8.328 1 97.81 64 SER B N 1
ATOM 2355 C CA . SER B 1 64 ? -1.154 -0.375 -8.812 1 97.81 64 SER B CA 1
ATOM 2356 C C . SER B 1 64 ? -2.168 -1.025 -7.875 1 97.81 64 SER B C 1
ATOM 2358 O O . SER B 1 64 ? -3.139 -1.633 -8.328 1 97.81 64 SER B O 1
ATOM 2360 N N . ALA B 1 65 ? -1.999 -0.856 -6.562 1 98.12 65 ALA B N 1
ATOM 2361 C CA . ALA B 1 65 ? -2.93 -1.485 -5.629 1 98.12 65 ALA B CA 1
ATOM 2362 C C . ALA B 1 65 ? -4.301 -0.815 -5.684 1 98.12 65 ALA B C 1
ATOM 2364 O O . ALA B 1 65 ? -5.328 -1.482 -5.559 1 98.12 65 ALA B O 1
ATOM 2365 N N . ALA B 1 66 ? -4.332 0.514 -5.824 1 98.56 66 ALA B N 1
ATOM 2366 C CA . ALA B 1 66 ? -5.586 1.245 -5.969 1 98.56 66 ALA B CA 1
ATOM 2367 C C . ALA B 1 66 ? -6.332 0.812 -7.227 1 98.56 66 ALA B C 1
ATOM 2369 O O . ALA B 1 66 ? -7.539 0.572 -7.191 1 98.56 66 ALA B O 1
ATOM 2370 N N . ILE B 1 67 ? -5.582 0.677 -8.32 1 98.75 67 ILE B N 1
ATOM 2371 C CA . ILE B 1 67 ? -6.16 0.267 -9.602 1 98.75 67 ILE B CA 1
ATOM 2372 C C . ILE B 1 67 ? -6.688 -1.161 -9.492 1 98.75 67 ILE B C 1
ATOM 2374 O O . ILE B 1 67 ? -7.773 -1.467 -9.992 1 98.75 67 ILE B O 1
ATOM 2378 N N . LEU B 1 68 ? -5.914 -1.986 -8.812 1 98.81 68 LEU B N 1
ATOM 2379 C CA . LEU B 1 68 ? -6.32 -3.373 -8.617 1 98.81 68 LEU B CA 1
ATOM 2380 C C . LEU B 1 68 ? -7.625 -3.453 -7.828 1 98.81 68 LEU B C 1
ATOM 2382 O O . LEU B 1 68 ? -8.516 -4.234 -8.164 1 98.81 68 LEU B O 1
ATOM 2386 N N . ARG B 1 69 ? -7.777 -2.652 -6.777 1 98.56 69 ARG B N 1
ATOM 2387 C CA . ARG B 1 69 ? -9 -2.627 -5.98 1 98.56 69 ARG B CA 1
ATOM 2388 C C . ARG B 1 69 ? -10.18 -2.143 -6.812 1 98.56 69 ARG B C 1
ATOM 2390 O O . ARG B 1 69 ? -11.289 -2.672 -6.691 1 98.56 69 ARG B O 1
ATOM 2397 N N . TYR B 1 70 ? -9.953 -1.173 -7.688 1 98.69 70 TYR B N 1
ATOM 2398 C CA . TYR B 1 70 ? -11 -0.719 -8.594 1 98.69 70 TYR B CA 1
ATOM 2399 C C . TYR B 1 70 ? -11.477 -1.856 -9.492 1 98.69 70 TYR B C 1
ATOM 2401 O O . TYR B 1 70 ? -12.68 -2.119 -9.586 1 98.69 70 TYR B O 1
ATOM 2409 N N . ALA B 1 71 ? -10.547 -2.551 -10.102 1 98.69 71 ALA B N 1
ATOM 2410 C CA . ALA B 1 71 ? -10.875 -3.674 -10.984 1 98.69 71 ALA B CA 1
ATOM 2411 C C . ALA B 1 71 ? -11.641 -4.754 -10.227 1 98.69 71 ALA B C 1
ATOM 2413 O O . ALA B 1 71 ? -12.602 -5.32 -10.758 1 98.69 71 ALA B O 1
ATOM 2414 N N . GLY B 1 72 ? -11.18 -5.004 -9.031 1 98.56 72 GLY B N 1
ATOM 2415 C CA . GLY B 1 72 ? -11.852 -6 -8.219 1 98.56 72 GLY B CA 1
ATOM 2416 C C . GLY B 1 72 ? -13.289 -5.629 -7.883 1 98.56 72 GLY B C 1
ATOM 2417 O O . GLY B 1 72 ? -14.18 -6.473 -7.922 1 98.56 72 GLY B O 1
ATOM 2418 N N . LYS B 1 73 ? -13.492 -4.355 -7.527 1 98 73 LYS B N 1
ATOM 2419 C CA . LYS B 1 73 ? -14.812 -3.883 -7.137 1 98 73 LYS B CA 1
ATOM 2420 C C . LYS B 1 73 ? -15.805 -3.994 -8.297 1 98 73 LYS B C 1
ATOM 2422 O O . LYS B 1 73 ? -16.906 -4.527 -8.133 1 98 73 LYS B O 1
ATOM 2427 N N . ILE B 1 74 ? -15.422 -3.576 -9.484 1 97.62 74 ILE B N 1
ATOM 2428 C CA . ILE B 1 74 ? -16.375 -3.545 -10.586 1 97.62 74 ILE B CA 1
ATOM 2429 C C . ILE B 1 74 ? -16.469 -4.93 -11.227 1 97.62 74 ILE B C 1
ATOM 2431 O O . ILE B 1 74 ? -17.453 -5.238 -11.914 1 97.62 74 ILE B O 1
ATOM 2435 N N . GLY B 1 75 ? -15.461 -5.777 -10.961 1 97.81 75 GLY B N 1
ATOM 2436 C CA . GLY B 1 75 ? -15.438 -7.109 -11.547 1 97.81 75 GLY B CA 1
ATOM 2437 C C . GLY B 1 75 ? -15.969 -8.18 -10.617 1 97.81 75 GLY B C 1
ATOM 2438 O O . GLY B 1 75 ? -15.992 -9.359 -10.977 1 97.81 75 GLY B O 1
ATOM 2439 N N . GLY B 1 76 ? -16.297 -7.793 -9.375 1 97.75 76 GLY B N 1
ATOM 2440 C CA . GLY B 1 76 ? -16.844 -8.758 -8.438 1 97.75 76 GLY B CA 1
ATOM 2441 C C . GLY B 1 76 ? -15.789 -9.633 -7.789 1 97.75 76 GLY B C 1
ATOM 2442 O O . GLY B 1 76 ? -16.078 -10.758 -7.391 1 97.75 76 GLY B O 1
ATOM 2443 N N . LEU B 1 77 ? -14.586 -9.172 -7.684 1 98.62 77 LEU B N 1
ATOM 2444 C CA . LEU B 1 77 ? -13.461 -9.914 -7.129 1 98.62 77 LEU B CA 1
ATOM 2445 C C . LEU B 1 77 ? -12.977 -9.281 -5.832 1 98.62 77 LEU B C 1
ATOM 2447 O O . LEU B 1 77 ? -11.852 -9.539 -5.391 1 98.62 77 LEU B O 1
ATOM 2451 N N . TYR B 1 78 ? -13.742 -8.375 -5.273 1 98.38 78 TYR B N 1
ATOM 2452 C CA . TYR B 1 78 ? -13.484 -7.676 -4.02 1 98.38 78 TYR B CA 1
ATOM 2453 C C . TYR B 1 78 ? -14.719 -7.68 -3.129 1 98.38 78 TYR B C 1
ATOM 2455 O O . TYR B 1 78 ? -15.797 -7.246 -3.547 1 98.38 78 TYR B O 1
ATOM 2463 N N . PRO B 1 79 ? -14.578 -8.188 -1.92 1 97.44 79 PRO B N 1
ATOM 2464 C CA . PRO B 1 79 ? -15.766 -8.367 -1.078 1 97.44 79 PRO B CA 1
ATOM 2465 C C . PRO B 1 79 ? -16.375 -7.035 -0.636 1 97.44 79 PRO B C 1
ATOM 2467 O O . PRO B 1 79 ? -15.648 -6.07 -0.393 1 97.44 79 PRO B O 1
ATOM 2470 N N . SER B 1 80 ? -17.672 -7.047 -0.44 1 94.62 80 SER B N 1
ATOM 2471 C CA . SER B 1 80 ? -18.375 -5.875 0.072 1 94.62 80 SER B CA 1
ATOM 2472 C C . SER B 1 80 ? -18.344 -5.836 1.596 1 94.62 80 SER B C 1
ATOM 2474 O O . SER B 1 80 ? -18.406 -4.758 2.193 1 94.62 80 SER B O 1
ATOM 2476 N N . ASP B 1 81 ? -18.25 -7.035 2.197 1 96.12 81 ASP B N 1
ATOM 2477 C CA . ASP B 1 81 ? -18.141 -7.094 3.65 1 96.12 81 ASP B CA 1
ATOM 2478 C C . ASP B 1 81 ? -16.859 -6.422 4.129 1 96.12 81 ASP B C 1
ATOM 2480 O O . ASP B 1 81 ? -15.758 -6.766 3.672 1 96.12 81 ASP B O 1
ATOM 2484 N N . PRO B 1 82 ? -16.969 -5.484 5.059 1 96.31 82 PRO B N 1
ATOM 2485 C CA . PRO B 1 82 ? -15.797 -4.691 5.445 1 96.31 82 PRO B CA 1
ATOM 2486 C C . PRO B 1 82 ? -14.672 -5.543 6.031 1 96.31 82 PRO B C 1
ATOM 2488 O O . PRO B 1 82 ? -13.492 -5.266 5.789 1 96.31 82 PRO B O 1
ATOM 2491 N N . ILE B 1 83 ? -15 -6.566 6.746 1 96.88 83 ILE B N 1
ATOM 2492 C CA . ILE B 1 83 ? -13.977 -7.406 7.355 1 96.88 83 ILE B CA 1
ATOM 2493 C C . ILE B 1 83 ? -13.273 -8.227 6.277 1 96.88 83 ILE B C 1
ATOM 2495 O O . ILE B 1 83 ? -12.047 -8.289 6.234 1 96.88 83 ILE B O 1
ATOM 2499 N N . ALA B 1 84 ? -14.062 -8.844 5.418 1 97.62 84 ALA B N 1
ATOM 2500 C CA . ALA B 1 84 ? -13.484 -9.617 4.316 1 97.62 84 ALA B CA 1
ATOM 2501 C C . ALA B 1 84 ? -12.633 -8.734 3.414 1 97.62 84 ALA B C 1
ATOM 2503 O O . ALA B 1 84 ? -11.555 -9.141 2.982 1 97.62 84 ALA B O 1
ATOM 2504 N N . ALA B 1 85 ? -13.109 -7.527 3.195 1 98.06 85 ALA B N 1
ATOM 2505 C CA . ALA B 1 85 ? -12.359 -6.574 2.383 1 98.06 85 ALA B CA 1
ATOM 2506 C C . ALA B 1 85 ? -11.031 -6.219 3.045 1 98.06 85 ALA B C 1
ATOM 2508 O O . ALA B 1 85 ? -10 -6.145 2.379 1 98.06 85 ALA B O 1
ATOM 2509 N N . ALA B 1 86 ? -11.07 -6.039 4.312 1 98.06 86 ALA B N 1
ATOM 2510 C CA . ALA B 1 86 ? -9.859 -5.699 5.047 1 98.06 86 ALA B CA 1
ATOM 2511 C C . ALA B 1 86 ? -8.844 -6.836 4.984 1 98.06 86 ALA B C 1
ATOM 2513 O O . ALA B 1 86 ? -7.637 -6.594 4.871 1 98.06 86 ALA B O 1
ATOM 2514 N N . LYS B 1 87 ? -9.328 -8.016 5.047 1 98.06 87 LYS B N 1
ATOM 2515 C CA . LYS B 1 87 ? -8.438 -9.172 4.961 1 98.06 87 LYS B CA 1
ATOM 2516 C C . LYS B 1 87 ? -7.812 -9.281 3.574 1 98.06 87 LYS B C 1
ATOM 2518 O O . LYS B 1 87 ? -6.621 -9.57 3.447 1 98.06 87 LYS B O 1
ATOM 2523 N N . VAL B 1 88 ? -8.602 -9.031 2.566 1 98.69 88 VAL B N 1
ATOM 2524 C CA . VAL B 1 88 ? -8.086 -9.008 1.201 1 98.69 88 VAL B CA 1
ATOM 2525 C C . VAL B 1 88 ? -6.984 -7.957 1.085 1 98.69 88 VAL B C 1
ATOM 2527 O O . VAL B 1 88 ? -5.902 -8.234 0.567 1 98.69 88 VAL B O 1
ATOM 2530 N N . ASP B 1 89 ? -7.238 -6.832 1.635 1 98.56 89 ASP B N 1
ATOM 2531 C CA . ASP B 1 89 ? -6.281 -5.73 1.563 1 98.56 89 ASP B CA 1
ATOM 2532 C C . ASP B 1 89 ? -5.02 -6.051 2.361 1 98.56 89 ASP B C 1
ATOM 2534 O O . ASP B 1 89 ? -3.916 -5.672 1.965 1 98.56 89 ASP B O 1
ATOM 2538 N N . ALA B 1 90 ? -5.172 -6.691 3.457 1 98.44 90 ALA B N 1
ATOM 2539 C CA . ALA B 1 90 ? -4.016 -7.062 4.27 1 98.44 90 ALA B CA 1
ATOM 2540 C C . ALA B 1 90 ? -3.074 -7.984 3.5 1 98.44 90 ALA B C 1
ATOM 2542 O O . ALA B 1 90 ? -1.853 -7.82 3.553 1 98.44 90 ALA B O 1
ATOM 2543 N N . VAL B 1 91 ? -3.635 -8.898 2.781 1 98.44 91 VAL B N 1
ATOM 2544 C CA . VAL B 1 91 ? -2.836 -9.836 1.996 1 98.44 91 VAL B CA 1
ATOM 2545 C C . VAL B 1 91 ? -2.15 -9.094 0.851 1 98.44 91 VAL B C 1
ATOM 2547 O O . VAL B 1 91 ? -0.97 -9.32 0.576 1 98.44 91 VAL B O 1
ATOM 2550 N N . ILE B 1 92 ? -2.877 -8.188 0.219 1 98.38 92 ILE B N 1
ATOM 2551 C CA . ILE B 1 92 ? -2.311 -7.379 -0.858 1 98.38 92 ILE B CA 1
ATOM 2552 C C . ILE B 1 92 ? -1.138 -6.559 -0.327 1 98.38 92 ILE B C 1
ATOM 2554 O O . ILE B 1 92 ? -0.065 -6.531 -0.936 1 98.38 92 ILE B O 1
ATOM 2558 N N . ASP B 1 93 ? -1.369 -5.93 0.798 1 97.31 93 ASP B N 1
ATOM 2559 C CA . ASP B 1 93 ? -0.333 -5.078 1.375 1 97.31 93 ASP B CA 1
ATOM 2560 C C . ASP B 1 93 ? 0.882 -5.902 1.798 1 97.31 93 ASP B C 1
ATOM 2562 O O . ASP B 1 93 ? 2.018 -5.426 1.723 1 97.31 93 ASP B O 1
ATOM 2566 N N . CYS B 1 94 ? 0.652 -7.109 2.23 1 96.38 94 CYS B N 1
ATOM 2567 C CA . CYS B 1 94 ? 1.754 -8.016 2.531 1 96.38 94 CYS B CA 1
ATOM 2568 C C . CYS B 1 94 ? 2.602 -8.273 1.292 1 96.38 94 CYS B C 1
ATOM 2570 O O . CYS B 1 94 ? 3.832 -8.297 1.37 1 96.38 94 CYS B O 1
ATOM 2572 N N . MET B 1 95 ? 1.951 -8.453 0.232 1 95.5 95 MET B N 1
ATOM 2573 C CA . MET B 1 95 ? 2.668 -8.656 -1.023 1 95.5 95 MET B CA 1
ATOM 2574 C C . MET B 1 95 ? 3.559 -7.461 -1.343 1 95.5 95 MET B C 1
ATOM 2576 O O . MET B 1 95 ? 4.688 -7.629 -1.811 1 95.5 95 MET B O 1
ATOM 2580 N N . PHE B 1 96 ? 3.102 -6.293 -1.075 1 93.81 96 PHE B N 1
ATOM 2581 C CA . PHE B 1 96 ? 3.883 -5.098 -1.372 1 93.81 96 PHE B CA 1
ATOM 2582 C C . PHE B 1 96 ? 5.055 -4.965 -0.408 1 93.81 96 PHE B C 1
ATOM 2584 O O . PHE B 1 96 ? 6.113 -4.453 -0.777 1 93.81 96 PHE B O 1
ATOM 2591 N N . ASP B 1 97 ? 4.902 -5.496 0.801 1 94.31 97 ASP B N 1
ATOM 2592 C CA . ASP B 1 97 ? 6.031 -5.57 1.721 1 94.31 97 ASP B CA 1
ATOM 2593 C C . ASP B 1 97 ? 7.117 -6.504 1.185 1 94.31 97 ASP B C 1
ATOM 2595 O O . ASP B 1 97 ? 8.305 -6.195 1.27 1 94.31 97 ASP B O 1
ATOM 2599 N N . ILE B 1 98 ? 6.691 -7.621 0.612 1 95.06 98 ILE B N 1
ATOM 2600 C CA . ILE B 1 98 ? 7.617 -8.57 0.012 1 95.06 98 ILE B CA 1
ATOM 2601 C C . ILE B 1 98 ? 8.359 -7.914 -1.149 1 95.06 98 ILE B C 1
ATOM 2603 O O . ILE B 1 98 ? 9.586 -8.008 -1.247 1 95.06 98 ILE B O 1
ATOM 2607 N N . GLN B 1 99 ? 7.645 -7.184 -1.917 1 93.81 99 GLN B N 1
ATOM 2608 C CA . GLN B 1 99 ? 8.227 -6.508 -3.07 1 93.81 99 GLN B CA 1
ATOM 2609 C C . GLN B 1 99 ? 9.227 -5.445 -2.635 1 93.81 99 GLN B C 1
ATOM 2611 O O . GLN B 1 99 ? 10.273 -5.277 -3.266 1 93.81 99 GLN B O 1
ATOM 2616 N N . ALA B 1 100 ? 8.891 -4.773 -1.627 1 91.44 100 ALA B N 1
ATOM 2617 C CA . ALA B 1 100 ? 9.773 -3.727 -1.114 1 91.44 100 ALA B CA 1
ATOM 2618 C C . ALA B 1 100 ? 11.094 -4.312 -0.629 1 91.44 100 ALA B C 1
ATOM 2620 O O . ALA B 1 100 ? 12.148 -3.684 -0.761 1 91.44 100 ALA B O 1
ATOM 2621 N N . ALA B 1 101 ? 11.039 -5.52 -0.097 1 92.44 101 ALA B N 1
ATOM 2622 C CA . ALA B 1 101 ? 12.242 -6.191 0.382 1 92.44 101 ALA B CA 1
ATOM 2623 C C . ALA B 1 101 ? 13.125 -6.633 -0.782 1 92.44 101 ALA B C 1
ATOM 2625 O O . ALA B 1 101 ? 14.352 -6.664 -0.661 1 92.44 101 ALA B O 1
ATOM 2626 N N . ILE B 1 102 ? 12.531 -6.898 -1.918 1 94.69 102 ILE B N 1
ATOM 2627 C CA . ILE B 1 102 ? 13.242 -7.43 -3.076 1 94.69 102 ILE B CA 1
ATOM 2628 C C . ILE B 1 102 ? 13.828 -6.281 -3.891 1 94.69 102 ILE B C 1
ATOM 2630 O O . ILE B 1 102 ? 14.914 -6.414 -4.469 1 94.69 1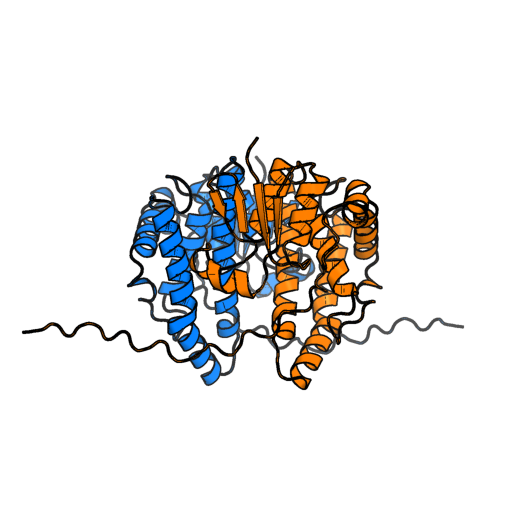02 ILE B O 1
ATOM 2634 N N . ARG B 1 103 ? 13.195 -5.137 -3.934 1 91.88 103 ARG B N 1
ATOM 2635 C CA . ARG B 1 103 ? 13.406 -4.039 -4.871 1 91.88 103 ARG B CA 1
ATOM 2636 C C . ARG B 1 103 ? 14.844 -3.531 -4.801 1 91.88 103 ARG B C 1
ATOM 2638 O O . ARG B 1 103 ? 15.484 -3.307 -5.832 1 91.88 103 ARG B O 1
ATOM 2645 N N . PRO B 1 104 ? 15.43 -3.369 -3.582 1 88.81 104 PRO B N 1
ATOM 2646 C CA . PRO B 1 104 ? 16.797 -2.861 -3.529 1 88.81 104 PRO B CA 1
ATOM 2647 C C . PRO B 1 104 ? 17.781 -3.748 -4.285 1 88.81 104 PRO B C 1
ATOM 2649 O O . PRO B 1 104 ? 18.734 -3.242 -4.902 1 88.81 104 PRO B O 1
ATOM 2652 N N . SER B 1 105 ? 17.594 -5.051 -4.289 1 93.56 105 SER B N 1
ATOM 2653 C CA . SER B 1 105 ? 18.5 -5.957 -4.965 1 93.56 105 SER B CA 1
ATOM 2654 C C . SER B 1 105 ? 18.406 -5.824 -6.48 1 93.56 105 SER B C 1
ATOM 2656 O O . SER B 1 105 ? 19.359 -6.117 -7.203 1 93.56 105 SER B O 1
ATOM 2658 N N . ILE B 1 106 ? 17.266 -5.398 -6.957 1 90.81 106 ILE B N 1
ATOM 2659 C CA . ILE B 1 106 ? 17.031 -5.262 -8.391 1 90.81 106 ILE B CA 1
ATOM 2660 C C . ILE B 1 106 ? 17.844 -4.09 -8.938 1 90.81 106 ILE B C 1
ATOM 2662 O O . ILE B 1 106 ? 18.391 -4.172 -10.039 1 90.81 106 ILE B O 1
ATOM 2666 N N . TYR B 1 107 ? 18.062 -3.043 -8.148 1 87.69 107 TYR B N 1
ATOM 2667 C CA . TYR B 1 107 ? 18.688 -1.818 -8.633 1 87.69 107 TYR B CA 1
ATOM 2668 C C . TYR B 1 107 ? 20.141 -1.727 -8.188 1 87.69 107 TYR B C 1
ATOM 2670 O O . TYR B 1 107 ? 20.859 -0.783 -8.539 1 87.69 107 TYR B O 1
ATOM 2678 N N . GLU B 1 108 ? 20.547 -2.738 -7.371 1 91.12 108 GLU B N 1
ATOM 2679 C CA . GLU B 1 108 ? 21.938 -2.768 -6.934 1 91.12 108 GLU B CA 1
ATOM 2680 C C . GLU B 1 108 ? 22.875 -3.021 -8.109 1 91.12 108 GLU B C 1
ATOM 2682 O O . GLU B 1 108 ? 22.688 -3.979 -8.867 1 91.12 108 GLU B O 1
ATOM 2687 N N . THR B 1 109 ? 23.875 -2.109 -8.242 1 91.62 109 THR B N 1
ATOM 2688 C CA . THR B 1 109 ? 24.734 -2.164 -9.414 1 91.62 109 THR B CA 1
ATOM 2689 C C . THR B 1 109 ? 26.016 -2.914 -9.109 1 91.62 109 THR B C 1
ATOM 2691 O O . THR B 1 109 ? 26.688 -3.414 -10.016 1 91.62 109 THR B O 1
ATOM 2694 N N . ASN B 1 110 ? 26.391 -3.006 -7.855 1 94.38 110 ASN B N 1
ATOM 2695 C CA . ASN B 1 110 ? 27.531 -3.816 -7.465 1 94.38 110 ASN B CA 1
ATOM 2696 C C . ASN B 1 110 ? 27.203 -5.305 -7.457 1 94.38 110 ASN B C 1
ATOM 2698 O O . ASN B 1 110 ? 26.375 -5.754 -6.66 1 94.38 110 ASN B O 1
ATOM 2702 N N . ALA B 1 111 ? 27.906 -6.008 -8.25 1 93.06 111 ALA B N 1
ATOM 2703 C CA . ALA B 1 111 ? 27.578 -7.41 -8.484 1 93.06 111 ALA B CA 1
ATOM 2704 C C . ALA B 1 111 ? 27.703 -8.227 -7.199 1 93.06 111 ALA B C 1
ATOM 2706 O O . ALA B 1 111 ? 26.859 -9.062 -6.898 1 93.06 111 ALA B O 1
ATOM 2707 N N . GLN B 1 112 ? 28.781 -7.984 -6.535 1 95.19 112 GLN B N 1
ATOM 2708 C CA . GLN B 1 112 ? 29.016 -8.734 -5.309 1 95.19 112 GLN B CA 1
ATOM 2709 C C . GLN B 1 112 ? 27.969 -8.414 -4.254 1 95.19 112 GLN B C 1
ATOM 2711 O O . GLN B 1 112 ? 27.453 -9.312 -3.584 1 95.19 112 GLN B O 1
ATOM 2716 N N . ARG B 1 113 ? 27.703 -7.207 -4.098 1 95 113 ARG B N 1
ATOM 2717 C CA . ARG B 1 113 ? 26.672 -6.797 -3.143 1 95 113 ARG B CA 1
ATOM 2718 C C . ARG B 1 113 ? 25.312 -7.312 -3.557 1 95 113 ARG B C 1
ATOM 2720 O O . ARG B 1 113 ? 24.516 -7.75 -2.711 1 95 113 ARG B O 1
ATOM 2727 N N . LYS B 1 114 ? 25 -7.285 -4.832 1 95.44 114 LYS B N 1
ATOM 2728 C CA . LYS B 1 114 ? 23.75 -7.789 -5.379 1 95.44 114 LYS B CA 1
ATOM 2729 C C . LYS B 1 114 ? 23.562 -9.266 -5.039 1 95.44 114 LYS B C 1
ATOM 2731 O O . LYS B 1 114 ? 22.484 -9.664 -4.574 1 95.44 114 LYS B O 1
ATOM 2736 N N . LEU B 1 115 ? 24.547 -10.016 -5.23 1 95.5 115 LEU B N 1
ATOM 2737 C CA . LEU B 1 115 ? 24.453 -11.445 -4.957 1 95.5 115 LEU B CA 1
ATOM 2738 C C . LEU B 1 115 ? 24.297 -11.703 -3.465 1 95.5 115 LEU B C 1
ATOM 2740 O O . LEU B 1 115 ? 23.578 -12.625 -3.064 1 95.5 115 LEU B O 1
ATOM 2744 N N . SER B 1 116 ? 25.016 -10.93 -2.697 1 96.88 116 SER B N 1
ATOM 2745 C CA . SER B 1 116 ? 24.875 -11.055 -1.25 1 96.88 116 SER B CA 1
ATOM 2746 C C . SER B 1 116 ? 23.453 -10.734 -0.799 1 96.88 116 SER B C 1
ATOM 2748 O O . SER B 1 116 ? 22.891 -11.438 0.039 1 96.88 116 SER B O 1
ATOM 2750 N N . MET B 1 117 ? 22.891 -9.734 -1.371 1 95.94 117 MET B N 1
ATOM 2751 C CA . MET B 1 117 ? 21.5 -9.352 -1.063 1 95.94 117 MET B CA 1
ATOM 2752 C C . MET B 1 117 ? 20.531 -10.461 -1.463 1 95.94 117 MET B C 1
ATOM 2754 O O . MET B 1 117 ? 19.625 -10.789 -0.708 1 95.94 117 MET B O 1
ATOM 2758 N N . ARG B 1 118 ? 20.781 -11.031 -2.611 1 96.94 118 ARG B N 1
ATOM 2759 C CA . ARG B 1 118 ? 19.891 -12.07 -3.123 1 96.94 118 ARG B CA 1
ATOM 2760 C C . ARG B 1 118 ? 20 -13.344 -2.291 1 96.94 118 ARG B C 1
ATOM 2762 O O . ARG B 1 118 ? 19.016 -14.062 -2.119 1 96.94 118 ARG B O 1
ATOM 2769 N N . LYS B 1 119 ? 21.172 -13.578 -1.819 1 96.75 119 LYS B N 1
ATOM 2770 C CA . LYS B 1 119 ? 21.359 -14.719 -0.923 1 96.75 119 LYS B CA 1
ATOM 2771 C C . LYS B 1 119 ? 20.562 -14.531 0.368 1 96.75 119 LYS B C 1
ATOM 2773 O O . LYS B 1 119 ? 19.891 -15.453 0.827 1 96.75 119 LYS B O 1
ATOM 2778 N N . GLU B 1 120 ? 20.625 -13.375 0.909 1 97.12 120 GLU B N 1
ATOM 2779 C CA . GLU B 1 120 ? 19.859 -13.07 2.113 1 97.12 120 GLU B CA 1
ATOM 2780 C C . GLU B 1 120 ? 18.359 -13.164 1.854 1 97.12 120 GLU B C 1
ATOM 2782 O O . GLU B 1 120 ? 17.609 -13.695 2.678 1 97.12 120 GLU B O 1
ATOM 2787 N N . LEU B 1 121 ? 17.969 -12.672 0.728 1 97.19 121 LEU B N 1
ATOM 2788 C CA . LEU B 1 121 ? 16.562 -12.766 0.332 1 97.19 121 LEU B CA 1
ATOM 2789 C C . LEU B 1 121 ? 16.125 -14.227 0.239 1 97.19 121 LEU B C 1
ATOM 2791 O O . LEU B 1 121 ? 15.094 -14.602 0.792 1 97.19 121 LEU B O 1
ATOM 2795 N N . SER B 1 122 ? 16.938 -15.016 -0.377 1 96.69 122 SER B N 1
ATOM 2796 C CA . SER B 1 122 ? 16.594 -16.406 -0.671 1 96.69 122 SER B CA 1
ATOM 2797 C C . SER B 1 122 ? 16.594 -17.25 0.596 1 96.69 122 SER B C 1
ATOM 2799 O O . SER B 1 122 ? 15.758 -18.141 0.745 1 96.69 122 SER B O 1
ATOM 2801 N N . GLU B 1 123 ? 17.438 -16.922 1.523 1 96.88 123 GLU B N 1
ATOM 2802 C CA . GLU B 1 123 ? 17.656 -17.828 2.648 1 96.88 123 GLU B CA 1
ATOM 2803 C C . GLU B 1 123 ? 16.922 -17.344 3.895 1 96.88 123 GLU B C 1
ATOM 2805 O O . GLU B 1 123 ? 16.641 -18.141 4.801 1 96.88 123 GLU B O 1
ATOM 2810 N N . VAL B 1 124 ? 16.609 -16.078 3.918 1 97.06 124 VAL B N 1
ATOM 2811 C CA . VAL B 1 124 ? 16.078 -15.562 5.176 1 97.06 124 VAL B CA 1
ATOM 2812 C C . VAL B 1 124 ? 14.766 -14.836 4.922 1 97.06 124 VAL B C 1
ATOM 2814 O O . VAL B 1 124 ? 13.703 -15.289 5.355 1 97.06 124 VAL B O 1
ATOM 2817 N N . THR B 1 125 ? 14.828 -13.844 4.086 1 97 125 THR B N 1
ATOM 2818 C CA . THR B 1 125 ? 13.727 -12.891 3.975 1 97 125 THR B CA 1
ATOM 2819 C C . THR B 1 125 ? 12.516 -13.555 3.324 1 97 125 THR B C 1
ATOM 2821 O O . THR B 1 125 ? 11.422 -13.547 3.891 1 97 125 THR B O 1
ATOM 2824 N N . LEU B 1 126 ? 12.703 -14.117 2.166 1 97.44 126 LEU B N 1
ATOM 2825 C CA . LEU B 1 126 ? 11.578 -14.672 1.409 1 97.44 126 LEU B CA 1
ATOM 2826 C C . LEU B 1 126 ? 10.992 -15.883 2.121 1 97.44 126 LEU B C 1
ATOM 2828 O O . LEU B 1 126 ? 9.766 -16.016 2.229 1 97.44 126 LEU B O 1
ATOM 2832 N N . PRO B 1 127 ? 11.82 -16.781 2.711 1 97.44 127 PRO B N 1
ATOM 2833 C CA . PRO B 1 127 ? 11.242 -17.906 3.465 1 97.44 127 PRO B CA 1
ATOM 2834 C C . PRO B 1 127 ? 10.383 -17.438 4.641 1 97.44 127 PRO B C 1
ATOM 2836 O O . PRO B 1 127 ? 9.344 -18.047 4.93 1 97.44 127 PRO B O 1
ATOM 2839 N N . LEU B 1 128 ? 10.773 -16.391 5.293 1 96.62 128 LEU B N 1
ATOM 2840 C CA . LEU B 1 128 ? 9.984 -15.844 6.398 1 96.62 128 LEU B CA 1
ATOM 2841 C C . LEU B 1 128 ? 8.617 -15.375 5.91 1 96.62 128 LEU B C 1
ATOM 2843 O O . LEU B 1 128 ? 7.594 -15.719 6.504 1 96.62 128 LEU B O 1
ATOM 2847 N N . TRP B 1 129 ? 8.609 -14.625 4.871 1 97 129 TRP B N 1
ATOM 2848 C CA . TRP B 1 129 ? 7.359 -14.094 4.336 1 97 129 TRP B CA 1
ATOM 2849 C C . TRP B 1 129 ? 6.48 -15.211 3.783 1 97 129 TRP B C 1
ATOM 2851 O O . TRP B 1 129 ? 5.254 -15.172 3.922 1 97 129 TRP B O 1
ATOM 2861 N N . LEU B 1 130 ? 7.094 -16.172 3.125 1 97.94 130 LEU B N 1
ATOM 2862 C CA . LEU B 1 130 ? 6.352 -17.312 2.615 1 97.94 130 LEU B CA 1
ATOM 2863 C C . LEU B 1 130 ? 5.742 -18.125 3.76 1 97.94 130 LEU B C 1
ATOM 2865 O O . LEU B 1 130 ? 4.641 -18.656 3.629 1 97.94 130 LEU B O 1
ATOM 2869 N N . GLN B 1 131 ? 6.426 -18.156 4.875 1 97.62 131 GLN B N 1
ATOM 2870 C CA . GLN B 1 131 ? 5.879 -18.812 6.059 1 97.62 131 GLN B CA 1
ATOM 2871 C C . GLN B 1 131 ? 4.664 -18.062 6.594 1 97.62 131 GLN B C 1
ATOM 2873 O O . GLN B 1 131 ? 3.699 -18.672 7.055 1 97.62 131 GLN B O 1
ATOM 2878 N N . TYR B 1 132 ? 4.738 -16.766 6.555 1 97.12 132 TYR B N 1
ATOM 2879 C CA . TYR B 1 132 ? 3.588 -15.953 6.949 1 97.12 132 TYR B CA 1
ATOM 2880 C C . TYR B 1 132 ? 2.377 -16.266 6.082 1 97.12 132 TYR B C 1
ATOM 2882 O O . TYR B 1 132 ? 1.262 -16.422 6.586 1 97.12 132 TYR B O 1
ATOM 2890 N N . LEU B 1 133 ? 2.594 -16.422 4.797 1 98.06 133 LEU B N 1
ATOM 2891 C CA . LEU B 1 133 ? 1.509 -16.734 3.877 1 98.06 133 LEU B CA 1
ATOM 2892 C C . LEU B 1 133 ? 0.971 -18.141 4.133 1 98.06 133 LEU B C 1
ATOM 2894 O O . LEU B 1 133 ? -0.24 -18.359 4.074 1 98.06 133 LEU B O 1
ATOM 2898 N N . GLU B 1 134 ? 1.882 -19.062 4.441 1 97.94 134 GLU B N 1
ATOM 2899 C CA . GLU B 1 134 ? 1.485 -20.422 4.793 1 97.94 134 GLU B CA 1
ATOM 2900 C C . GLU B 1 134 ? 0.555 -20.422 6.004 1 97.94 134 GLU B C 1
ATOM 2902 O O . GLU B 1 134 ? -0.479 -21.094 5.992 1 97.94 134 GLU B O 1
ATOM 2907 N N . ARG B 1 135 ? 0.947 -19.703 6.965 1 97 135 ARG B N 1
ATOM 2908 C CA . ARG B 1 135 ? 0.163 -19.641 8.195 1 97 135 ARG B CA 1
ATOM 2909 C C . ARG B 1 135 ? -1.194 -18.984 7.949 1 97 135 ARG B C 1
ATOM 2911 O O . ARG B 1 135 ? -2.205 -19.406 8.508 1 97 135 ARG B O 1
ATOM 2918 N N . TRP B 1 136 ? -1.208 -17.969 7.137 1 97.69 136 TRP B N 1
ATOM 2919 C CA . TRP B 1 136 ? -2.469 -17.312 6.785 1 97.69 136 TRP B CA 1
ATOM 2920 C C . TRP B 1 136 ? -3.42 -18.312 6.117 1 97.69 136 TRP B C 1
ATOM 2922 O O . TRP B 1 136 ? -4.586 -18.406 6.5 1 97.69 136 TRP B O 1
ATOM 2932 N N . LEU B 1 137 ? -2.924 -19.016 5.172 1 98.12 137 LEU B N 1
ATOM 2933 C CA . LEU B 1 137 ? -3.734 -19.984 4.434 1 98.12 137 LEU B CA 1
ATOM 2934 C C . LEU B 1 137 ? -4.215 -21.109 5.352 1 98.12 137 LEU B C 1
ATOM 2936 O O . LEU B 1 137 ? -5.344 -21.578 5.215 1 98.12 137 LEU B O 1
ATOM 2940 N N . GLU B 1 138 ? -3.365 -21.484 6.246 1 97.06 138 GLU B N 1
ATOM 2941 C CA . GLU B 1 138 ? -3.752 -22.5 7.23 1 97.06 138 GLU B CA 1
ATOM 2942 C C . GLU B 1 138 ? -4.93 -22.016 8.078 1 97.06 138 GLU B C 1
ATOM 2944 O O . GLU B 1 138 ? -5.898 -22.75 8.273 1 97.06 138 GLU B O 1
ATOM 2949 N N . ARG B 1 139 ? -4.91 -20.812 8.508 1 94.69 139 ARG B N 1
ATOM 2950 C CA . ARG B 1 139 ? -5.961 -20.25 9.344 1 94.69 139 ARG B CA 1
ATOM 2951 C C . ARG B 1 139 ? -7.242 -20.031 8.547 1 94.69 139 ARG B C 1
ATOM 2953 O O . ARG B 1 139 ? -8.344 -20.172 9.078 1 94.69 139 ARG B O 1
ATOM 2960 N N . ALA B 1 140 ? -7.059 -19.625 7.297 1 94.81 140 ALA B N 1
ATOM 2961 C CA . ALA B 1 140 ? -8.219 -19.422 6.434 1 94.81 140 ALA B CA 1
ATOM 2962 C C . ALA B 1 140 ? -8.969 -20.734 6.203 1 94.81 140 ALA B C 1
ATOM 2964 O O . ALA B 1 140 ? -10.195 -20.734 6.062 1 94.81 140 ALA B O 1
ATOM 2965 N N . GLY B 1 141 ? -8.227 -21.812 6.09 1 95.25 141 GLY B N 1
ATOM 2966 C CA . GLY B 1 141 ? -8.836 -23.125 5.949 1 95.25 141 GLY B CA 1
ATOM 2967 C C . GLY B 1 141 ? -9.352 -23.406 4.551 1 95.25 141 GLY B C 1
ATOM 2968 O O . GLY B 1 141 ? -10.164 -24.297 4.348 1 95.25 141 GLY B O 1
ATOM 2969 N N . THR B 1 142 ? -9.078 -22.547 3.635 1 94.94 142 THR B N 1
ATOM 2970 C CA . THR B 1 142 ? -9.445 -22.703 2.232 1 94.94 142 THR B CA 1
ATOM 2971 C C . THR B 1 142 ? -8.227 -22.562 1.33 1 94.94 142 THR B C 1
ATOM 2973 O O . THR B 1 142 ? -7.129 -22.25 1.806 1 94.94 142 THR B O 1
ATOM 2976 N N . THR B 1 143 ? -8.445 -22.828 0.096 1 96.5 143 THR B N 1
ATOM 2977 C CA . THR B 1 143 ? -7.387 -22.734 -0.899 1 96.5 143 THR B CA 1
ATOM 2978 C C . THR B 1 143 ? -7.031 -21.266 -1.168 1 96.5 143 THR B C 1
ATOM 2980 O O . THR B 1 143 ? -5.922 -20.969 -1.608 1 96.5 143 THR B O 1
ATOM 2983 N N . PHE B 1 144 ? -7.992 -20.453 -0.917 1 98.19 144 PHE B N 1
ATOM 2984 C CA . PHE B 1 144 ? -7.805 -19.031 -1.19 1 98.19 144 PHE B CA 1
ATOM 2985 C C . PHE B 1 144 ? -7.59 -18.25 0.103 1 98.19 144 PHE B C 1
ATOM 2987 O O . PHE B 1 144 ? -7.875 -18.75 1.191 1 98.19 144 PHE B O 1
ATOM 2994 N N . PHE B 1 145 ? -7.035 -17.062 -0.004 1 98.25 145 PHE B N 1
ATOM 2995 C CA . PHE B 1 145 ? -6.617 -16.312 1.174 1 98.25 145 PHE B CA 1
ATOM 2996 C C . PHE B 1 145 ? -7.824 -15.805 1.947 1 98.25 145 PHE B C 1
ATOM 2998 O O . PHE B 1 145 ? -7.77 -15.656 3.17 1 98.25 145 PHE B O 1
ATOM 3005 N N . VAL B 1 146 ? -8.891 -15.43 1.216 1 98.06 146 VAL B N 1
ATOM 3006 C CA . VAL B 1 146 ? -10.102 -14.93 1.862 1 98.06 146 VAL B CA 1
ATOM 3007 C C . VAL B 1 146 ? -11.336 -15.578 1.234 1 98.06 146 VAL B C 1
ATOM 3009 O O . VAL B 1 146 ? -11.594 -15.406 0.042 1 98.06 146 VAL B O 1
ATOM 3012 N N . GLY B 1 147 ? -12.047 -16.328 1.995 1 96.19 147 GLY B N 1
ATOM 3013 C CA . GLY B 1 147 ? -13.266 -16.953 1.5 1 96.19 147 GLY B CA 1
ATOM 3014 C C . GLY B 1 147 ? -13 -18.172 0.633 1 96.19 147 GLY B C 1
ATOM 3015 O O . GLY B 1 147 ? -11.891 -18.719 0.647 1 96.19 147 GLY B O 1
ATOM 3016 N N . GLU B 1 148 ? -14.016 -18.578 -0.109 1 95.88 148 GLU B N 1
ATOM 3017 C CA . GLU B 1 148 ? -13.945 -19.828 -0.867 1 95.88 148 GLU B CA 1
ATOM 3018 C C . GLU B 1 148 ? -13.75 -19.547 -2.357 1 95.88 148 GLU B C 1
ATOM 3020 O O . GLU B 1 148 ? -13.594 -20.484 -3.146 1 95.88 148 GLU B O 1
ATOM 3025 N N . GLU B 1 149 ? -13.75 -18.312 -2.701 1 95.75 149 GLU B N 1
ATOM 3026 C CA . GLU B 1 149 ? -13.602 -17.953 -4.105 1 95.75 149 GLU B CA 1
ATOM 3027 C C . GLU B 1 149 ? -12.422 -17 -4.309 1 95.75 149 GLU B C 1
ATOM 3029 O O . GLU B 1 149 ? -11.992 -16.328 -3.371 1 95.75 149 GLU B O 1
ATOM 3034 N N . ILE B 1 150 ? -12 -16.906 -5.551 1 97.62 150 ILE B N 1
ATOM 3035 C CA . ILE B 1 150 ? -10.852 -16.078 -5.918 1 97.62 150 ILE B CA 1
ATOM 3036 C C . ILE B 1 150 ? -11.195 -14.609 -5.699 1 97.62 150 ILE B C 1
ATOM 3038 O O . ILE B 1 150 ? -12.312 -14.172 -6 1 97.62 150 ILE B O 1
ATOM 3042 N N . THR B 1 151 ? -10.312 -13.859 -5.109 1 98.56 151 THR B N 1
ATOM 3043 C CA . THR B 1 151 ? -10.352 -12.406 -5.027 1 98.56 151 THR B CA 1
ATOM 3044 C C . THR B 1 151 ? -9.094 -11.797 -5.645 1 98.56 151 THR B C 1
ATOM 3046 O O . THR B 1 151 ? -8.203 -12.523 -6.09 1 98.56 151 THR B O 1
ATOM 3049 N N . ILE B 1 152 ? -8.984 -10.492 -5.574 1 98.75 152 ILE B N 1
ATOM 3050 C CA . ILE B 1 152 ? -7.84 -9.805 -6.172 1 98.75 152 ILE B CA 1
ATOM 3051 C C . ILE B 1 152 ? -6.574 -10.117 -5.383 1 98.75 152 ILE B C 1
ATOM 3053 O O . ILE B 1 152 ? -5.469 -10.062 -5.922 1 98.75 152 ILE B O 1
ATOM 3057 N N . CYS B 1 153 ? -6.699 -10.438 -4.102 1 98.75 153 CYS B N 1
ATOM 3058 C CA . CYS B 1 153 ? -5.477 -10.742 -3.369 1 98.75 153 CYS B CA 1
ATOM 3059 C C . CYS B 1 153 ? -4.879 -12.062 -3.836 1 98.75 153 CYS B C 1
ATOM 3061 O O . CYS B 1 153 ? -3.658 -12.227 -3.854 1 98.75 153 CYS B O 1
ATOM 3063 N N . ASP B 1 154 ? -5.727 -12.992 -4.309 1 98.81 154 ASP B N 1
ATOM 3064 C CA . ASP B 1 154 ? -5.227 -14.242 -4.871 1 98.81 154 ASP B CA 1
ATOM 3065 C C . ASP B 1 154 ? -4.492 -14 -6.188 1 98.81 154 ASP B C 1
ATOM 3067 O O . ASP B 1 154 ? -3.453 -14.609 -6.445 1 98.81 154 ASP B O 1
ATOM 3071 N N . LEU B 1 155 ? -5.023 -13.117 -6.984 1 98.69 155 LEU B N 1
ATOM 3072 C CA . LEU B 1 155 ? -4.43 -12.82 -8.281 1 98.69 155 LEU B CA 1
ATOM 3073 C C . LEU B 1 155 ? -3.061 -12.172 -8.117 1 98.69 155 LEU B C 1
ATOM 3075 O O . LEU B 1 155 ? -2.109 -12.531 -8.812 1 98.69 155 LEU B O 1
ATOM 3079 N N . VAL B 1 156 ? -2.969 -11.227 -7.207 1 98.38 156 VAL B N 1
ATOM 3080 C CA . VAL B 1 156 ? -1.714 -10.492 -7.062 1 98.38 156 VAL B CA 1
ATOM 3081 C C . VAL B 1 156 ? -0.651 -11.406 -6.453 1 98.38 156 VAL B C 1
ATOM 3083 O O . VAL B 1 156 ? 0.515 -11.359 -6.852 1 98.38 156 VAL B O 1
ATOM 3086 N N . ILE B 1 157 ? -1.021 -12.266 -5.473 1 98.56 157 ILE B N 1
ATOM 3087 C CA . ILE B 1 157 ? -0.067 -13.203 -4.891 1 98.56 157 ILE B CA 1
ATOM 3088 C C . ILE B 1 157 ? 0.379 -14.211 -5.945 1 98.56 157 ILE B C 1
ATOM 3090 O O . ILE B 1 157 ? 1.571 -14.5 -6.07 1 98.56 157 ILE B O 1
ATOM 3094 N N . TYR B 1 158 ? -0.53 -14.703 -6.742 1 98.31 158 TYR B N 1
ATOM 3095 C CA . TYR B 1 158 ? -0.225 -15.664 -7.797 1 98.31 158 TYR B CA 1
ATOM 3096 C C . TYR B 1 158 ? 0.8 -15.094 -8.773 1 98.31 158 TYR B C 1
ATOM 3098 O O . TYR B 1 158 ? 1.802 -15.75 -9.078 1 98.31 158 TYR B O 1
ATOM 3106 N N . THR B 1 159 ? 0.567 -13.906 -9.273 1 97.19 159 THR B N 1
ATOM 3107 C CA . THR B 1 159 ? 1.458 -13.312 -10.266 1 97.19 159 THR B CA 1
ATOM 3108 C C . THR B 1 159 ? 2.846 -13.078 -9.672 1 97.19 159 THR B C 1
ATOM 3110 O O . THR B 1 159 ? 3.854 -13.227 -10.367 1 97.19 159 THR B O 1
ATOM 3113 N N . ARG B 1 160 ? 2.885 -12.75 -8.375 1 96.5 160 ARG B N 1
ATOM 3114 C CA . ARG B 1 160 ? 4.176 -12.516 -7.73 1 96.5 160 ARG B CA 1
ATOM 3115 C C . ARG B 1 160 ? 4.934 -13.82 -7.527 1 96.5 160 ARG B C 1
ATOM 3117 O O . ARG B 1 160 ? 6.152 -13.875 -7.707 1 96.5 160 ARG B O 1
ATOM 3124 N N . MET B 1 161 ? 4.207 -14.852 -7.121 1 96.94 161 MET B N 1
ATOM 3125 C CA . MET B 1 161 ? 4.844 -16.156 -6.965 1 96.94 161 MET B CA 1
ATOM 3126 C C . MET B 1 161 ? 5.355 -16.672 -8.305 1 96.94 161 MET B C 1
ATOM 3128 O O . MET B 1 161 ? 6.434 -17.266 -8.375 1 96.94 161 MET B O 1
ATOM 3132 N N . LYS B 1 162 ? 4.555 -16.453 -9.305 1 94.69 162 LYS B N 1
ATOM 3133 C CA . LYS B 1 162 ? 4.961 -16.828 -10.664 1 94.69 162 LYS B CA 1
ATOM 3134 C C . LYS B 1 162 ? 6.25 -16.109 -11.055 1 94.69 162 LYS B C 1
ATOM 3136 O O . LYS B 1 162 ? 7.164 -16.734 -11.602 1 94.69 162 LYS B O 1
ATOM 3141 N N . TRP B 1 163 ? 6.348 -14.859 -10.742 1 94.31 163 TRP B N 1
ATOM 3142 C CA . TRP B 1 163 ? 7.527 -14.055 -11.047 1 94.31 163 TRP B CA 1
ATOM 3143 C C . TRP B 1 163 ? 8.742 -14.562 -10.281 1 94.31 163 TRP B C 1
ATOM 3145 O O . TRP B 1 163 ? 9.828 -14.703 -10.852 1 94.31 163 TRP B O 1
ATOM 3155 N N . LEU B 1 164 ? 8.57 -14.906 -9.023 1 94 164 LEU B N 1
ATOM 3156 C CA . LEU B 1 164 ? 9.656 -15.375 -8.172 1 94 164 LEU B CA 1
ATOM 3157 C C . LEU B 1 164 ? 10.234 -16.688 -8.695 1 94 164 LEU B C 1
ATOM 3159 O O . LEU B 1 164 ? 11.43 -16.938 -8.562 1 94 164 LEU B O 1
ATOM 3163 N N . ARG B 1 165 ? 9.438 -17.469 -9.359 1 94 165 ARG B N 1
ATOM 3164 C CA . ARG B 1 165 ? 9.836 -18.797 -9.797 1 94 165 ARG B CA 1
ATOM 3165 C C . ARG B 1 165 ? 10.344 -18.766 -11.242 1 94 165 ARG B C 1
ATOM 3167 O O . ARG B 1 165 ? 10.727 -19.797 -11.789 1 94 165 ARG B O 1
ATOM 3174 N N . ARG B 1 166 ? 10.344 -17.672 -11.859 1 90.06 166 ARG B N 1
ATOM 3175 C CA . ARG B 1 166 ? 10.703 -17.562 -13.273 1 90.06 166 ARG B CA 1
ATOM 3176 C C . ARG B 1 166 ? 12.203 -17.719 -13.469 1 90.06 166 ARG B C 1
ATOM 3178 O O . ARG B 1 166 ? 12.664 -17.984 -14.586 1 90.06 166 ARG B O 1
ATOM 3185 N N . GLY B 1 167 ? 13.031 -17.453 -12.43 1 85.56 167 GLY B N 1
ATOM 3186 C CA . GLY B 1 167 ? 14.477 -17.594 -12.531 1 85.56 167 GLY B CA 1
ATOM 3187 C C . GLY B 1 167 ? 15.156 -16.328 -13.023 1 85.56 167 GLY B C 1
ATOM 3188 O O . GLY B 1 167 ? 16.328 -16.344 -13.383 1 85.56 167 GLY B O 1
ATOM 3189 N N . VAL B 1 168 ? 14.414 -15.242 -13.023 1 84.12 168 VAL B N 1
ATOM 3190 C CA . VAL B 1 168 ? 14.953 -13.992 -13.555 1 84.12 168 VAL B CA 1
ATOM 3191 C C . VAL B 1 168 ? 15.789 -13.289 -12.484 1 84.12 168 VAL B C 1
ATOM 3193 O O . VAL B 1 168 ? 16.641 -12.461 -12.805 1 84.12 168 VAL B O 1
ATOM 3196 N N . LEU B 1 169 ? 15.523 -13.57 -11.25 1 91 169 LEU B N 1
ATOM 3197 C CA . LEU B 1 169 ? 16.312 -13.016 -10.156 1 91 169 LEU B CA 1
ATOM 3198 C C . LEU B 1 169 ? 17.469 -13.938 -9.805 1 91 169 LEU B C 1
ATOM 3200 O O . LEU B 1 169 ? 17.344 -14.805 -8.93 1 91 169 LEU B O 1
ATOM 3204 N N . VAL B 1 170 ? 18.594 -13.648 -10.461 1 90.81 170 VAL B N 1
ATOM 3205 C CA . VAL B 1 170 ? 19.766 -14.477 -10.219 1 90.81 170 VAL B CA 1
ATOM 3206 C C . VAL B 1 170 ? 20.094 -14.484 -8.734 1 90.81 170 VAL B C 1
ATOM 3208 O O . VAL B 1 170 ? 20.172 -13.43 -8.102 1 90.81 170 VAL B O 1
ATOM 3211 N N . GLY B 1 171 ? 20.266 -15.656 -8.172 1 92.75 171 GLY B N 1
ATOM 3212 C CA . GLY B 1 171 ? 20.547 -15.789 -6.75 1 92.75 171 GLY B CA 1
ATOM 3213 C C . GLY B 1 171 ? 19.375 -16.297 -5.953 1 92.75 171 GLY B C 1
ATOM 3214 O O . GLY B 1 171 ? 19.531 -16.766 -4.82 1 92.75 171 GLY B O 1
ATOM 3215 N N . ILE B 1 172 ? 18.219 -16.203 -6.531 1 94.81 172 ILE B N 1
ATOM 3216 C CA . ILE B 1 172 ? 17.016 -16.766 -5.938 1 94.81 172 ILE B CA 1
ATOM 3217 C C . ILE B 1 172 ? 16.578 -18 -6.734 1 94.81 172 ILE B C 1
ATOM 3219 O O . ILE B 1 172 ? 16.234 -17.906 -7.91 1 94.81 172 ILE B O 1
ATOM 3223 N N . PRO B 1 173 ? 16.609 -19.109 -6.098 1 95.19 173 PRO B N 1
ATOM 3224 C CA . PRO B 1 173 ? 16.281 -20.328 -6.832 1 95.19 173 PRO B CA 1
ATOM 3225 C C . PRO B 1 173 ? 14.82 -20.375 -7.293 1 95.19 173 PRO B C 1
ATOM 3227 O O . PRO B 1 173 ? 13.938 -19.891 -6.586 1 95.19 173 PRO B O 1
ATOM 3230 N N . ASP B 1 174 ? 14.539 -21.016 -8.414 1 94.12 174 ASP B N 1
ATOM 3231 C CA . ASP B 1 174 ? 13.18 -21.156 -8.93 1 94.12 174 ASP B CA 1
ATOM 3232 C C . ASP B 1 174 ? 12.391 -22.172 -8.109 1 94.12 174 ASP B C 1
ATOM 3234 O O . ASP B 1 174 ? 11.188 -22.344 -8.312 1 94.12 174 ASP B O 1
ATOM 3238 N N . THR B 1 175 ? 13.055 -22.797 -7.137 1 95.56 175 THR B N 1
ATOM 3239 C CA . THR B 1 175 ? 12.43 -23.75 -6.234 1 95.56 175 THR B CA 1
ATOM 3240 C C . THR B 1 175 ? 12.094 -23.109 -4.898 1 95.56 175 THR B C 1
ATOM 3242 O O . THR B 1 175 ? 11.906 -23.797 -3.895 1 95.56 175 THR B O 1
ATOM 3245 N N . ILE B 1 176 ? 12.055 -21.812 -4.859 1 96.44 176 ILE B N 1
ATOM 3246 C CA . ILE B 1 176 ? 11.914 -21.016 -3.639 1 96.44 176 ILE B CA 1
ATOM 3247 C C . ILE B 1 176 ? 10.617 -21.406 -2.926 1 96.44 176 ILE B C 1
ATOM 3249 O O . ILE B 1 176 ? 10.516 -21.281 -1.703 1 96.44 176 ILE B O 1
ATOM 3253 N N . LEU B 1 177 ? 9.648 -21.953 -3.648 1 97.31 177 LEU B N 1
ATOM 3254 C CA . LEU B 1 177 ? 8.352 -22.281 -3.062 1 97.31 177 LEU B CA 1
ATOM 3255 C C . LEU B 1 177 ? 8.281 -23.75 -2.658 1 97.31 177 LEU B C 1
ATOM 3257 O O . LEU B 1 177 ? 7.262 -24.203 -2.143 1 97.31 177 LEU B O 1
ATOM 3261 N N . ARG B 1 178 ? 9.297 -24.5 -2.816 1 96.25 178 ARG B N 1
ATOM 3262 C CA . ARG B 1 178 ? 9.297 -25.953 -2.719 1 96.25 178 ARG B CA 1
ATOM 3263 C C . ARG B 1 178 ? 8.75 -26.406 -1.367 1 96.25 178 ARG B C 1
ATOM 3265 O O . ARG B 1 178 ? 7.973 -27.359 -1.294 1 96.25 178 ARG B O 1
ATOM 3272 N N . ASN B 1 179 ? 9.094 -25.703 -0.289 1 96.62 179 ASN B N 1
ATOM 3273 C CA . ASN B 1 179 ? 8.75 -26.156 1.056 1 96.62 179 ASN B CA 1
ATOM 3274 C C . ASN B 1 179 ? 7.473 -25.5 1.562 1 96.62 179 ASN B C 1
ATOM 3276 O O . ASN B 1 179 ? 7.137 -25.609 2.742 1 96.62 179 ASN B O 1
ATOM 3280 N N . PHE B 1 180 ? 6.793 -24.859 0.725 1 98.25 180 PHE B N 1
ATOM 3281 C CA . PHE B 1 180 ? 5.582 -24.141 1.101 1 98.25 180 PHE B CA 1
ATOM 3282 C C . PHE B 1 180 ? 4.371 -24.688 0.353 1 98.25 180 PHE B C 1
ATOM 3284 O O . PHE B 1 180 ? 3.912 -24.078 -0.62 1 98.25 180 PHE B O 1
ATOM 3291 N N . ARG B 1 181 ? 3.85 -25.734 0.932 1 98 181 ARG B N 1
ATOM 3292 C CA . ARG B 1 181 ? 2.857 -26.578 0.263 1 98 181 ARG B CA 1
ATOM 3293 C C . ARG B 1 181 ? 1.569 -25.797 0.009 1 98 181 ARG B C 1
ATOM 3295 O O . ARG B 1 181 ? 0.976 -25.906 -1.065 1 98 181 ARG B O 1
ATOM 3302 N N . ARG B 1 182 ? 1.091 -25.047 0.984 1 98.5 182 ARG B N 1
ATOM 3303 C CA . ARG B 1 182 ? -0.18 -24.344 0.835 1 98.5 182 ARG B CA 1
ATOM 3304 C C . ARG B 1 182 ? -0.068 -23.219 -0.187 1 98.5 182 ARG B C 1
ATOM 3306 O O . ARG B 1 182 ? -0.991 -22.984 -0.972 1 98.5 182 ARG B O 1
ATOM 3313 N N . VAL B 1 183 ? 1.069 -22.531 -0.182 1 98.56 183 VAL B N 1
ATOM 3314 C CA . VAL B 1 183 ? 1.298 -21.469 -1.157 1 98.56 183 VAL B CA 1
ATOM 3315 C C . VAL B 1 183 ? 1.363 -22.062 -2.562 1 98.56 183 VAL B C 1
ATOM 3317 O O . VAL B 1 183 ? 0.811 -21.5 -3.508 1 98.56 183 VAL B O 1
ATOM 3320 N N . ARG B 1 184 ? 1.998 -23.188 -2.719 1 98.06 184 ARG B N 1
ATOM 3321 C CA . ARG B 1 184 ? 2.057 -23.875 -4.012 1 98.06 184 ARG B CA 1
ATOM 3322 C C . ARG B 1 184 ? 0.667 -24.297 -4.469 1 98.06 184 ARG B C 1
ATOM 3324 O O . ARG B 1 184 ? 0.302 -24.109 -5.629 1 98.06 184 ARG B O 1
ATOM 3331 N N . ALA B 1 185 ? -0.052 -24.891 -3.555 1 98.31 185 ALA B N 1
ATOM 3332 C CA . ALA B 1 185 ? -1.407 -25.328 -3.875 1 98.31 185 ALA B CA 1
ATOM 3333 C C . ALA B 1 185 ? -2.283 -24.141 -4.293 1 98.31 185 ALA B C 1
ATOM 3335 O O . ALA B 1 185 ? -3.09 -24.266 -5.215 1 98.31 185 ALA B O 1
ATOM 3336 N N . HIS B 1 186 ? -2.131 -23.062 -3.58 1 98.62 186 HIS B N 1
ATOM 3337 C CA . HIS B 1 186 ? -2.842 -21.844 -3.932 1 98.62 186 HIS B CA 1
ATOM 3338 C C . HIS B 1 186 ? -2.506 -21.391 -5.352 1 98.62 186 HIS B C 1
ATOM 3340 O O . HIS B 1 186 ? -3.404 -21.078 -6.137 1 98.62 186 HIS B O 1
ATOM 3346 N N . SER B 1 187 ? -1.233 -21.375 -5.664 1 98 187 SER B N 1
ATOM 3347 C CA . SER B 1 187 ? -0.79 -20.969 -6.992 1 98 187 SER B CA 1
ATOM 3348 C C . SER B 1 187 ? -1.368 -21.891 -8.07 1 98 187 SER B C 1
ATOM 3350 O O . SER B 1 187 ? -1.806 -21.406 -9.125 1 98 187 SER B O 1
ATOM 3352 N N . GLU B 1 188 ? -1.363 -23.109 -7.816 1 97.75 188 GLU B N 1
ATOM 3353 C CA . GLU B 1 188 ? -1.909 -24.062 -8.758 1 97.75 188 GLU B CA 1
ATOM 3354 C C . GLU B 1 188 ? -3.41 -23.875 -8.953 1 97.75 188 GLU B C 1
ATOM 3356 O O . GLU B 1 188 ? -3.918 -23.953 -10.07 1 97.75 188 GLU B O 1
ATOM 3361 N N . ALA B 1 189 ? -4.102 -23.641 -7.879 1 98.19 189 ALA B N 1
ATOM 3362 C CA . ALA B 1 189 ? -5.547 -23.438 -7.938 1 98.19 189 ALA B CA 1
ATOM 3363 C C . ALA B 1 189 ? -5.879 -22.188 -8.758 1 98.19 189 ALA B C 1
ATOM 3365 O O . ALA B 1 189 ? -6.797 -22.219 -9.586 1 98.19 189 ALA B O 1
ATOM 3366 N N . VAL B 1 190 ? -5.172 -21.109 -8.539 1 98.38 190 VAL B N 1
ATOM 3367 C CA . VAL B 1 190 ? -5.418 -19.875 -9.281 1 98.38 190 VAL B CA 1
ATOM 3368 C C . VAL B 1 190 ? -5.09 -20.094 -10.758 1 98.38 190 VAL B C 1
ATOM 3370 O O . VAL B 1 190 ? -5.848 -19.688 -11.633 1 98.38 190 VAL B O 1
ATOM 3373 N N . ALA B 1 191 ? -3.992 -20.781 -11.055 1 97.12 191 ALA B N 1
ATOM 3374 C CA . ALA B 1 191 ? -3.568 -21.062 -12.422 1 97.12 191 ALA B CA 1
ATOM 3375 C C . ALA B 1 191 ? -4.613 -21.891 -13.164 1 97.12 191 ALA B C 1
ATOM 3377 O O . ALA B 1 191 ? -4.797 -21.734 -14.375 1 97.12 191 ALA B O 1
ATOM 3378 N N . SER B 1 192 ? -5.242 -22.719 -12.414 1 96.69 192 SER B N 1
ATOM 3379 C CA . SER B 1 192 ? -6.168 -23.672 -13.023 1 96.69 192 SER B CA 1
ATOM 3380 C C . SER B 1 192 ? -7.566 -23.078 -13.156 1 96.69 192 SER B C 1
ATOM 3382 O O . SER B 1 192 ? -8.461 -23.688 -13.742 1 96.69 192 SER B O 1
ATOM 3384 N N . HIS B 1 193 ? -7.793 -21.953 -12.5 1 96.69 193 HIS B N 1
ATOM 3385 C CA . HIS B 1 193 ? -9.07 -21.281 -12.711 1 96.69 193 HIS B CA 1
ATOM 3386 C C . HIS B 1 193 ? -9.336 -21.047 -14.195 1 96.69 193 HIS B C 1
ATOM 3388 O O . HIS B 1 193 ? -8.477 -20.531 -14.914 1 96.69 193 HIS B O 1
ATOM 3394 N N . PRO B 1 194 ? -10.508 -21.375 -14.68 1 96.56 194 PRO B N 1
ATOM 3395 C CA . PRO B 1 194 ? -10.773 -21.359 -16.125 1 96.56 194 PRO B CA 1
ATOM 3396 C C . PRO B 1 194 ? -10.5 -20 -16.766 1 96.56 194 PRO B C 1
ATOM 3398 O O . PRO B 1 194 ? -9.914 -19.922 -17.844 1 96.56 194 PRO B O 1
ATOM 3401 N N . LYS B 1 195 ? -10.914 -18.953 -16.156 1 96.56 195 LYS B N 1
ATOM 3402 C CA . LYS B 1 195 ? -10.734 -17.625 -16.75 1 96.56 195 LYS B CA 1
ATOM 3403 C C . LYS B 1 195 ? -9.273 -17.203 -16.688 1 96.56 195 LYS B C 1
ATOM 3405 O O . LYS B 1 195 ? -8.805 -16.453 -17.562 1 96.56 195 LYS B O 1
ATOM 3410 N N . VAL B 1 196 ? -8.539 -17.609 -15.625 1 97.31 196 VAL B N 1
ATOM 3411 C CA . VAL B 1 196 ? -7.117 -17.297 -15.547 1 97.31 196 VAL B CA 1
ATOM 3412 C C . VAL B 1 196 ? -6.363 -18.062 -16.641 1 97.31 196 VAL B C 1
ATOM 3414 O O . VAL B 1 196 ? -5.516 -17.484 -17.328 1 97.31 196 VAL B O 1
ATOM 3417 N N . ASP B 1 197 ? -6.684 -19.297 -16.719 1 95.56 197 ASP B N 1
ATOM 3418 C CA . ASP B 1 197 ? -6.078 -20.109 -17.766 1 95.56 197 ASP B CA 1
ATOM 3419 C C . ASP B 1 197 ? -6.328 -19.516 -19.156 1 95.56 197 ASP B C 1
ATOM 3421 O O . ASP B 1 197 ? -5.41 -19.406 -19.969 1 95.56 197 ASP B O 1
ATOM 3425 N N . ASP B 1 198 ? -7.551 -19.125 -19.406 1 95.06 198 ASP B N 1
ATOM 3426 C CA . ASP B 1 198 ? -7.934 -18.531 -20.672 1 95.06 198 ASP B CA 1
ATOM 3427 C C . ASP B 1 198 ? -7.168 -17.234 -20.938 1 95.06 198 ASP B C 1
ATOM 3429 O O . ASP B 1 198 ? -6.781 -16.953 -22.062 1 95.06 198 ASP B O 1
ATOM 3433 N N . TYR B 1 199 ? -6.961 -16.438 -19.891 1 95.12 199 TYR B N 1
ATOM 3434 C CA . TYR B 1 199 ? -6.227 -15.172 -19.984 1 95.12 199 TYR B CA 1
ATOM 3435 C C . TYR B 1 199 ? -4.836 -15.398 -20.562 1 95.12 199 TYR B C 1
ATOM 3437 O O . TYR B 1 199 ? -4.395 -14.641 -21.438 1 95.12 199 TYR B O 1
ATOM 3445 N N . TYR B 1 200 ? -4.125 -16.406 -20.109 1 93.31 200 TYR B N 1
ATOM 3446 C CA . TYR B 1 200 ? -2.748 -16.641 -20.531 1 93.31 200 TYR B CA 1
ATOM 3447 C C . TYR B 1 200 ? -2.701 -17.344 -21.875 1 93.31 200 TYR B C 1
ATOM 3449 O O . TYR B 1 200 ? -1.745 -17.172 -22.641 1 93.31 200 TYR B O 1
ATOM 3457 N N . LYS B 1 201 ? -3.723 -18.047 -22.234 1 91.06 201 LYS B N 1
ATOM 3458 C CA . LYS B 1 201 ? -3.738 -18.766 -23.5 1 91.06 201 LYS B CA 1
ATOM 3459 C C . LYS B 1 201 ? -4.293 -17.906 -24.625 1 91.06 201 LYS B C 1
ATOM 3461 O O . LYS B 1 201 ? -3.75 -17.906 -25.734 1 91.06 201 LYS B O 1
ATOM 3466 N N . ASN B 1 202 ? -5.379 -17.109 -24.312 1 85.9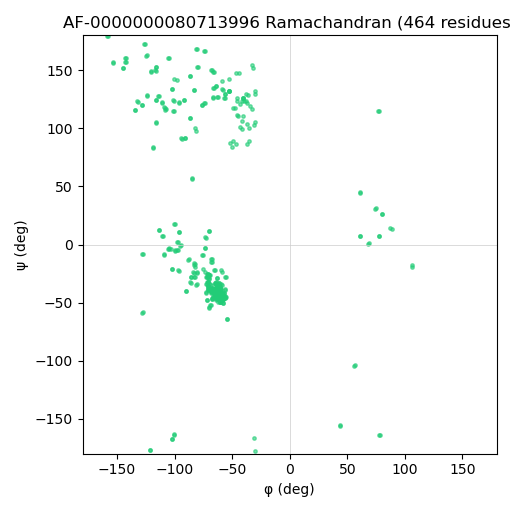4 202 ASN B N 1
ATOM 3467 C CA . ASN B 1 202 ? -6.133 -16.438 -25.359 1 85.94 202 ASN B CA 1
ATOM 3468 C C . ASN B 1 202 ? -6.273 -14.945 -25.078 1 85.94 202 ASN B C 1
ATOM 3470 O O . ASN B 1 202 ? -6.762 -14.188 -25.922 1 85.94 202 ASN B O 1
ATOM 3474 N N . GLY B 1 203 ? -5.84 -14.578 -23.875 1 79.62 203 GLY B N 1
ATOM 3475 C CA . GLY B 1 203 ? -6.039 -13.195 -23.469 1 79.62 203 GLY B CA 1
ATOM 3476 C C . GLY B 1 203 ? -4.793 -12.344 -23.625 1 79.62 203 GLY B C 1
ATOM 3477 O O . GLY B 1 203 ? -3.873 -12.711 -24.359 1 79.62 203 GLY B O 1
ATOM 3478 N N . PRO B 1 204 ? -4.844 -11.195 -22.953 1 75.69 204 PRO B N 1
ATOM 3479 C CA . PRO B 1 204 ? -3.736 -10.242 -23.047 1 75.69 204 PRO B CA 1
ATOM 3480 C C . PRO B 1 204 ? -2.5 -10.711 -22.281 1 75.69 204 PRO B C 1
ATOM 3482 O O . PRO B 1 204 ? -1.529 -9.953 -22.156 1 75.69 204 PRO B O 1
ATOM 3485 N N . GLY B 1 205 ? -2.488 -11.836 -21.766 1 76.38 205 GLY B N 1
ATOM 3486 C CA . GLY B 1 205 ? -1.411 -12.305 -20.906 1 76.38 205 GLY B CA 1
ATOM 3487 C C . GLY B 1 205 ? -0.102 -12.508 -21.641 1 76.38 205 GLY B C 1
ATOM 3488 O O . GLY B 1 205 ? 0.954 -12.641 -21.016 1 76.38 205 GLY B O 1
ATOM 3489 N N . LYS B 1 206 ? -0.122 -12.5 -22.906 1 75.25 206 LYS B N 1
ATOM 3490 C CA . LYS B 1 206 ? 1.11 -12.633 -23.672 1 75.25 206 LYS B CA 1
ATOM 3491 C C . LYS B 1 206 ? 1.838 -11.297 -23.781 1 75.25 206 LYS B C 1
ATOM 3493 O O . LYS B 1 206 ? 1.29 -10.328 -24.312 1 75.25 206 LYS B O 1
ATOM 3498 N N . VAL B 1 207 ? 2.836 -11.141 -22.875 1 71.06 207 VAL B N 1
ATOM 3499 C CA . VAL B 1 207 ? 3.697 -9.969 -22.938 1 71.06 207 VAL B CA 1
ATOM 3500 C C . VAL B 1 207 ? 4.996 -10.312 -23.672 1 71.06 207 VAL B C 1
ATOM 3502 O O . VAL B 1 207 ? 5.43 -11.469 -23.656 1 71.06 207 VAL B O 1
ATOM 3505 N N . THR B 1 208 ? 5.441 -9.32 -24.469 1 62.81 208 THR B N 1
ATOM 3506 C CA . THR B 1 208 ? 6.652 -9.562 -25.234 1 62.81 208 THR B CA 1
ATOM 3507 C C . THR B 1 208 ? 7.898 -9.359 -24.375 1 62.81 208 THR B C 1
ATOM 3509 O O . THR B 1 208 ? 8.953 -9.938 -24.656 1 62.81 208 THR B O 1
ATOM 3512 N N . GLY B 1 209 ? 7.926 -8.422 -23.406 1 55.44 209 GLY B N 1
ATOM 3513 C CA . GLY B 1 209 ? 9.07 -8.18 -22.547 1 55.44 209 GLY B CA 1
ATOM 3514 C C . GLY B 1 209 ? 9.133 -9.117 -21.359 1 55.44 209 GLY B C 1
ATOM 3515 O O . GLY B 1 209 ? 8.117 -9.68 -20.953 1 55.44 209 GLY B O 1
ATOM 3516 N N . ASP B 1 210 ? 10.391 -9.688 -21.141 1 49 210 ASP B N 1
ATOM 3517 C CA . ASP B 1 210 ? 10.562 -10.75 -20.156 1 49 210 ASP B CA 1
ATOM 3518 C C . ASP B 1 210 ? 10.414 -10.211 -18.734 1 49 210 ASP B C 1
ATOM 3520 O O . ASP B 1 210 ? 10.555 -10.953 -17.766 1 49 210 ASP B O 1
ATOM 3524 N N . GLY B 1 211 ? 9.906 -8.898 -18.609 1 51.25 211 GLY B N 1
ATOM 3525 C CA . GLY B 1 211 ? 9.711 -8.367 -17.266 1 51.25 211 GLY B CA 1
ATOM 3526 C C . GLY B 1 211 ? 11.023 -8.125 -16.531 1 51.25 211 GLY B C 1
ATOM 3527 O O . GLY B 1 211 ? 11.031 -7.992 -15.305 1 51.25 211 GLY B O 1
ATOM 3528 N N . SER B 1 212 ? 12.219 -8.414 -17.203 1 47.94 212 SER B N 1
ATOM 3529 C CA . SER B 1 212 ? 13.5 -8.109 -16.578 1 47.94 212 SER B CA 1
ATOM 3530 C C . SER B 1 212 ? 13.562 -6.652 -16.125 1 47.94 212 SER B C 1
ATOM 3532 O O . SER B 1 212 ? 12.961 -5.777 -16.75 1 47.94 212 SER B O 1
ATOM 3534 N N . PRO B 1 213 ? 14.008 -6.402 -14.859 1 46.34 213 PRO B N 1
ATOM 3535 C CA . PRO B 1 213 ? 14.047 -5.02 -14.383 1 46.34 213 PRO B CA 1
ATOM 3536 C C . PRO B 1 213 ? 14.641 -4.055 -15.398 1 46.34 213 PRO B C 1
ATOM 3538 O O . PRO B 1 213 ? 15.594 -4.41 -16.109 1 46.34 213 PRO B O 1
ATOM 3541 N N . PRO B 1 214 ? 13.961 -3.059 -15.766 1 39.19 214 PRO B N 1
ATOM 3542 C CA . PRO B 1 214 ? 14.555 -2.094 -16.688 1 39.19 214 PRO B CA 1
ATOM 3543 C C . PRO B 1 214 ? 15.992 -1.732 -16.312 1 39.19 214 PRO B C 1
ATOM 3545 O O . PRO B 1 214 ? 16.406 -1.902 -15.164 1 39.19 214 PRO B O 1
ATOM 3548 N N . ILE B 1 215 ? 16.984 -1.403 -17.359 1 37.06 215 ILE B N 1
ATOM 3549 C CA . ILE B 1 215 ? 18.297 -0.788 -17.172 1 37.06 215 ILE B CA 1
ATOM 3550 C C . ILE B 1 215 ? 18.188 0.341 -16.141 1 37.06 215 ILE B C 1
ATOM 3552 O O . ILE B 1 215 ? 17.25 1.138 -16.188 1 37.06 215 ILE B O 1
ATOM 3556 N N . PRO B 1 216 ? 18.969 0.297 -15.055 1 35.12 216 PRO B N 1
ATOM 3557 C CA . PRO B 1 216 ? 18.891 1.332 -14.016 1 35.12 216 PRO B CA 1
ATOM 3558 C C . PRO B 1 216 ? 18.734 2.734 -14.602 1 35.12 216 PRO B C 1
ATOM 3560 O O . PRO B 1 216 ? 19.234 3.021 -15.688 1 35.12 216 PRO B O 1
ATOM 3563 N N . PRO B 1 217 ? 17.75 3.434 -14.18 1 32.91 217 PRO B N 1
ATOM 3564 C CA . PRO B 1 217 ? 17.75 4.781 -14.758 1 32.91 217 PRO B CA 1
ATOM 3565 C C . PRO B 1 217 ? 19.141 5.395 -14.836 1 32.91 217 PRO B C 1
ATOM 3567 O O . PRO B 1 217 ? 20.016 5.059 -14.023 1 32.91 217 PRO B O 1
ATOM 3570 N N . SER B 1 218 ? 19.578 5.848 -16.016 1 29.36 218 SER B N 1
ATOM 3571 C CA . SER B 1 218 ? 20.812 6.629 -16.094 1 29.36 218 SER B CA 1
ATOM 3572 C C . SER B 1 218 ? 20.969 7.531 -14.875 1 29.36 218 SER B C 1
ATOM 3574 O O . SER B 1 218 ? 19.969 8 -14.305 1 29.36 218 SER B O 1
ATOM 3576 N N . PRO B 1 219 ? 22.078 7.531 -14.188 1 28.45 219 PRO B N 1
ATOM 3577 C CA . PRO B 1 219 ? 22.281 8.477 -13.086 1 28.45 219 PRO B CA 1
ATOM 3578 C C . PRO B 1 219 ? 21.547 9.789 -13.289 1 28.45 219 PRO B C 1
ATOM 3580 O O . PRO B 1 219 ? 21.266 10.18 -14.43 1 28.45 219 PRO B O 1
ATOM 3583 N N . PRO B 1 220 ? 20.828 10.227 -12.234 1 30.34 220 PRO B N 1
ATOM 3584 C CA . PRO B 1 220 ? 20.156 11.516 -12.398 1 30.34 220 PRO B CA 1
ATOM 3585 C C . PRO B 1 220 ? 20.906 12.461 -13.328 1 30.34 220 PRO B C 1
ATOM 3587 O O . PRO B 1 220 ? 22.141 12.516 -13.297 1 30.34 220 PRO B O 1
ATOM 3590 N N . HIS B 1 221 ? 20.516 12.672 -14.578 1 27.97 221 HIS B N 1
ATOM 3591 C CA . HIS B 1 221 ? 21.125 13.664 -15.461 1 27.97 221 HIS B CA 1
ATOM 3592 C C . HIS B 1 221 ? 21.656 14.844 -14.664 1 27.97 221 HIS B C 1
ATOM 3594 O O . HIS B 1 221 ? 21.297 15.039 -13.5 1 27.97 221 HIS B O 1
ATOM 3600 N N . SER B 1 222 ? 22.25 15.961 -15.43 1 26.38 222 SER B N 1
ATOM 3601 C CA . SER B 1 222 ? 22.969 17.172 -15.07 1 26.38 222 SER B CA 1
ATOM 3602 C C . SER B 1 222 ? 22.203 18 -14.039 1 26.38 222 SER B C 1
ATOM 3604 O O . SER B 1 222 ? 20.984 18 -14.023 1 26.38 222 SER B O 1
ATOM 3606 N N . PRO B 1 223 ? 22.875 18.641 -13.07 1 27.25 223 PRO B N 1
ATOM 3607 C CA . PRO B 1 223 ? 22.359 19.625 -12.117 1 27.25 223 PRO B CA 1
ATOM 3608 C C . PRO B 1 223 ? 21.312 20.547 -12.742 1 27.25 223 PRO B C 1
ATOM 3610 O O . PRO B 1 223 ? 21.5 21.047 -13.852 1 27.25 223 PRO B O 1
ATOM 3613 N N . LEU B 1 224 ? 20.062 20.344 -12.469 1 27.8 224 LEU B N 1
ATOM 3614 C CA . LEU B 1 224 ? 19.125 21.344 -12.961 1 27.8 224 LEU B CA 1
ATOM 3615 C C . LEU B 1 224 ? 19.75 22.734 -12.922 1 27.8 224 LEU B C 1
ATOM 3617 O O . LEU B 1 224 ? 20.484 23.062 -11.992 1 27.8 224 LEU B O 1
ATOM 3621 N N . THR B 1 225 ? 19.875 23.375 -14.047 1 27.36 225 THR B N 1
ATOM 3622 C CA . THR B 1 225 ? 20.328 24.766 -14.125 1 27.36 225 THR B CA 1
ATOM 3623 C C . THR B 1 225 ? 19.766 25.578 -12.969 1 27.36 225 THR B C 1
ATOM 3625 O O . THR B 1 225 ? 18.578 25.516 -12.68 1 27.36 225 THR B O 1
ATOM 3628 N N . PRO B 1 226 ? 20.547 26.234 -12.141 1 26.2 226 PRO B N 1
ATOM 3629 C CA . PRO B 1 226 ? 20.125 27.141 -11.078 1 26.2 226 PRO B CA 1
ATOM 3630 C C . PRO B 1 226 ? 19 28.078 -11.523 1 26.2 226 PRO B C 1
ATOM 3632 O O . PRO B 1 226 ? 19.094 28.703 -12.578 1 26.2 226 PRO B O 1
ATOM 3635 N N . ILE B 1 227 ? 17.812 27.859 -11.203 1 29.2 227 ILE B N 1
ATOM 3636 C CA . ILE B 1 227 ? 16.781 28.859 -11.477 1 29.2 227 ILE B CA 1
ATOM 3637 C C . ILE B 1 227 ? 17.25 30.219 -10.969 1 29.2 227 ILE B C 1
ATOM 3639 O O . ILE B 1 227 ? 17.484 30.406 -9.773 1 29.2 227 ILE B O 1
ATOM 3643 N N . THR B 1 228 ? 17.906 30.906 -11.773 1 28.41 228 THR B N 1
ATOM 3644 C CA . THR B 1 228 ? 18.188 32.312 -11.523 1 28.41 228 THR B CA 1
ATOM 3645 C C . THR B 1 228 ? 16.906 33.062 -11.195 1 28.41 228 THR B C 1
ATOM 3647 O O . THR B 1 228 ? 16.016 33.188 -12.039 1 28.41 228 THR B O 1
ATOM 3650 N N . LEU B 1 229 ? 16.516 33.094 -9.93 1 27.06 229 LEU B N 1
ATOM 3651 C CA . LEU B 1 229 ? 15.469 34.031 -9.523 1 27.06 229 LEU B CA 1
ATOM 3652 C C . LEU B 1 229 ? 15.773 35.438 -10.023 1 27.06 229 LEU B C 1
ATOM 3654 O O . LEU B 1 229 ? 16.922 35.875 -10.023 1 27.06 229 LEU B O 1
ATOM 3658 N N . PRO B 1 230 ? 14.945 35.969 -10.852 1 30.31 230 PRO B N 1
ATOM 3659 C CA . PRO B 1 230 ? 15.148 37.344 -11.328 1 30.31 230 PRO B CA 1
ATOM 3660 C C . PRO B 1 230 ? 15.508 38.312 -10.211 1 30.31 230 PRO B C 1
ATOM 3662 O O . PRO B 1 230 ? 15.078 38.125 -9.07 1 30.31 230 PRO B O 1
ATOM 3665 N N . SER B 1 231 ? 16.719 38.781 -10.211 1 27.33 231 SER B N 1
ATOM 3666 C CA . SER B 1 231 ? 17.141 39.938 -9.422 1 27.33 231 SER B CA 1
ATOM 3667 C C . SER B 1 231 ? 16.078 41.031 -9.445 1 27.33 231 SER B C 1
ATOM 3669 O O . SER B 1 231 ? 15.484 41.312 -10.484 1 27.33 231 SER B O 1
ATOM 3671 N N . ASN B 1 232 ? 15.398 41.312 -8.344 1 25.59 232 ASN B N 1
ATOM 3672 C CA . ASN B 1 232 ? 14.688 42.562 -8.211 1 25.59 232 ASN B CA 1
ATOM 3673 C C . ASN B 1 232 ? 15.461 43.719 -8.859 1 25.59 232 ASN B C 1
ATOM 3675 O O . ASN B 1 232 ? 16.641 43.938 -8.562 1 25.59 232 ASN B O 1
ATOM 3679 N N . GLY B 1 233 ? 15.328 44 -10.125 1 24.47 233 GLY B N 1
ATOM 3680 C CA . GLY B 1 233 ? 15.719 45.344 -10.578 1 24.47 233 GLY B CA 1
ATOM 3681 C C . GLY B 1 233 ? 15.5 46.406 -9.531 1 24.47 233 GLY B C 1
ATOM 3682 O O . GLY B 1 233 ? 14.68 46.25 -8.625 1 24.47 233 GLY B O 1
ATOM 3683 N N . ASP B 1 234 ? 16.328 47.562 -9.531 1 22.61 234 ASP B N 1
ATOM 3684 C CA . ASP B 1 234 ? 16.062 48.938 -9.047 1 22.61 234 ASP B CA 1
ATOM 3685 C C . ASP B 1 234 ? 14.711 49.438 -9.555 1 22.61 234 ASP B C 1
ATOM 3687 O O . ASP B 1 234 ? 14.344 49.188 -10.703 1 22.61 234 ASP B O 1
#